Protein AF-A0A1G9NXH1-F1 (afdb_monomer_lite)

Secondary structure (DSSP, 8-state):
---------TT---S--PPPPPPPTT-SSPPPP-EEEETTEEEETTS--TTS--HHHHHHHHHHHHHHHHHHTTSB-TTS-B-HHHHHHHHTSSS--------------------SS-GGGBSSSB-HHHHHHHHHHHHTSS-----TT-SHHHHHHHHT---SSHHHHHHHTB-HHHHHHHT---SHHHHHHHHHHHHHHHHHHHHHHHB--GGG-TTSPP-BSS-HHHHHHHHHHHSSHHHHHHHHHHHT-GGG-BPPTT----HHHHHHHHHHHHHHHHHHTTT-HHHHHHHHHHHH----S-HHHHTS--HHHHHHHHHHHHHSSPPEEEEEEEEEEETTEEEEEEEEEEEEE----TT---SEEEEEEEESSHHHHHHHHHHHHHHHHHHTT-S--TTTTT----TTTHHHHHHHHHHTTS-SSPPEEEEEEETTTEEEEEEEETTEEEEEEESSHHHHHHHHHHHHHHHHHHHTT---HHHHHHHHHHH--

Foldseek 3Di:
DDDDDPDDPPDDPDDDDDPFDPDDPPALAFDWDQWDDDPNDIDGVVPDDLPDQDPQLVLLVVLVVQLVVCVVVVQAPPQQAGRVVVVVVVVVVPPPDPDDDDDDDDPPPPDDDQRPGQNVQDDNGGVPVVSLVSNLVRNCSTDGPPDPSHCQVVVCVLLVDDFSRCLLLLQLLEDPQNCVRRVHHHLPVLLVQLLVLLLVLLLVVQCVVFWDPCVVPVPDPIDGNDDPVLSVLLSCVLLDLVQQLVLCVVSVVLVNRDDHVPDDRDSVSSSSSLSSNLSSVCVRVVNPSVSSSSSSCSRRVSDCPDSVVSVPPQLLRLLQVLQCVPPVGGWDKDKDWDWDQDPVGIAIKIKIKTWGAFDDAPLPDDRIDIDIDIDRDRVVNSSVNSVVVVVVCVVLLRSQPPVVVVDDQDLLCLQVSQVSCVVVVSFPDRKDWDWDQDPPQKIKIWIDGNNFIFIAIDNDPVSRVSLRSSRRVLVSCVSNRNHDPVSVVVNCVHGVD

pLDDT: mean 76.09, std 16.95, range [25.2, 98.12]

Sequence (497 aa):
MFKTDFTADEGRLAKGRKRRKAWPADCLWPEPVWDGRDGGMRWSADDADIMTLDEDAQDLLEIREYMDSLVEEGRLNEDYSLNEDFISDYNDISDNDEDDEEGDSDEEEEGQFEPEIGIDYWEEGFDLESWEYDFEDHMNLIKIPTSSHDPVPVIRDVIGYEFINENLMRQAFTRRAFGLEYGVGDSEELEFLGDSILNMVVTREMVRQFSDVITIKPQAPFRSRYTEGEMTKIRSRFVSKEHLAARAAGLGLDKYILYGTGETKNDSAAEDMMEALLGAVAMDCGWDWQVLESVADRLVCIQITAPDEFLKTSFYDLFNAWHQRHFGRMPEYEVYGSQRTGKHGKRHLFHCTIRFSVPDNDKGVWTSQRIDVEEETRGKAREYAARRAYYFVMDQGLWINLADAGIVPSLENSINQLQELYQKKYLEDKAEYDFEELPQDRWRCECTCGGVNGYGDAGSKTDAKKKASYMVLVRMLSAAGICKKEWKDEMYRTVLS

Radius of gyration: 36.82 Å; chains: 1; bounding box: 103×86×106 Å

Structure (mmCIF, N/CA/C/O backbone):
data_AF-A0A1G9NXH1-F1
#
_entry.id   AF-A0A1G9NXH1-F1
#
loop_
_atom_site.group_PDB
_atom_site.id
_atom_site.type_symbol
_atom_site.label_atom_id
_atom_site.label_alt_id
_atom_site.label_comp_id
_atom_site.label_asym_id
_atom_site.label_entity_id
_atom_site.label_seq_id
_atom_site.pdbx_PDB_ins_code
_atom_site.Cartn_x
_atom_site.Cartn_y
_atom_site.Cartn_z
_atom_site.occupancy
_atom_site.B_iso_or_equiv
_atom_site.auth_seq_id
_atom_site.auth_comp_id
_atom_site.auth_asym_id
_atom_site.auth_atom_id
_atom_site.pdbx_PDB_model_num
ATOM 1 N N . MET A 1 1 ? 32.884 36.330 -2.830 1.00 37.16 1 MET A N 1
ATOM 2 C CA . MET A 1 1 ? 34.300 35.998 -3.098 1.00 37.16 1 MET A CA 1
ATOM 3 C C . MET A 1 1 ? 34.738 34.943 -2.086 1.00 37.16 1 MET A C 1
ATOM 5 O O . MET A 1 1 ? 35.339 35.268 -1.076 1.00 37.16 1 MET A O 1
ATOM 9 N N . PHE A 1 2 ? 34.357 33.690 -2.322 1.00 25.20 2 PHE A N 1
ATOM 10 C CA . PHE A 1 2 ? 34.873 32.531 -1.597 1.00 25.20 2 PHE A CA 1
ATOM 11 C C . PHE A 1 2 ? 35.215 31.498 -2.665 1.00 25.20 2 PHE A C 1
ATOM 13 O O . PHE A 1 2 ? 34.331 30.907 -3.271 1.00 25.20 2 PHE A O 1
ATOM 20 N N . LYS A 1 3 ? 36.512 31.411 -2.971 1.00 28.06 3 LYS A N 1
ATOM 21 C CA . LYS A 1 3 ? 37.110 30.301 -3.704 1.00 28.06 3 LYS A CA 1
ATOM 22 C C . LYS A 1 3 ? 37.283 29.166 -2.704 1.00 28.06 3 LYS A C 1
ATOM 24 O O . LYS A 1 3 ? 37.918 29.375 -1.672 1.00 28.06 3 LYS A O 1
ATOM 29 N N . THR A 1 4 ? 36.753 27.999 -3.023 1.00 28.72 4 THR A N 1
ATOM 30 C CA . THR A 1 4 ? 37.184 26.736 -2.427 1.00 28.72 4 THR A CA 1
ATOM 31 C C . THR A 1 4 ? 37.467 25.784 -3.573 1.00 28.72 4 THR A C 1
ATOM 33 O O . THR A 1 4 ? 36.585 25.479 -4.372 1.00 28.72 4 THR A O 1
ATOM 36 N N . ASP A 1 5 ? 38.742 25.434 -3.672 1.00 26.39 5 ASP A N 1
ATOM 37 C CA . ASP A 1 5 ? 39.368 24.646 -4.720 1.00 26.39 5 ASP A CA 1
ATOM 38 C C . ASP A 1 5 ? 38.818 23.211 -4.750 1.00 26.39 5 ASP A C 1
ATOM 40 O O . ASP A 1 5 ? 39.026 22.438 -3.816 1.00 26.39 5 ASP A O 1
ATOM 44 N N . PHE A 1 6 ? 38.157 22.838 -5.848 1.00 26.03 6 PHE A N 1
ATOM 45 C CA . PHE A 1 6 ? 37.996 21.442 -6.251 1.00 26.03 6 PHE A CA 1
ATOM 46 C C . PHE A 1 6 ? 39.206 21.065 -7.111 1.00 26.03 6 PHE A C 1
ATOM 48 O O . PHE A 1 6 ? 39.199 21.202 -8.331 1.00 26.03 6 PHE A O 1
ATOM 55 N N . THR A 1 7 ? 40.291 20.637 -6.470 1.00 29.72 7 THR A N 1
ATOM 56 C CA . THR A 1 7 ? 41.359 19.916 -7.168 1.00 29.72 7 THR A CA 1
ATOM 57 C C . THR A 1 7 ? 40.904 18.481 -7.387 1.00 29.72 7 THR A C 1
ATOM 59 O O . THR A 1 7 ? 40.673 17.753 -6.422 1.00 29.72 7 THR A O 1
ATOM 62 N N . ALA A 1 8 ? 40.771 18.116 -8.660 1.00 31.19 8 ALA A N 1
ATOM 63 C CA . ALA A 1 8 ? 40.458 16.786 -9.149 1.00 31.19 8 ALA A CA 1
ATOM 64 C C . ALA A 1 8 ? 41.389 15.719 -8.546 1.00 31.19 8 ALA A C 1
ATOM 66 O O . ALA A 1 8 ? 42.613 15.801 -8.653 1.00 31.19 8 ALA A O 1
ATOM 67 N N . ASP A 1 9 ? 40.791 14.706 -7.920 1.00 28.27 9 ASP A N 1
ATOM 68 C CA . ASP A 1 9 ? 41.462 13.477 -7.500 1.00 28.27 9 ASP A CA 1
ATOM 69 C C . ASP A 1 9 ? 41.440 12.485 -8.682 1.00 28.27 9 ASP A C 1
ATOM 71 O O . ASP A 1 9 ? 40.728 11.485 -8.674 1.00 28.27 9 ASP A O 1
ATOM 75 N N . GLU A 1 10 ? 42.216 12.770 -9.737 1.00 31.86 10 GLU A N 1
ATOM 76 C CA . GLU A 1 10 ? 42.434 11.885 -10.907 1.00 31.86 10 GLU A CA 1
ATOM 77 C C . GLU A 1 10 ? 43.314 10.650 -10.577 1.00 31.86 10 GLU A C 1
ATOM 79 O O . GLU A 1 10 ? 44.034 10.110 -11.415 1.00 31.86 10 GLU A O 1
ATOM 84 N N . GLY A 1 11 ? 43.301 10.178 -9.328 1.00 29.52 11 GLY A N 1
ATOM 85 C CA . GLY A 1 11 ? 44.298 9.238 -8.809 1.00 29.52 11 GLY A CA 1
ATOM 86 C C . GLY A 1 11 ? 43.804 7.846 -8.418 1.00 29.52 11 GLY A C 1
ATOM 87 O O . GLY A 1 11 ? 44.579 7.098 -7.814 1.00 29.52 11 GLY A O 1
ATOM 88 N N . ARG A 1 12 ? 42.540 7.467 -8.677 1.00 30.03 12 ARG A N 1
ATOM 89 C CA . ARG A 1 12 ? 41.959 6.224 -8.114 1.00 30.03 12 ARG A CA 1
ATOM 90 C C . ARG A 1 12 ? 40.977 5.440 -9.001 1.00 30.03 12 ARG A C 1
ATOM 92 O O . ARG A 1 12 ? 40.079 4.795 -8.474 1.00 30.03 12 ARG A O 1
ATOM 99 N N . LEU A 1 13 ? 41.192 5.348 -10.312 1.00 31.30 13 LEU A N 1
ATOM 100 C CA . LEU A 1 13 ? 40.432 4.421 -11.178 1.00 31.30 13 LEU A CA 1
ATOM 101 C C . LEU A 1 13 ? 41.349 3.435 -11.913 1.00 31.30 13 LEU A C 1
ATOM 103 O O . LEU A 1 13 ? 41.450 3.405 -13.129 1.00 31.30 13 LEU A O 1
ATOM 107 N N . ALA A 1 14 ? 42.038 2.592 -11.146 1.00 34.16 14 ALA A N 1
ATOM 108 C CA . ALA A 1 14 ? 42.669 1.381 -11.672 1.00 34.16 14 ALA A CA 1
ATOM 109 C C . ALA A 1 14 ? 42.671 0.284 -10.596 1.00 34.16 14 ALA A C 1
ATOM 111 O O . ALA A 1 14 ? 43.716 -0.164 -10.124 1.00 34.16 14 ALA A O 1
ATOM 112 N N . LYS A 1 15 ? 41.481 -0.137 -10.152 1.00 34.97 15 LYS A N 1
ATOM 113 C CA . LYS A 1 15 ? 41.310 -1.393 -9.406 1.00 34.97 15 LYS A CA 1
ATOM 114 C C . LYS A 1 15 ? 40.659 -2.412 -10.333 1.00 34.97 15 LYS A C 1
ATOM 116 O O . LYS A 1 15 ? 39.680 -2.107 -10.997 1.00 34.97 15 LYS A O 1
ATOM 121 N N . GLY A 1 16 ? 41.274 -3.593 -10.409 1.00 32.69 16 GLY A N 1
ATOM 122 C CA . GLY A 1 16 ? 41.029 -4.613 -11.427 1.00 32.69 16 GLY A CA 1
ATOM 123 C C . GLY A 1 16 ? 39.554 -4.879 -11.725 1.00 32.69 16 GLY A C 1
ATOM 124 O O . GLY A 1 16 ? 38.779 -5.210 -10.829 1.00 32.69 16 GLY A O 1
ATOM 125 N N . ARG A 1 17 ? 39.214 -4.774 -13.015 1.00 40.53 17 ARG A N 1
ATOM 126 C CA . ARG A 1 17 ? 37.925 -5.152 -13.601 1.00 40.53 17 ARG A CA 1
ATOM 127 C C . ARG A 1 17 ? 37.598 -6.601 -13.218 1.00 40.53 17 ARG A C 1
ATOM 129 O O . ARG A 1 17 ? 38.250 -7.534 -13.692 1.00 40.53 17 ARG A O 1
ATOM 136 N N . LYS A 1 18 ? 36.609 -6.805 -12.341 1.00 44.38 18 LYS A N 1
ATOM 137 C CA . LYS A 1 18 ? 35.997 -8.128 -12.154 1.00 44.38 18 LYS A CA 1
ATOM 138 C C . LYS A 1 18 ? 35.333 -8.500 -13.482 1.00 44.38 18 LYS A C 1
ATOM 140 O O . LYS A 1 18 ? 34.551 -7.718 -14.006 1.00 44.38 18 LYS A O 1
ATOM 145 N N . ARG A 1 19 ? 35.659 -9.669 -14.044 1.00 51.28 19 ARG A N 1
ATOM 146 C CA . ARG A 1 19 ? 34.923 -10.204 -15.203 1.00 51.28 19 ARG A CA 1
ATOM 147 C C . ARG A 1 19 ? 33.460 -10.375 -14.787 1.00 51.28 19 ARG A C 1
ATOM 149 O O . ARG A 1 19 ? 33.220 -11.010 -13.758 1.00 51.28 19 ARG A O 1
ATOM 156 N N . ARG A 1 20 ? 32.533 -9.804 -15.567 1.00 60.00 20 ARG A N 1
ATOM 157 C CA . ARG A 1 20 ? 31.084 -9.994 -15.402 1.00 60.00 20 ARG A CA 1
ATOM 158 C C . ARG A 1 20 ? 30.780 -11.497 -15.408 1.00 60.00 20 ARG A C 1
ATOM 160 O O . ARG A 1 20 ? 31.449 -12.270 -16.107 1.00 60.00 20 ARG A O 1
ATOM 167 N N . LYS A 1 21 ? 29.846 -11.926 -14.563 1.00 73.50 21 LYS A N 1
ATOM 168 C CA . LYS A 1 21 ? 29.407 -13.324 -14.518 1.00 73.50 21 LYS A CA 1
ATOM 169 C C . LYS A 1 21 ? 28.623 -13.629 -15.801 1.00 73.50 21 LYS A C 1
ATOM 171 O O . LYS A 1 21 ? 27.919 -12.760 -16.295 1.00 73.50 21 LYS A O 1
ATOM 176 N N . ALA A 1 22 ? 28.766 -14.837 -16.348 1.00 80.69 22 ALA A N 1
ATOM 177 C CA . ALA A 1 22 ? 27.995 -15.247 -17.525 1.00 80.69 22 ALA A CA 1
ATOM 178 C C . ALA A 1 22 ? 26.497 -15.281 -17.190 1.00 80.69 22 ALA A C 1
ATOM 180 O O . ALA A 1 22 ? 26.152 -15.763 -16.107 1.00 80.69 22 ALA A O 1
ATOM 181 N N . TRP A 1 23 ? 25.645 -14.797 -18.100 1.00 82.25 23 TRP A N 1
ATOM 182 C CA . TRP A 1 23 ? 24.196 -14.760 -17.902 1.00 82.25 23 TRP A CA 1
ATOM 183 C C . TRP A 1 23 ? 23.635 -16.161 -17.592 1.00 82.25 23 TRP A C 1
ATOM 185 O O . TRP A 1 23 ? 24.121 -17.151 -18.155 1.00 82.25 23 TRP A O 1
ATOM 195 N N . PRO A 1 24 ? 22.653 -16.301 -16.680 1.00 85.06 24 PRO A N 1
ATOM 196 C CA . PRO A 1 24 ? 22.107 -17.611 -16.340 1.00 85.06 24 PRO A CA 1
ATOM 197 C C . PRO A 1 24 ? 21.401 -18.246 -17.543 1.00 85.06 24 PRO A C 1
ATOM 199 O O . PRO A 1 24 ? 20.528 -17.636 -18.154 1.00 85.06 24 PRO A O 1
ATOM 202 N N . ALA A 1 25 ? 21.742 -19.497 -17.860 1.00 82.44 25 ALA A N 1
ATOM 203 C CA . ALA A 1 25 ? 21.162 -20.215 -19.000 1.00 82.44 25 ALA A CA 1
ATOM 204 C C . ALA A 1 25 ? 19.662 -20.534 -18.831 1.00 82.44 25 ALA A C 1
ATOM 206 O O . ALA A 1 25 ? 18.975 -20.803 -19.811 1.00 82.44 25 ALA A O 1
ATOM 207 N N . ASP A 1 26 ? 19.172 -20.539 -17.592 1.00 82.50 26 ASP A N 1
ATOM 208 C CA . ASP A 1 26 ? 17.782 -20.766 -17.193 1.00 82.50 26 ASP A CA 1
ATOM 209 C C . ASP A 1 26 ? 17.051 -19.468 -16.803 1.00 82.50 26 ASP A C 1
ATOM 211 O O . ASP A 1 26 ? 15.959 -19.520 -16.233 1.00 82.50 26 ASP A O 1
ATOM 215 N N . CYS A 1 27 ? 17.639 -18.305 -17.105 1.00 84.75 27 CYS A N 1
ATOM 216 C CA . CYS A 1 27 ? 16.994 -17.017 -16.891 1.00 84.75 27 CYS A CA 1
ATOM 217 C C . CYS A 1 27 ? 15.741 -16.891 -17.771 1.00 84.75 27 CYS A C 1
ATOM 219 O O . CYS A 1 27 ? 15.778 -17.196 -18.961 1.00 84.75 27 CYS A O 1
ATOM 221 N N . LEU A 1 28 ? 14.637 -16.413 -17.188 1.00 84.81 28 LEU A N 1
ATOM 222 C CA . LEU A 1 28 ? 13.418 -16.104 -17.945 1.00 84.81 28 LEU A CA 1
ATOM 223 C C . LEU A 1 28 ? 13.617 -14.907 -18.880 1.00 84.81 28 LEU A C 1
ATOM 225 O O . LEU A 1 28 ? 12.964 -14.824 -19.912 1.00 84.81 28 LEU A O 1
ATOM 229 N N . TRP A 1 29 ? 14.510 -13.991 -18.508 1.00 86.81 29 TRP A N 1
ATOM 230 C CA . TRP A 1 29 ? 14.822 -12.802 -19.286 1.00 86.81 29 TRP A CA 1
ATOM 231 C C . TRP A 1 29 ? 15.971 -13.088 -20.262 1.00 86.81 29 TRP A C 1
ATOM 233 O O . TRP A 1 29 ? 16.929 -13.780 -19.880 1.00 86.81 29 TRP A O 1
ATOM 243 N N . PRO A 1 30 ? 15.914 -12.561 -21.500 1.00 83.62 30 PRO A N 1
ATOM 244 C CA . PRO A 1 30 ? 16.999 -12.732 -22.456 1.00 83.62 30 PRO A CA 1
ATOM 245 C C . PRO A 1 30 ? 18.292 -12.085 -21.942 1.00 83.62 30 PRO A C 1
ATOM 247 O O . PRO A 1 30 ? 18.258 -11.154 -21.138 1.00 83.62 30 PRO A O 1
ATOM 250 N N . GLU A 1 31 ? 19.439 -12.592 -22.400 1.00 80.62 31 GLU A N 1
ATOM 251 C CA . GLU A 1 31 ? 20.727 -11.955 -22.112 1.00 80.62 31 GLU A CA 1
ATOM 252 C C . GLU A 1 31 ? 20.777 -10.574 -22.792 1.00 80.62 31 GLU A C 1
ATOM 254 O O . GLU A 1 31 ? 20.491 -10.493 -23.992 1.00 80.62 31 GLU A O 1
ATOM 259 N N . PRO A 1 32 ? 21.139 -9.504 -22.063 1.00 73.31 32 PRO A N 1
ATOM 260 C CA . PRO A 1 32 ? 21.305 -8.183 -22.657 1.00 73.31 32 PRO A CA 1
ATOM 261 C C . PRO A 1 32 ? 22.421 -8.171 -23.709 1.00 73.31 32 PRO A C 1
ATOM 263 O O . PRO A 1 32 ? 23.451 -8.827 -23.520 1.00 73.31 32 PRO A O 1
ATOM 266 N N . VAL A 1 33 ? 22.261 -7.413 -24.800 1.00 66.88 33 VAL A N 1
ATOM 267 C CA . VAL A 1 33 ? 23.378 -7.162 -25.723 1.00 66.88 33 VAL A CA 1
ATOM 268 C C . VAL A 1 33 ? 24.251 -6.074 -25.122 1.00 66.88 33 VAL A C 1
ATOM 270 O O . VAL A 1 33 ? 23.805 -4.963 -24.865 1.00 66.88 33 VAL A O 1
ATOM 273 N N . TRP A 1 34 ? 25.511 -6.417 -24.876 1.00 58.53 34 TRP A N 1
ATOM 274 C CA . TRP A 1 34 ? 26.468 -5.529 -24.220 1.00 58.53 34 TRP A CA 1
ATOM 275 C C . TRP A 1 34 ? 27.365 -4.768 -25.202 1.00 58.53 34 TRP A C 1
ATOM 277 O O . TRP A 1 34 ? 28.107 -3.874 -24.799 1.00 58.53 34 TRP A O 1
ATOM 287 N N . ASP A 1 35 ? 27.366 -5.163 -26.472 1.00 57.91 35 ASP A N 1
ATOM 288 C CA . ASP A 1 35 ? 28.102 -4.511 -27.543 1.00 57.91 35 ASP A CA 1
ATOM 289 C C . ASP A 1 35 ? 27.347 -4.628 -28.872 1.00 57.91 35 ASP A C 1
ATOM 291 O O . ASP A 1 35 ? 26.932 -5.710 -29.289 1.00 57.91 35 ASP A O 1
ATOM 295 N N . GLY A 1 36 ? 27.183 -3.495 -29.553 1.00 53.19 36 GLY A N 1
ATOM 296 C CA . GLY A 1 36 ? 26.409 -3.395 -30.786 1.00 53.19 36 GLY A CA 1
ATOM 297 C C . GLY A 1 36 ? 27.074 -2.506 -31.832 1.00 53.19 36 GLY A C 1
ATOM 298 O O . GLY A 1 36 ? 28.089 -1.847 -31.583 1.00 53.19 36 GLY A O 1
ATOM 299 N N . ARG A 1 37 ? 26.522 -2.534 -33.048 1.00 45.88 37 ARG A N 1
ATOM 300 C CA . ARG A 1 37 ? 26.765 -1.494 -34.050 1.00 45.88 37 ARG A CA 1
ATOM 301 C C . ARG A 1 37 ? 25.492 -0.697 -34.207 1.00 45.88 37 ARG A C 1
ATOM 303 O O . ARG A 1 37 ? 24.477 -1.316 -34.514 1.00 45.88 37 ARG A O 1
ATOM 310 N N . ASP A 1 38 ? 25.620 0.616 -34.094 1.00 45.94 38 ASP A N 1
ATOM 311 C CA . ASP A 1 38 ? 24.578 1.548 -34.492 1.00 45.94 38 ASP A CA 1
ATOM 312 C C . ASP A 1 38 ? 25.084 2.535 -35.527 1.00 45.94 38 ASP A C 1
ATOM 314 O O . ASP A 1 38 ? 26.193 3.040 -35.368 1.00 45.94 38 ASP A O 1
ATOM 318 N N . GLY A 1 39 ? 24.373 2.723 -36.641 1.00 44.97 39 GLY A N 1
ATOM 319 C CA . GLY A 1 39 ? 24.808 3.638 -37.714 1.00 44.97 39 GLY A CA 1
ATOM 320 C C . GLY A 1 39 ? 26.238 3.417 -38.266 1.00 44.97 39 GLY A C 1
ATOM 321 O O . GLY A 1 39 ? 26.790 4.265 -38.959 1.00 44.97 39 GLY A O 1
ATOM 322 N N . GLY A 1 40 ? 26.891 2.285 -37.960 1.00 47.34 40 GLY A N 1
ATOM 323 C CA . GLY A 1 40 ? 28.311 2.029 -38.255 1.00 47.34 40 GLY A CA 1
ATOM 324 C C . GLY A 1 40 ? 29.299 2.361 -37.122 1.00 47.34 40 GLY A C 1
ATOM 325 O O . GLY A 1 40 ? 30.460 1.940 -37.201 1.00 47.34 40 GLY A O 1
ATOM 326 N N . MET A 1 41 ? 28.847 3.015 -36.052 1.00 40.00 41 MET A N 1
ATOM 327 C CA . MET A 1 41 ? 29.579 3.260 -34.810 1.00 40.00 41 MET A CA 1
ATOM 328 C C . MET A 1 41 ? 29.486 2.035 -33.887 1.00 40.00 41 MET A C 1
ATOM 330 O O . MET A 1 41 ? 28.482 1.328 -33.845 1.00 40.00 41 MET A O 1
ATOM 334 N N . ARG A 1 42 ? 30.573 1.718 -33.178 1.00 53.38 42 ARG A N 1
ATOM 335 C CA . ARG A 1 42 ? 30.615 0.597 -32.229 1.00 53.38 42 ARG A CA 1
ATOM 336 C C . ARG A 1 42 ? 30.438 1.149 -30.823 1.00 53.38 42 ARG A C 1
ATOM 338 O O . ARG A 1 42 ? 31.327 1.868 -30.375 1.00 53.38 42 ARG A O 1
ATOM 345 N N . TRP A 1 43 ? 29.372 0.756 -30.138 1.00 57.34 43 TRP A N 1
ATOM 346 C CA . TRP A 1 43 ? 29.132 1.139 -28.747 1.00 57.34 43 TRP A CA 1
ATOM 347 C C . TRP A 1 43 ? 29.472 -0.006 -27.781 1.00 57.34 43 TRP A C 1
ATOM 349 O O . TRP A 1 43 ? 29.565 -1.178 -28.172 1.00 57.34 43 TRP A O 1
ATOM 359 N N . SER A 1 44 ? 29.737 0.349 -26.523 1.00 49.84 44 SER A N 1
ATOM 360 C CA . SER A 1 44 ? 30.092 -0.563 -25.434 1.00 49.84 44 SER A CA 1
ATOM 361 C C . SER A 1 44 ? 29.147 -0.339 -24.257 1.00 49.84 44 SER A C 1
ATOM 363 O O . SER A 1 44 ? 28.870 0.793 -23.900 1.00 49.84 44 SER A O 1
ATOM 365 N N . ALA A 1 45 ? 28.729 -1.396 -23.563 1.00 45.94 45 ALA A N 1
ATOM 366 C CA . ALA A 1 45 ? 27.918 -1.306 -22.341 1.00 45.94 45 ALA A CA 1
ATOM 367 C C . ALA A 1 45 ? 28.591 -0.619 -21.136 1.00 45.94 45 ALA A C 1
ATOM 369 O O . ALA A 1 45 ? 28.051 -0.655 -20.035 1.00 45.94 45 ALA A O 1
ATOM 370 N N . ASP A 1 46 ? 29.807 -0.099 -21.297 1.00 48.38 46 ASP A N 1
ATOM 371 C CA . ASP A 1 46 ? 30.411 0.816 -20.322 1.00 48.38 46 ASP A CA 1
ATOM 372 C C . ASP A 1 46 ? 29.950 2.279 -20.580 1.00 48.38 46 ASP A C 1
ATOM 374 O O . ASP A 1 46 ? 30.171 3.121 -19.716 1.00 48.38 46 ASP A O 1
ATOM 378 N N . ASP A 1 47 ? 29.300 2.550 -21.724 1.00 49.09 47 ASP A N 1
ATOM 379 C CA . ASP A 1 47 ? 28.760 3.853 -22.153 1.00 49.09 47 ASP A CA 1
ATOM 380 C C . ASP A 1 47 ? 27.231 3.961 -21.937 1.00 49.09 47 ASP A C 1
ATOM 382 O O . ASP A 1 47 ? 26.683 5.055 -21.951 1.00 49.09 47 ASP A O 1
ATOM 386 N N . ALA A 1 48 ? 26.545 2.833 -21.706 1.00 47.25 48 ALA A N 1
ATOM 387 C CA . ALA A 1 48 ? 25.108 2.771 -21.445 1.00 47.25 48 ALA A CA 1
ATOM 388 C C . ALA A 1 48 ? 24.835 2.880 -19.936 1.00 47.25 48 ALA A C 1
ATOM 390 O O . ALA A 1 48 ? 24.917 1.889 -19.203 1.00 47.25 48 ALA A O 1
ATOM 391 N N . ASP A 1 49 ? 24.529 4.082 -19.462 1.00 48.41 49 ASP A N 1
ATOM 392 C CA . ASP A 1 49 ? 23.929 4.284 -18.145 1.00 48.41 49 ASP A CA 1
ATOM 393 C C . ASP A 1 49 ? 22.404 4.301 -18.321 1.00 48.41 49 ASP A C 1
ATOM 395 O O . ASP A 1 49 ? 21.851 5.117 -19.044 1.00 48.41 49 ASP A O 1
ATOM 399 N N . ILE A 1 50 ? 21.721 3.346 -17.683 1.00 47.47 50 ILE A N 1
ATOM 400 C CA . ILE A 1 50 ? 20.268 3.131 -17.809 1.00 47.47 50 ILE A CA 1
ATOM 401 C C . ILE A 1 50 ? 19.443 4.347 -17.349 1.00 47.47 50 ILE A C 1
ATOM 403 O O . ILE A 1 50 ? 18.251 4.419 -17.636 1.00 47.47 50 ILE A O 1
ATOM 407 N N . MET A 1 51 ? 20.076 5.273 -16.619 1.00 41.09 51 MET A N 1
ATOM 408 C CA . MET A 1 51 ? 19.472 6.496 -16.093 1.00 41.09 51 MET A CA 1
ATOM 409 C C . MET A 1 51 ? 19.888 7.760 -16.851 1.00 41.09 51 MET A C 1
ATOM 411 O O . MET A 1 51 ? 19.287 8.810 -16.620 1.00 41.09 51 MET A O 1
ATOM 415 N N . THR A 1 52 ? 20.904 7.699 -17.717 1.00 45.69 52 THR A N 1
ATOM 416 C CA . THR A 1 52 ? 21.273 8.835 -18.565 1.00 45.69 52 THR A CA 1
ATOM 417 C C . THR A 1 52 ? 21.022 8.473 -20.012 1.00 45.69 52 THR A C 1
ATOM 419 O O . THR A 1 52 ? 21.698 7.615 -20.576 1.00 45.69 52 THR A O 1
ATOM 422 N N . LEU A 1 53 ? 20.055 9.172 -20.594 1.00 53.97 53 LEU A N 1
ATOM 423 C CA . LEU A 1 53 ? 19.920 9.287 -22.036 1.00 53.97 53 LEU A CA 1
ATOM 424 C C . LEU A 1 53 ? 21.282 9.680 -22.618 1.00 53.97 53 LEU A C 1
ATOM 426 O O . LEU A 1 53 ? 22.009 10.471 -22.003 1.00 53.97 53 LEU A O 1
ATOM 430 N N . ASP A 1 54 ? 21.651 9.096 -23.755 1.00 61.09 54 ASP A N 1
ATOM 431 C CA . ASP A 1 54 ? 22.724 9.689 -24.539 1.00 61.09 54 ASP A CA 1
ATOM 432 C C . ASP A 1 54 ? 22.271 11.077 -25.026 1.00 61.09 54 ASP A C 1
ATOM 434 O O . ASP A 1 54 ? 21.092 11.432 -24.954 1.00 61.09 54 ASP A O 1
ATOM 438 N N . GLU A 1 55 ? 23.236 11.900 -25.438 1.00 65.31 55 GLU A N 1
ATOM 439 C CA . GLU A 1 55 ? 22.972 13.261 -25.928 1.00 65.31 55 GLU A CA 1
ATOM 440 C C . GLU A 1 55 ? 21.918 13.227 -27.051 1.00 65.31 55 GLU A C 1
ATOM 442 O O . GLU A 1 55 ? 20.971 14.003 -27.028 1.00 65.31 55 GLU A O 1
ATOM 447 N N . ASP A 1 56 ? 21.994 12.209 -27.913 1.00 68.25 56 ASP A N 1
ATOM 448 C CA . ASP A 1 56 ? 21.069 11.980 -29.022 1.00 68.25 56 ASP A CA 1
ATOM 449 C C . ASP A 1 56 ? 19.623 11.669 -28.554 1.00 68.25 56 ASP A C 1
ATOM 451 O O . ASP A 1 56 ? 18.671 12.270 -29.049 1.00 68.25 56 ASP A O 1
ATOM 455 N N . ALA A 1 57 ? 19.406 10.788 -27.566 1.00 66.31 57 ALA A N 1
ATOM 456 C CA . ALA A 1 57 ? 18.067 10.516 -27.024 1.00 66.31 57 ALA A CA 1
ATOM 457 C C . ALA A 1 57 ? 17.484 11.717 -26.267 1.00 66.31 57 ALA A C 1
ATOM 459 O O . ALA A 1 57 ? 16.264 11.899 -26.237 1.00 66.31 57 ALA A O 1
ATOM 460 N N . GLN A 1 58 ? 18.341 12.524 -25.637 1.00 68.75 58 GLN A N 1
ATOM 461 C CA . GLN A 1 58 ? 17.913 13.739 -24.958 1.00 68.75 58 GLN A CA 1
ATOM 462 C C . GLN A 1 58 ? 17.446 14.795 -25.971 1.00 68.75 58 GLN A C 1
ATOM 464 O O . GLN A 1 58 ? 16.361 15.349 -25.800 1.00 68.75 58 GLN A O 1
ATOM 469 N N . ASP A 1 59 ? 18.186 14.973 -27.064 1.00 77.81 59 ASP A N 1
ATOM 470 C CA . ASP A 1 59 ? 17.804 15.847 -28.176 1.00 77.81 59 ASP A CA 1
ATOM 471 C C . ASP A 1 59 ? 16.484 15.388 -28.831 1.00 77.81 59 ASP A C 1
ATOM 473 O O . ASP A 1 59 ? 15.605 16.202 -29.122 1.00 77.81 59 ASP A O 1
ATOM 477 N N . LEU A 1 60 ? 16.280 14.074 -28.997 1.00 80.94 60 LEU A N 1
ATOM 478 C CA . LEU A 1 60 ? 15.039 13.522 -29.557 1.00 80.94 60 LEU A CA 1
ATOM 479 C C . LEU A 1 60 ? 13.816 13.734 -28.648 1.00 80.94 60 LEU A C 1
ATOM 481 O O . LEU A 1 60 ? 12.721 13.978 -29.160 1.00 80.94 60 LEU A O 1
ATOM 485 N N . LEU A 1 61 ? 13.980 13.693 -27.318 1.00 76.75 61 LEU A N 1
ATOM 486 C CA . LEU A 1 61 ? 12.913 14.072 -26.379 1.00 76.75 61 LEU A CA 1
ATOM 487 C C . LEU A 1 61 ? 12.577 15.562 -26.461 1.00 76.75 61 LEU A C 1
ATOM 489 O O . LEU A 1 61 ? 11.398 15.912 -26.451 1.00 76.75 61 LEU A O 1
ATOM 493 N N . GLU A 1 62 ? 13.586 16.428 -26.562 1.00 82.81 62 GLU A N 1
ATOM 494 C CA . GLU A 1 62 ? 13.377 17.874 -26.708 1.00 82.81 62 GLU A CA 1
ATOM 495 C C . GLU A 1 62 ? 12.611 18.200 -28.001 1.00 82.81 62 GLU A C 1
ATOM 497 O O . GLU A 1 62 ? 11.722 19.056 -27.994 1.00 82.81 62 GLU A O 1
ATOM 502 N N . ILE A 1 63 ? 12.879 17.464 -29.089 1.00 86.56 63 ILE A N 1
ATOM 503 C CA . ILE A 1 63 ? 12.099 17.550 -30.334 1.00 86.56 63 ILE A CA 1
ATOM 504 C C . ILE A 1 63 ? 10.629 17.195 -30.084 1.00 86.56 63 ILE A C 1
ATOM 506 O O . ILE A 1 63 ? 9.742 17.937 -30.511 1.00 86.56 63 ILE A O 1
ATOM 510 N N . ARG A 1 64 ? 10.353 16.100 -29.367 1.00 83.62 64 ARG A N 1
ATOM 511 C CA . ARG A 1 64 ? 8.978 15.676 -29.063 1.00 83.62 64 ARG A CA 1
ATOM 512 C C . ARG A 1 64 ? 8.222 16.705 -28.229 1.00 83.62 64 ARG A C 1
ATOM 514 O O . ARG A 1 64 ? 7.112 17.081 -28.591 1.00 83.62 64 ARG A O 1
ATOM 521 N N . GLU A 1 65 ? 8.827 17.176 -27.139 1.00 83.00 65 GLU A N 1
ATOM 522 C CA . GLU A 1 65 ? 8.214 18.175 -26.253 1.00 83.00 65 GLU A CA 1
ATOM 523 C C . GLU A 1 65 ? 7.886 19.469 -27.012 1.00 83.00 65 GLU A C 1
ATOM 525 O O . GLU A 1 65 ? 6.827 20.073 -26.810 1.00 83.00 65 GLU A O 1
ATOM 530 N N . TYR A 1 66 ? 8.772 19.880 -27.924 1.00 87.88 66 TYR A N 1
ATOM 531 C CA . TYR A 1 66 ? 8.535 21.024 -28.794 1.00 87.88 66 TYR A CA 1
ATOM 532 C C . TYR A 1 66 ? 7.351 20.790 -29.744 1.00 87.88 66 TYR A C 1
ATOM 534 O O . TYR A 1 66 ? 6.470 21.648 -29.834 1.00 87.88 66 TYR A O 1
ATOM 542 N N . MET A 1 67 ? 7.274 19.629 -30.401 1.00 86.50 67 MET A N 1
ATOM 543 C CA . MET A 1 67 ? 6.169 19.303 -31.313 1.00 86.50 67 MET A CA 1
ATOM 544 C C . MET A 1 67 ? 4.821 19.217 -30.588 1.00 86.50 67 MET A C 1
ATOM 546 O O . MET A 1 67 ? 3.842 19.799 -31.057 1.00 86.50 67 MET A O 1
ATOM 550 N N . ASP A 1 68 ? 4.775 18.603 -29.403 1.00 85.12 68 ASP A N 1
ATOM 551 C CA . ASP A 1 68 ? 3.576 18.566 -28.553 1.00 85.12 68 ASP A CA 1
ATOM 552 C C . ASP A 1 68 ? 3.087 19.976 -28.189 1.00 85.12 68 ASP A C 1
ATOM 554 O O . ASP A 1 68 ? 1.888 20.261 -28.247 1.00 85.12 68 ASP A O 1
ATOM 558 N N . SER A 1 69 ? 4.008 20.899 -27.889 1.00 88.19 69 SER A N 1
ATOM 559 C CA . SER A 1 69 ? 3.644 22.292 -27.603 1.00 88.19 69 SER A CA 1
ATOM 560 C C . SER A 1 69 ? 2.986 22.988 -28.802 1.00 88.19 69 SER A C 1
ATOM 562 O O . SER A 1 69 ? 2.036 23.754 -28.632 1.00 88.19 69 SER A O 1
ATOM 564 N N . LEU A 1 70 ? 3.416 22.674 -30.027 1.00 86.31 70 LEU A N 1
ATOM 565 C CA . LEU A 1 70 ? 2.826 23.220 -31.251 1.00 86.31 70 LEU A CA 1
ATOM 566 C C . LEU A 1 70 ? 1.423 22.655 -31.523 1.00 86.31 70 LEU A C 1
ATOM 568 O O . LEU A 1 70 ? 0.571 23.367 -32.067 1.00 86.31 70 LEU A O 1
ATOM 572 N N . VAL A 1 71 ? 1.159 21.409 -31.117 1.00 86.06 71 VAL A N 1
ATOM 573 C CA . VAL A 1 71 ? -0.191 20.820 -31.131 1.00 86.06 71 VAL A CA 1
ATOM 574 C C . VAL A 1 71 ? -1.095 21.527 -30.123 1.00 86.06 71 VAL A C 1
ATOM 576 O O . VAL A 1 71 ? -2.218 21.904 -30.460 1.00 86.06 71 VAL A O 1
ATOM 579 N N . GLU A 1 72 ? -0.609 21.781 -28.904 1.00 87.38 72 GLU A N 1
ATOM 580 C CA . GLU A 1 72 ? -1.370 22.516 -27.882 1.00 87.38 72 GLU A CA 1
ATOM 581 C C . GLU A 1 72 ? -1.689 23.960 -28.303 1.00 87.38 72 GLU A C 1
ATOM 583 O O . GLU A 1 72 ? -2.776 24.471 -28.014 1.00 87.38 72 GLU A O 1
ATOM 588 N N . GLU A 1 73 ? -0.769 24.612 -29.019 1.00 85.25 73 GLU A N 1
ATOM 589 C CA . GLU A 1 73 ? -0.964 25.939 -29.615 1.00 85.25 73 GLU A CA 1
ATOM 590 C C . GLU A 1 73 ? -1.927 25.928 -30.818 1.00 85.25 73 GLU A C 1
ATOM 592 O O . GLU A 1 73 ? -2.312 26.993 -31.307 1.00 85.25 73 GLU A O 1
ATOM 597 N N . GLY A 1 74 ? -2.339 24.746 -31.289 1.00 83.81 74 GLY A N 1
ATOM 598 C CA . GLY A 1 74 ? -3.219 24.568 -32.443 1.00 83.81 74 GLY A CA 1
ATOM 599 C C . GLY A 1 74 ? -2.537 24.823 -33.787 1.00 83.81 74 GLY A C 1
ATOM 600 O O . GLY A 1 74 ? -3.228 24.977 -34.794 1.00 83.81 74 GLY A O 1
ATOM 601 N N . ARG A 1 75 ? -1.200 24.881 -33.814 1.00 83.12 75 ARG A N 1
ATOM 602 C CA . ARG A 1 75 ? -0.393 25.069 -35.032 1.00 83.12 75 ARG A CA 1
ATOM 603 C C . ARG A 1 75 ? -0.248 23.760 -35.806 1.00 83.12 75 ARG A C 1
ATOM 605 O O . ARG A 1 75 ? -0.208 23.778 -37.035 1.00 83.12 75 ARG A O 1
ATOM 612 N N . LEU A 1 76 ? -0.219 22.643 -35.082 1.00 85.69 76 LEU A N 1
ATOM 613 C CA . LEU A 1 76 ? -0.194 21.284 -35.617 1.00 85.69 76 LEU A CA 1
ATOM 614 C C . LEU A 1 76 ? -1.432 20.491 -35.182 1.00 85.69 76 LEU A C 1
ATOM 616 O O . LEU A 1 76 ? -2.065 20.796 -34.171 1.00 85.69 76 LEU A O 1
ATOM 620 N N . ASN A 1 77 ? -1.766 19.463 -35.955 1.00 85.06 77 ASN A N 1
ATOM 621 C CA . ASN A 1 77 ? -2.726 18.424 -35.590 1.00 85.06 77 ASN A CA 1
ATOM 622 C C . ASN A 1 77 ? -2.074 17.387 -34.652 1.00 85.06 77 ASN A C 1
ATOM 624 O O . ASN A 1 77 ? -0.855 17.343 -34.519 1.00 85.06 77 ASN A O 1
ATOM 628 N N . GLU A 1 78 ? -2.870 16.504 -34.037 1.00 83.62 78 GLU A N 1
ATOM 629 C CA . GLU A 1 78 ? -2.370 15.437 -33.139 1.00 83.62 78 GLU A CA 1
ATOM 630 C C . GLU A 1 78 ? -1.391 14.454 -33.811 1.00 83.62 78 GLU A C 1
ATOM 632 O O . GLU A 1 78 ? -0.661 13.752 -33.121 1.00 83.62 78 GLU A O 1
ATOM 637 N N . ASP A 1 79 ? -1.374 14.390 -35.143 1.00 82.00 79 ASP A N 1
ATOM 638 C CA . ASP A 1 79 ? -0.426 13.600 -35.936 1.00 82.00 79 ASP A CA 1
ATOM 639 C C . ASP A 1 79 ? 0.811 14.408 -36.377 1.00 82.00 79 ASP A C 1
ATOM 641 O O . ASP A 1 79 ? 1.527 13.991 -37.283 1.00 82.00 79 ASP A O 1
ATOM 645 N N . TYR A 1 80 ? 1.036 15.578 -35.766 1.00 84.31 80 TYR A N 1
ATOM 646 C CA . TYR A 1 80 ? 2.087 16.551 -36.086 1.00 84.31 80 TYR A CA 1
ATOM 647 C C . TYR A 1 80 ? 2.084 17.061 -37.538 1.00 84.31 80 TYR A C 1
ATOM 649 O O . TYR A 1 80 ? 3.039 17.703 -37.986 1.00 84.31 80 TYR A O 1
ATOM 657 N N . SER A 1 81 ? 0.991 16.841 -38.274 1.00 84.12 81 SER A N 1
ATOM 658 C CA . SER A 1 81 ? 0.761 17.507 -39.553 1.00 84.12 81 SER A CA 1
ATOM 659 C C . SER A 1 81 ? 0.345 18.964 -39.341 1.00 84.12 81 SER A C 1
ATOM 661 O O . SER A 1 81 ? -0.207 19.338 -38.304 1.00 84.12 81 SER A O 1
ATOM 663 N N . LEU A 1 82 ? 0.609 19.804 -40.339 1.00 83.62 82 LEU A N 1
ATOM 664 C CA . LEU A 1 82 ? 0.194 21.204 -40.345 1.00 83.62 82 LEU A CA 1
ATOM 665 C C . LEU A 1 82 ? -1.323 21.345 -40.172 1.00 83.62 82 LEU A C 1
ATOM 667 O O . LEU A 1 82 ? -2.105 20.736 -40.905 1.00 83.62 82 LEU A O 1
ATOM 671 N N . ASN A 1 83 ? -1.747 22.195 -39.236 1.00 82.38 83 ASN A N 1
ATOM 672 C CA . ASN A 1 83 ? -3.157 22.527 -39.101 1.00 82.38 83 ASN A CA 1
ATOM 673 C C . ASN A 1 83 ? -3.565 23.548 -40.179 1.00 82.38 83 ASN A C 1
ATOM 675 O O . ASN A 1 83 ? -3.175 24.715 -40.129 1.00 82.38 83 ASN A O 1
ATOM 679 N N . GLU A 1 84 ? -4.380 23.129 -41.150 1.00 75.50 84 GLU A N 1
ATOM 680 C CA . GLU A 1 84 ? -4.861 23.998 -42.235 1.00 75.50 84 GLU A CA 1
ATOM 681 C C . GLU A 1 84 ? -5.692 25.194 -41.727 1.00 75.50 84 GLU A C 1
ATOM 683 O O . GLU A 1 84 ? -5.666 26.265 -42.339 1.00 75.50 84 GLU A O 1
ATOM 688 N N . ASP A 1 85 ? -6.379 25.058 -40.585 1.00 71.81 85 ASP A N 1
ATOM 689 C CA . ASP A 1 85 ? -7.167 26.149 -39.998 1.00 71.81 85 ASP A CA 1
ATOM 690 C C . ASP A 1 85 ? -6.259 27.293 -39.505 1.00 71.81 85 ASP A C 1
ATOM 692 O O . ASP A 1 85 ? -6.622 28.465 -39.625 1.00 71.81 85 ASP A O 1
ATOM 696 N N . PHE A 1 86 ? -5.043 26.975 -39.044 1.00 67.06 86 PHE A N 1
ATOM 697 C CA . PHE A 1 86 ? -4.033 27.964 -38.648 1.00 67.06 86 PHE A CA 1
ATOM 698 C C . PHE A 1 86 ? -3.518 28.783 -39.846 1.00 67.06 86 PHE A C 1
ATOM 700 O O . PHE A 1 86 ? -3.292 29.988 -39.731 1.00 67.06 86 PHE A O 1
ATOM 707 N N . ILE A 1 87 ? -3.390 28.159 -41.022 1.00 60.00 87 ILE A N 1
ATOM 708 C CA . ILE A 1 87 ? -2.958 28.824 -42.267 1.00 60.00 87 ILE A CA 1
ATOM 709 C C . ILE A 1 87 ? -3.998 29.860 -42.725 1.00 60.00 87 ILE A C 1
ATOM 711 O O . ILE A 1 87 ? -3.647 30.908 -43.274 1.00 60.00 87 ILE A O 1
ATOM 715 N N . SER A 1 88 ? -5.285 29.591 -42.484 1.00 55.47 88 SER A N 1
ATOM 716 C CA . SER A 1 88 ? -6.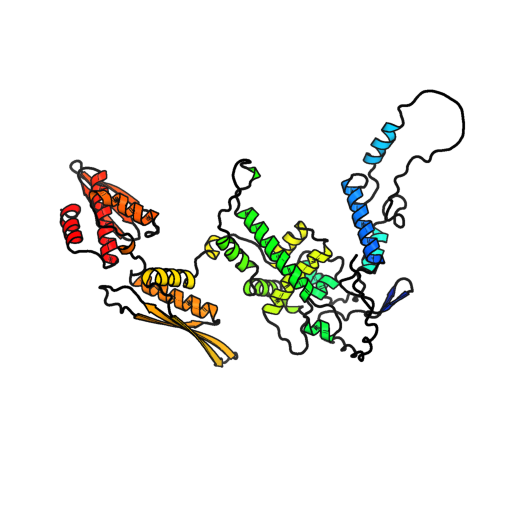370 30.488 -42.898 1.00 55.47 88 SER A CA 1
ATOM 717 C C . SER A 1 88 ? -6.360 31.835 -42.160 1.00 55.47 88 SER A C 1
ATOM 719 O O . SER A 1 88 ? -6.613 32.862 -42.787 1.00 55.47 88 SER A O 1
ATOM 721 N N . ASP A 1 89 ? -5.966 31.852 -40.882 1.00 52.03 89 ASP A N 1
ATOM 722 C CA . ASP A 1 89 ? -5.855 33.074 -40.071 1.00 52.03 89 ASP A CA 1
ATOM 723 C C . ASP A 1 89 ? -4.618 33.921 -40.436 1.00 52.03 89 ASP A C 1
ATOM 725 O O . ASP A 1 89 ? -4.616 35.136 -40.228 1.00 52.03 89 ASP A O 1
ATOM 729 N N . TYR A 1 90 ? -3.571 33.312 -41.007 1.00 51.09 90 TYR A N 1
ATOM 730 C CA . TYR A 1 90 ? -2.362 34.018 -41.454 1.00 51.09 90 TYR A CA 1
ATOM 731 C C . TYR A 1 90 ? -2.563 34.730 -42.803 1.00 51.09 90 TYR A C 1
ATOM 733 O O . TYR A 1 90 ? -2.081 35.848 -42.989 1.00 51.09 90 TYR A O 1
ATOM 741 N N . ASN A 1 91 ? -3.328 34.122 -43.715 1.00 47.00 91 ASN A N 1
ATOM 742 C CA . ASN A 1 91 ? -3.639 34.698 -45.028 1.00 47.00 91 ASN A CA 1
ATOM 743 C C . ASN A 1 91 ? -4.707 35.812 -44.983 1.00 47.00 91 ASN A C 1
ATOM 745 O O . ASN A 1 91 ? -4.782 36.614 -45.908 1.00 47.00 91 ASN A O 1
ATOM 749 N N . ASP A 1 92 ? -5.511 35.914 -43.917 1.00 45.25 92 ASP A N 1
ATOM 750 C CA . ASP A 1 92 ? -6.537 36.970 -43.771 1.00 45.25 92 ASP A CA 1
ATOM 751 C C . ASP A 1 92 ? -5.954 38.305 -43.240 1.00 45.25 92 ASP A C 1
ATOM 753 O O . ASP A 1 92 ? -6.636 39.331 -43.180 1.00 45.25 92 ASP A O 1
ATOM 757 N N . ILE A 1 93 ? -4.668 38.323 -42.858 1.00 47.53 93 ILE A N 1
ATOM 758 C CA . ILE A 1 93 ? -3.964 39.526 -42.376 1.00 47.53 93 ILE A CA 1
ATOM 759 C C . ILE A 1 93 ? -3.279 40.290 -43.528 1.00 47.53 93 ILE A C 1
ATOM 761 O O . ILE A 1 93 ? -3.047 41.493 -43.392 1.00 47.53 93 ILE A O 1
ATOM 765 N N . SER A 1 94 ? -3.007 39.654 -44.676 1.00 47.06 94 SER A N 1
ATOM 766 C CA . SER A 1 94 ? -2.293 40.278 -45.807 1.00 47.06 94 SER A CA 1
ATOM 767 C C . SER A 1 94 ? -3.176 41.035 -46.811 1.00 47.06 94 SER A C 1
ATOM 769 O O . SER A 1 94 ? -2.643 41.707 -47.686 1.00 47.06 94 SER A O 1
ATOM 771 N N . ASP A 1 95 ? -4.506 40.991 -46.684 1.00 45.44 95 ASP A N 1
ATOM 772 C CA . ASP A 1 95 ? -5.448 41.559 -47.672 1.00 45.44 95 ASP A CA 1
ATOM 773 C C . ASP A 1 95 ? -5.958 42.982 -47.330 1.00 45.44 95 ASP A C 1
ATOM 775 O O . ASP A 1 95 ? -7.039 43.392 -47.759 1.00 45.44 95 ASP A O 1
ATOM 779 N N . ASN A 1 96 ? -5.204 43.772 -46.552 1.00 43.75 96 ASN A N 1
ATOM 780 C CA . ASN A 1 96 ? -5.644 45.102 -46.093 1.00 43.75 96 ASN A CA 1
ATOM 781 C C . ASN A 1 96 ? -4.688 46.277 -46.358 1.00 43.75 96 ASN A C 1
ATOM 783 O O . ASN A 1 96 ? -4.761 47.263 -45.632 1.00 43.75 96 ASN A O 1
ATOM 787 N N . ASP A 1 97 ? -3.880 46.245 -47.418 1.00 41.50 97 ASP A N 1
ATOM 788 C CA . ASP A 1 97 ? -3.195 47.453 -47.908 1.00 41.50 97 ASP A CA 1
ATOM 789 C C . ASP A 1 97 ? -3.237 47.537 -49.451 1.00 41.50 97 ASP A C 1
ATOM 791 O O . ASP A 1 97 ? -2.271 47.257 -50.157 1.00 41.50 97 ASP A O 1
ATOM 795 N N . GLU A 1 98 ? -4.385 47.961 -49.994 1.00 48.53 98 GLU A N 1
ATOM 796 C CA . GLU A 1 98 ? -4.411 48.683 -51.274 1.00 48.53 98 GLU A CA 1
ATOM 797 C C . GLU A 1 98 ? -4.001 50.139 -50.994 1.00 48.53 98 GLU A C 1
ATOM 799 O O . GLU A 1 98 ? -4.817 50.896 -50.475 1.00 48.53 98 GLU A O 1
ATOM 804 N N . ASP A 1 99 ? -2.753 50.519 -51.296 1.00 42.84 99 ASP A N 1
ATOM 805 C CA . ASP A 1 99 ? -2.409 51.798 -51.947 1.00 42.84 99 ASP A CA 1
ATOM 806 C C . ASP A 1 99 ? -0.881 51.936 -52.195 1.00 42.84 99 ASP A C 1
ATOM 808 O O . ASP A 1 99 ? -0.076 52.030 -51.274 1.00 42.84 99 ASP A O 1
ATOM 812 N N . ASP A 1 100 ? -0.551 52.052 -53.486 1.00 41.25 100 ASP A N 1
ATOM 813 C CA . ASP A 1 100 ? 0.537 52.831 -54.103 1.00 41.25 100 ASP A CA 1
ATOM 814 C C . ASP A 1 100 ? 2.039 52.418 -54.053 1.00 41.25 100 ASP A C 1
ATOM 816 O O . ASP A 1 100 ? 2.705 52.360 -53.027 1.00 41.25 100 ASP A O 1
ATOM 820 N N . GLU A 1 101 ? 2.577 52.385 -55.286 1.00 41.78 101 GLU A N 1
ATOM 821 C CA . GLU A 1 101 ? 3.936 52.719 -55.764 1.00 41.78 101 GLU A CA 1
ATOM 822 C C . GLU A 1 101 ? 5.007 51.624 -56.018 1.00 41.78 101 GLU A C 1
ATOM 824 O O . GLU A 1 101 ? 5.584 50.999 -55.140 1.00 41.78 101 GLU A O 1
ATOM 829 N N . GLU A 1 102 ? 5.294 51.496 -57.324 1.00 44.34 102 GLU A N 1
ATOM 830 C CA . GLU A 1 102 ? 6.480 51.018 -58.051 1.00 44.34 102 GLU A CA 1
ATOM 831 C C . GLU A 1 102 ? 7.689 50.433 -57.279 1.00 44.34 102 GLU A C 1
ATOM 833 O O . GLU A 1 102 ? 8.540 51.160 -56.779 1.00 44.34 102 GLU A O 1
ATOM 838 N N . GLY A 1 103 ? 7.884 49.119 -57.452 1.00 40.53 103 GLY A N 1
ATOM 839 C CA . GLY A 1 103 ? 9.130 48.526 -57.959 1.00 40.53 103 GLY A CA 1
ATOM 840 C C . GLY A 1 103 ? 10.310 48.336 -57.000 1.00 40.53 103 GLY A C 1
ATOM 841 O O . GLY A 1 103 ? 11.153 49.214 -56.886 1.00 40.53 103 GLY A O 1
ATOM 842 N N . ASP A 1 104 ? 10.495 47.109 -56.515 1.00 35.94 104 ASP A N 1
ATOM 843 C CA . ASP A 1 104 ? 11.667 46.279 -56.833 1.00 35.94 104 ASP A CA 1
ATOM 844 C C . ASP A 1 104 ? 11.300 44.816 -56.546 1.00 35.94 104 ASP A C 1
ATOM 846 O O . ASP A 1 104 ? 10.493 44.527 -55.665 1.00 35.94 104 ASP A O 1
ATOM 850 N N . SER A 1 105 ? 11.808 43.901 -57.361 1.00 47.62 105 SER A N 1
ATOM 851 C CA . SER A 1 105 ? 11.533 42.473 -57.240 1.00 47.62 105 SER A CA 1
ATOM 852 C C . SER A 1 105 ? 12.356 41.873 -56.105 1.00 47.62 105 SER A C 1
ATOM 854 O O . SER A 1 105 ? 13.488 41.465 -56.348 1.00 47.62 105 SER A O 1
ATOM 856 N N . ASP A 1 106 ? 11.770 41.780 -54.921 1.00 37.12 106 ASP A N 1
ATOM 857 C CA . ASP A 1 106 ? 12.115 40.757 -53.942 1.00 37.12 106 ASP A CA 1
ATOM 858 C C . ASP A 1 106 ? 10.803 40.020 -53.640 1.00 37.12 106 ASP A C 1
ATOM 860 O O . ASP A 1 106 ? 9.891 40.563 -53.021 1.00 37.12 106 ASP A O 1
ATOM 864 N N . GLU A 1 107 ? 10.660 38.816 -54.202 1.00 42.16 107 GLU A N 1
ATOM 865 C CA . GLU A 1 107 ? 9.655 37.845 -53.768 1.00 42.16 107 GLU A CA 1
ATOM 866 C C . GLU A 1 107 ? 9.963 37.545 -52.291 1.00 42.16 107 GLU A C 1
ATOM 868 O O . GLU A 1 107 ? 10.849 36.748 -51.992 1.00 42.16 107 GLU A O 1
ATOM 873 N N . GLU A 1 108 ? 9.315 38.255 -51.363 1.00 42.09 108 GLU A N 1
ATOM 874 C CA . GLU A 1 108 ? 9.270 37.844 -49.961 1.00 42.09 108 GLU A CA 1
ATOM 875 C C . GLU A 1 108 ? 8.559 36.486 -49.932 1.00 42.09 108 GLU A C 1
ATOM 877 O O . GLU A 1 108 ? 7.380 36.391 -50.273 1.00 42.09 108 GLU A O 1
ATOM 882 N N . GLU A 1 109 ? 9.315 35.428 -49.623 1.00 42.88 109 GLU A N 1
ATOM 883 C CA . GLU A 1 109 ? 8.811 34.068 -49.431 1.00 42.88 109 GLU A CA 1
ATOM 884 C C . GLU A 1 109 ? 7.580 34.109 -48.514 1.00 42.88 109 GLU A C 1
ATOM 886 O O . GLU A 1 109 ? 7.678 34.468 -47.339 1.00 42.88 109 GLU A O 1
ATOM 891 N N . GLU A 1 110 ? 6.412 33.765 -49.070 1.00 44.16 110 GLU A N 1
ATOM 892 C CA . GLU A 1 110 ? 5.192 33.494 -48.310 1.00 44.16 110 GLU A CA 1
ATOM 893 C C . GLU A 1 110 ? 5.552 32.533 -47.173 1.00 44.16 110 GLU A C 1
ATOM 895 O O . GLU A 1 110 ? 6.033 31.428 -47.425 1.00 44.16 110 GLU A O 1
ATOM 900 N N . GLY A 1 111 ? 5.380 32.985 -45.927 1.00 51.00 111 GLY A N 1
ATOM 901 C CA . GLY A 1 111 ? 5.848 32.297 -44.727 1.00 51.00 111 GLY A CA 1
ATOM 902 C C . GLY A 1 111 ? 5.274 30.890 -44.591 1.00 51.00 111 GLY A C 1
ATOM 903 O O . GLY A 1 111 ? 4.212 30.697 -44.002 1.00 51.00 111 GLY A O 1
ATOM 904 N N . GLN A 1 112 ? 5.999 29.903 -45.112 1.00 62.12 112 GLN A N 1
ATOM 905 C CA . GLN A 1 112 ? 5.785 28.497 -44.813 1.00 62.12 112 GLN A CA 1
ATOM 906 C C . GLN A 1 112 ? 6.232 28.269 -43.371 1.00 62.12 112 GLN A C 1
ATOM 908 O O . GLN A 1 112 ? 7.311 28.689 -42.955 1.00 62.12 112 GLN A O 1
ATOM 913 N N . PHE A 1 113 ? 5.353 27.675 -42.571 1.00 71.12 113 PHE A N 1
ATOM 914 C CA . PHE A 1 113 ? 5.694 27.305 -41.209 1.00 71.12 113 PHE A CA 1
ATOM 915 C C . PHE A 1 113 ? 6.772 26.214 -41.247 1.00 71.12 113 PHE A C 1
ATOM 917 O O . PHE A 1 113 ? 6.527 25.107 -41.727 1.00 71.12 113 PHE A O 1
ATOM 924 N N . GLU A 1 114 ? 7.945 26.544 -40.713 1.00 73.88 114 GLU A N 1
ATOM 925 C CA . GLU A 1 114 ? 9.018 25.602 -40.413 1.00 73.88 114 GLU A CA 1
ATOM 926 C C . GLU A 1 114 ? 9.260 25.602 -38.891 1.00 73.88 114 GLU A C 1
ATOM 928 O O . GLU A 1 114 ? 9.343 26.676 -38.281 1.00 73.88 114 GLU A O 1
ATOM 933 N N . PRO A 1 115 ? 9.329 24.427 -38.245 1.00 81.44 115 PRO A N 1
ATOM 934 C CA . PRO A 1 115 ? 9.628 24.311 -36.824 1.00 81.44 115 PRO A CA 1
ATOM 935 C C . PRO A 1 115 ? 11.070 24.746 -36.542 1.00 81.44 115 PRO A C 1
ATOM 937 O O . PRO A 1 115 ? 11.960 24.536 -37.353 1.00 81.44 115 PRO A O 1
ATOM 940 N N . GLU A 1 116 ? 11.335 25.325 -35.370 1.00 83.00 116 GLU A N 1
ATOM 941 C CA . GLU A 1 116 ? 12.700 25.734 -34.993 1.00 83.00 116 GLU A CA 1
ATOM 942 C C . GLU A 1 116 ? 13.559 24.551 -34.503 1.00 83.00 116 GLU A C 1
ATOM 944 O O . GLU A 1 116 ? 14.787 24.601 -34.571 1.00 83.00 116 GLU A O 1
ATOM 949 N N . ILE A 1 117 ? 12.915 23.493 -34.003 1.00 84.38 117 ILE A N 1
ATOM 950 C CA . ILE A 1 117 ? 13.526 22.273 -33.461 1.00 84.38 117 ILE A CA 1
ATOM 951 C C . ILE A 1 117 ? 12.915 21.074 -34.197 1.00 84.38 117 ILE A C 1
ATOM 953 O O . ILE A 1 117 ? 11.720 21.071 -34.469 1.00 84.38 117 ILE A O 1
ATOM 957 N N . GLY A 1 118 ? 13.721 20.062 -34.533 1.00 80.38 118 GLY A N 1
ATOM 958 C CA . GLY A 1 118 ? 13.249 18.887 -35.280 1.00 80.38 118 GLY A CA 1
ATOM 959 C C . GLY A 1 118 ? 13.130 19.095 -36.794 1.00 80.38 118 GLY A C 1
ATOM 960 O O . GLY A 1 118 ? 12.450 18.317 -37.452 1.00 80.38 118 GLY A O 1
ATOM 961 N N . ILE A 1 119 ? 13.799 20.117 -37.348 1.00 83.50 119 ILE A N 1
ATOM 962 C CA . ILE A 1 119 ? 13.840 20.422 -38.796 1.00 83.50 119 ILE A CA 1
ATOM 963 C C . ILE A 1 119 ? 14.295 19.220 -39.624 1.00 83.50 119 ILE A C 1
ATOM 965 O O . ILE A 1 119 ? 13.793 19.006 -40.720 1.00 83.50 119 ILE A O 1
ATOM 969 N N . ASP A 1 120 ? 15.214 18.413 -39.095 1.00 82.19 120 ASP A N 1
ATOM 970 C CA . ASP A 1 120 ? 15.720 17.227 -39.792 1.00 82.19 120 ASP A CA 1
ATOM 971 C C . ASP A 1 120 ? 14.624 16.170 -40.041 1.00 82.19 120 ASP A C 1
ATOM 973 O O . ASP A 1 120 ? 14.785 15.317 -40.911 1.00 82.19 120 ASP A O 1
ATOM 977 N N . TYR A 1 121 ? 13.497 16.270 -39.326 1.00 83.44 121 TYR A N 1
ATOM 978 C CA . TYR A 1 121 ? 12.296 15.450 -39.492 1.00 83.44 121 TYR A CA 1
ATOM 979 C C . TYR A 1 121 ? 11.157 16.206 -40.198 1.00 83.44 121 TYR A C 1
ATOM 981 O O . TYR A 1 121 ? 10.037 15.709 -40.237 1.00 83.44 121 TYR A O 1
ATOM 989 N N . TRP A 1 122 ? 11.389 17.411 -40.730 1.00 80.50 122 TRP A N 1
ATOM 990 C CA . TRP A 1 122 ? 10.345 18.272 -41.293 1.00 80.50 122 TRP A CA 1
ATOM 991 C C . TRP A 1 122 ? 10.497 18.437 -42.812 1.00 80.50 122 TRP A C 1
ATOM 993 O O . TRP A 1 122 ? 11.329 19.214 -43.277 1.00 80.50 122 TRP A O 1
ATOM 1003 N N . GLU A 1 123 ? 9.674 17.726 -43.594 1.00 70.62 123 GLU A N 1
ATOM 1004 C CA . GLU A 1 123 ? 9.618 17.894 -45.061 1.00 70.62 123 GLU A CA 1
ATOM 1005 C C . GLU A 1 123 ? 8.369 18.686 -45.507 1.00 70.62 123 GLU A C 1
ATOM 1007 O O . GLU A 1 123 ? 8.488 19.808 -45.987 1.00 70.62 123 GLU A O 1
ATOM 1012 N N . GLU A 1 124 ? 7.162 18.138 -45.318 1.00 70.06 124 GLU A N 1
ATOM 1013 C CA . GLU A 1 124 ? 5.856 18.811 -45.548 1.00 70.06 124 GLU A CA 1
ATOM 1014 C C . GLU A 1 124 ? 4.930 18.664 -44.313 1.00 70.06 124 GLU A C 1
ATOM 1016 O O . GLU A 1 124 ? 3.704 18.765 -44.381 1.00 70.06 124 GLU A O 1
ATOM 1021 N N . GLY A 1 125 ? 5.551 18.365 -43.173 1.00 73.75 125 GLY A N 1
ATOM 1022 C CA . GLY A 1 125 ? 4.971 17.860 -41.934 1.00 73.75 125 GLY A CA 1
ATOM 1023 C C . GLY A 1 125 ? 6.031 17.034 -41.203 1.00 73.75 125 GLY A C 1
ATOM 1024 O O . GLY A 1 125 ? 7.054 16.684 -41.798 1.00 73.75 125 GLY A O 1
ATOM 1025 N N . PHE A 1 126 ? 5.812 16.739 -39.924 1.00 80.81 126 PHE A N 1
ATOM 1026 C CA . PHE A 1 126 ? 6.765 15.950 -39.148 1.00 80.81 126 PHE A CA 1
ATOM 1027 C C . PHE A 1 126 ? 6.756 14.487 -39.614 1.00 80.81 126 PHE A C 1
ATOM 1029 O O . PHE A 1 126 ? 5.715 13.826 -39.571 1.00 80.81 126 PHE A O 1
ATOM 1036 N N . ASP A 1 127 ? 7.905 13.966 -40.046 1.00 83.31 127 ASP A N 1
ATOM 1037 C CA . ASP A 1 127 ? 8.117 12.546 -40.321 1.00 83.31 127 ASP A CA 1
ATOM 1038 C C . ASP A 1 127 ? 8.183 11.776 -38.997 1.00 83.31 127 ASP A C 1
ATOM 1040 O O . ASP A 1 127 ? 9.248 11.443 -38.468 1.00 83.31 127 ASP A O 1
ATOM 1044 N N . LEU A 1 128 ? 6.993 11.526 -38.450 1.00 78.62 128 LEU A N 1
ATOM 1045 C CA . LEU A 1 128 ? 6.810 10.817 -37.193 1.00 78.62 128 LEU A CA 1
ATOM 1046 C C . LEU A 1 128 ? 7.402 9.406 -37.250 1.00 78.62 128 LEU A C 1
ATOM 1048 O O . LEU A 1 128 ? 7.965 8.960 -36.262 1.00 78.62 128 LEU A O 1
ATOM 1052 N N . GLU A 1 129 ? 7.319 8.718 -38.393 1.00 78.50 129 GLU A N 1
ATOM 1053 C CA . GLU A 1 129 ? 7.815 7.342 -38.522 1.00 78.50 129 GLU A CA 1
ATOM 1054 C C . GLU A 1 129 ? 9.350 7.300 -38.468 1.00 78.50 129 GLU A C 1
ATOM 1056 O O . GLU A 1 129 ? 9.921 6.440 -37.792 1.00 78.50 129 GLU A O 1
ATOM 1061 N N . SER A 1 130 ? 10.030 8.245 -39.127 1.00 77.75 130 SER A N 1
ATOM 1062 C CA . SER A 1 130 ? 11.492 8.350 -39.049 1.00 77.75 130 SER A CA 1
ATOM 1063 C C . SER A 1 130 ? 11.965 8.808 -37.670 1.00 77.75 130 SER A C 1
ATOM 1065 O O . SER A 1 130 ? 12.943 8.262 -37.158 1.00 77.75 130 SER A O 1
ATOM 1067 N N . TRP A 1 131 ? 11.283 9.775 -37.050 1.00 85.44 131 TRP A N 1
ATOM 1068 C CA . TRP A 1 131 ? 11.622 10.217 -35.697 1.00 85.44 131 TRP A CA 1
ATOM 1069 C C . TRP A 1 131 ? 11.387 9.111 -34.662 1.00 85.44 131 TRP A C 1
ATOM 1071 O O . TRP A 1 131 ? 12.256 8.875 -33.830 1.00 85.44 131 TRP A O 1
ATOM 1081 N N . GLU A 1 132 ? 10.261 8.391 -34.728 1.00 69.94 132 GLU A N 1
ATOM 1082 C CA . GLU A 1 132 ? 9.974 7.261 -33.835 1.00 69.94 132 GLU A CA 1
ATOM 1083 C C . GLU A 1 132 ? 11.032 6.168 -33.976 1.00 69.94 132 GLU A C 1
ATOM 1085 O O . GLU A 1 132 ? 11.483 5.623 -32.970 1.00 69.94 132 GLU A O 1
ATOM 1090 N N . TYR A 1 133 ? 11.475 5.881 -35.205 1.00 71.19 133 TYR A N 1
ATOM 1091 C CA . TYR A 1 133 ? 12.543 4.918 -35.449 1.00 71.19 133 TYR A CA 1
ATOM 1092 C C . TYR A 1 133 ? 13.853 5.332 -34.765 1.00 71.19 133 TYR A C 1
ATOM 1094 O O . TYR A 1 133 ? 14.430 4.528 -34.032 1.00 71.19 133 TYR A O 1
ATOM 1102 N N . ASP A 1 134 ? 14.309 6.570 -34.968 1.00 67.69 134 ASP A N 1
ATOM 1103 C CA . ASP A 1 134 ? 15.547 7.070 -34.357 1.00 67.69 134 ASP A CA 1
ATOM 1104 C C . ASP A 1 134 ? 15.412 7.156 -32.827 1.00 67.69 134 ASP A C 1
ATOM 1106 O O . ASP A 1 134 ? 16.308 6.759 -32.079 1.00 67.69 134 ASP A O 1
ATOM 1110 N N . PHE A 1 135 ? 14.254 7.595 -32.340 1.00 68.00 135 PHE A N 1
ATOM 1111 C CA . PHE A 1 135 ? 13.953 7.687 -30.918 1.00 68.00 135 PHE A CA 1
ATOM 1112 C C . PHE A 1 135 ? 13.956 6.318 -30.233 1.00 68.00 135 PHE A C 1
ATOM 1114 O O . PHE A 1 135 ? 14.596 6.159 -29.192 1.00 68.00 135 PHE A O 1
ATOM 1121 N N . GLU A 1 136 ? 13.316 5.303 -30.816 1.00 61.88 136 GLU A N 1
ATOM 1122 C CA . GLU A 1 136 ? 13.352 3.926 -30.310 1.00 61.88 136 GLU A CA 1
ATOM 1123 C C . GLU A 1 136 ? 14.765 3.323 -30.341 1.00 61.88 136 GLU A C 1
ATOM 1125 O O . GLU A 1 136 ? 15.135 2.541 -29.451 1.00 61.88 136 GLU A O 1
ATOM 1130 N N . ASP A 1 137 ? 15.548 3.673 -31.361 1.00 64.81 137 ASP A N 1
ATOM 1131 C CA . ASP A 1 137 ? 16.908 3.189 -31.570 1.00 64.81 137 ASP A CA 1
ATOM 1132 C C . ASP A 1 137 ? 17.866 3.708 -30.487 1.00 64.81 137 ASP A C 1
ATOM 1134 O O . ASP A 1 137 ? 18.582 2.912 -29.861 1.00 64.81 137 ASP A O 1
ATOM 1138 N N . HIS A 1 138 ? 17.778 5.007 -30.189 1.00 64.69 138 HIS A N 1
ATOM 1139 C CA . HIS A 1 138 ? 18.573 5.693 -29.171 1.00 64.69 138 HIS A CA 1
ATOM 1140 C C . HIS A 1 138 ? 18.063 5.459 -27.741 1.00 64.69 138 HIS A C 1
ATOM 1142 O O . HIS A 1 138 ? 18.855 5.336 -26.805 1.00 64.69 138 HIS A O 1
ATOM 1148 N N . MET A 1 139 ? 16.755 5.273 -27.533 1.00 60.47 139 MET A N 1
ATOM 1149 C CA . MET A 1 139 ? 16.210 5.024 -26.192 1.00 60.47 139 MET A CA 1
ATOM 1150 C C . MET A 1 139 ? 16.601 3.659 -25.601 1.00 60.47 139 MET A C 1
ATOM 1152 O O . MET A 1 139 ? 16.583 3.458 -24.381 1.00 60.47 139 MET A O 1
ATOM 1156 N N . ASN A 1 140 ? 17.009 2.711 -26.446 1.00 57.62 140 ASN A N 1
ATOM 1157 C CA . ASN A 1 140 ? 17.358 1.349 -26.054 1.00 57.62 140 ASN A CA 1
ATOM 1158 C C . ASN A 1 140 ? 18.874 1.089 -26.102 1.00 57.62 140 ASN A C 1
ATOM 1160 O O . ASN A 1 140 ? 19.327 0.102 -26.688 1.00 57.62 140 ASN A O 1
ATOM 1164 N N . LEU A 1 141 ? 19.662 1.917 -25.402 1.00 55.00 141 LEU A N 1
ATOM 1165 C CA . LEU A 1 141 ? 21.129 1.796 -25.256 1.00 55.00 141 LEU A CA 1
ATOM 1166 C C . LEU A 1 141 ? 21.626 0.419 -24.764 1.00 55.00 141 LEU A C 1
ATOM 1168 O O . LEU A 1 141 ? 22.803 0.086 -24.893 1.00 55.00 141 LEU A O 1
ATOM 1172 N N . ILE A 1 142 ? 20.734 -0.425 -24.242 1.00 53.69 142 ILE A N 1
ATOM 1173 C CA . ILE A 1 142 ? 20.939 -1.870 -24.134 1.00 53.69 142 ILE A CA 1
ATOM 1174 C C . ILE A 1 142 ? 19.861 -2.556 -24.974 1.00 53.69 142 ILE A C 1
ATOM 1176 O O . ILE A 1 142 ? 18.750 -2.812 -24.507 1.00 53.69 142 ILE A O 1
ATOM 1180 N N . LYS A 1 143 ? 20.192 -2.887 -26.225 1.00 52.72 143 LYS A N 1
ATOM 1181 C CA . LYS A 1 143 ? 19.300 -3.686 -27.073 1.00 52.72 143 LYS A CA 1
ATOM 1182 C C . LYS A 1 143 ? 19.220 -5.095 -26.484 1.00 52.72 143 LYS A C 1
ATOM 1184 O O . LYS A 1 143 ? 20.235 -5.763 -26.297 1.00 52.72 143 LYS A O 1
ATOM 1189 N N . ILE A 1 144 ? 18.025 -5.577 -26.167 1.00 54.94 144 ILE A N 1
ATOM 1190 C CA . ILE A 1 144 ? 17.812 -6.985 -25.814 1.00 54.94 144 ILE A CA 1
ATOM 1191 C C . ILE A 1 144 ? 17.124 -7.650 -27.004 1.00 54.94 144 ILE A C 1
ATOM 1193 O O . ILE A 1 144 ? 16.152 -7.097 -27.515 1.00 54.94 144 ILE A O 1
ATOM 1197 N N . PRO A 1 145 ? 17.588 -8.815 -27.495 1.00 53.62 145 PRO A N 1
ATOM 1198 C CA . PRO A 1 145 ? 16.927 -9.463 -28.615 1.00 53.62 145 PRO A CA 1
ATOM 1199 C C . PRO A 1 145 ? 15.517 -9.866 -28.181 1.00 53.62 145 PRO A C 1
ATOM 1201 O O . PRO A 1 145 ? 15.368 -10.584 -27.187 1.00 53.62 145 PRO A O 1
ATOM 1204 N N . THR A 1 146 ? 14.503 -9.463 -28.947 1.00 52.72 146 THR A N 1
ATOM 1205 C CA . THR A 1 146 ? 13.120 -9.921 -28.781 1.00 52.72 146 THR A CA 1
ATOM 1206 C C . THR A 1 146 ? 13.062 -11.428 -29.039 1.00 52.72 146 THR A C 1
ATOM 1208 O O . THR A 1 146 ? 12.924 -11.930 -30.156 1.00 52.72 146 THR A O 1
ATOM 1211 N N . SER A 1 147 ? 13.264 -12.200 -27.976 1.00 59.56 147 SER A N 1
ATOM 1212 C CA . SER A 1 147 ? 13.139 -13.650 -28.009 1.00 59.56 147 SER A CA 1
ATOM 1213 C C . SER A 1 147 ? 11.665 -14.025 -27.926 1.00 59.56 147 SER A C 1
ATOM 1215 O O . SER A 1 147 ? 10.888 -13.402 -27.213 1.00 59.56 147 SER A O 1
ATOM 1217 N N . SER A 1 148 ? 11.287 -15.137 -28.554 1.00 60.12 148 SER A N 1
ATOM 1218 C CA . SER A 1 148 ? 9.949 -15.739 -28.396 1.00 60.12 148 SER A CA 1
ATOM 1219 C C . SER A 1 148 ? 9.564 -16.070 -26.943 1.00 60.12 148 SER A C 1
ATOM 1221 O O . SER A 1 148 ? 8.413 -16.409 -26.684 1.00 60.12 148 SER A O 1
ATOM 1223 N N . HIS A 1 149 ? 10.520 -16.014 -26.011 1.00 69.50 149 HIS A N 1
ATOM 1224 C CA . HIS A 1 149 ? 10.338 -16.320 -24.591 1.00 69.50 149 HIS A CA 1
ATOM 1225 C C . HIS A 1 149 ? 10.454 -15.084 -23.686 1.00 69.50 149 HIS A C 1
ATOM 1227 O O . HIS A 1 149 ? 10.470 -15.241 -22.467 1.00 69.50 149 HIS A O 1
ATOM 1233 N N . ASP A 1 150 ? 10.564 -13.882 -24.256 1.00 81.50 150 ASP A N 1
ATOM 1234 C CA . ASP A 1 150 ? 10.665 -12.651 -23.479 1.00 81.50 150 ASP A CA 1
ATOM 1235 C C . ASP A 1 150 ? 9.376 -12.411 -22.669 1.00 81.50 150 ASP A C 1
ATOM 1237 O O . ASP A 1 150 ? 8.285 -12.452 -23.245 1.00 81.50 150 ASP A O 1
ATOM 1241 N N . PRO A 1 151 ? 9.447 -12.196 -21.343 1.00 86.62 151 PRO A N 1
ATOM 1242 C CA . PRO A 1 151 ? 8.255 -11.942 -20.541 1.00 86.62 151 PRO A CA 1
ATOM 1243 C C . PRO A 1 151 ? 7.645 -10.551 -20.752 1.00 86.62 151 PRO A C 1
ATOM 1245 O O . PRO A 1 151 ? 6.523 -10.339 -20.287 1.00 86.62 151 PRO A O 1
ATOM 1248 N N . VAL A 1 152 ? 8.329 -9.632 -21.449 1.00 86.25 152 VAL A N 1
ATOM 1249 C CA . VAL A 1 152 ? 7.868 -8.250 -21.671 1.00 86.25 152 VAL A CA 1
ATOM 1250 C C . VAL A 1 152 ? 6.415 -8.163 -22.163 1.00 86.25 152 VAL A C 1
ATOM 1252 O O . VAL A 1 152 ? 5.628 -7.507 -21.477 1.00 86.25 152 VAL A O 1
ATOM 1255 N N . PRO A 1 153 ? 5.988 -8.846 -23.247 1.00 86.00 153 PRO A N 1
ATOM 1256 C CA . PRO A 1 153 ? 4.618 -8.705 -23.746 1.00 86.00 153 PRO A CA 1
ATOM 1257 C C . PRO A 1 153 ? 3.571 -9.150 -22.719 1.00 86.00 153 PRO A C 1
ATOM 1259 O O . PRO A 1 153 ? 2.522 -8.536 -22.571 1.00 86.00 153 PRO A O 1
ATOM 1262 N N . VAL A 1 154 ? 3.882 -10.197 -21.945 1.00 87.88 154 VAL A N 1
ATOM 1263 C CA . VAL A 1 154 ? 2.984 -10.698 -20.895 1.00 87.88 154 VAL A CA 1
ATOM 1264 C C . VAL A 1 154 ? 2.856 -9.688 -19.758 1.00 87.88 154 VAL A C 1
ATOM 1266 O O . VAL A 1 154 ? 1.779 -9.547 -19.185 1.00 87.88 154 VAL A O 1
ATOM 1269 N N . ILE A 1 155 ? 3.948 -9.016 -19.394 1.00 90.69 155 ILE A N 1
ATOM 1270 C CA . ILE A 1 155 ? 3.931 -8.013 -18.328 1.00 90.69 155 ILE A CA 1
ATOM 1271 C C . ILE A 1 155 ? 3.168 -6.769 -18.796 1.00 90.69 155 ILE A C 1
ATOM 1273 O O . ILE A 1 155 ? 2.302 -6.315 -18.051 1.00 90.69 155 ILE A O 1
ATOM 1277 N N . ARG A 1 156 ? 3.401 -6.296 -20.030 1.00 90.00 156 ARG A N 1
ATOM 1278 C CA . ARG A 1 156 ? 2.664 -5.183 -20.663 1.00 90.00 156 ARG A CA 1
ATOM 1279 C C . ARG A 1 156 ? 1.154 -5.409 -20.650 1.00 90.00 156 ARG A C 1
ATOM 1281 O O . ARG A 1 156 ? 0.417 -4.561 -20.153 1.00 90.00 156 ARG A O 1
ATOM 1288 N N . ASP A 1 157 ? 0.704 -6.599 -21.045 1.00 86.38 157 ASP A N 1
ATOM 1289 C CA . ASP A 1 157 ? -0.716 -6.976 -20.991 1.00 86.38 157 ASP A CA 1
ATOM 1290 C C . ASP A 1 157 ? -1.295 -6.913 -19.566 1.00 86.38 157 ASP A C 1
ATOM 1292 O O . ASP A 1 157 ? -2.434 -6.485 -19.357 1.00 86.38 157 ASP A O 1
ATOM 1296 N N . VAL A 1 158 ? -0.523 -7.356 -18.567 1.00 87.56 158 VAL A N 1
ATOM 1297 C CA . VAL A 1 158 ? -0.955 -7.378 -17.161 1.00 87.56 158 VAL A CA 1
ATOM 1298 C C . VAL A 1 158 ? -1.074 -5.966 -16.590 1.00 87.56 158 VAL A C 1
ATOM 1300 O O . VAL A 1 158 ? -2.046 -5.677 -15.887 1.00 87.56 158 VAL A O 1
ATOM 1303 N N . ILE A 1 159 ? -0.105 -5.095 -16.875 1.00 91.44 159 ILE A N 1
ATOM 1304 C CA . ILE A 1 159 ? -0.093 -3.720 -16.358 1.00 91.44 159 ILE A CA 1
ATOM 1305 C C . ILE A 1 159 ? -0.951 -2.765 -17.191 1.00 91.44 159 ILE A C 1
ATOM 1307 O O . ILE A 1 159 ? -1.404 -1.753 -16.667 1.00 91.44 159 ILE A O 1
ATOM 1311 N N . GLY A 1 160 ? -1.223 -3.102 -18.455 1.00 90.06 160 GLY A N 1
ATOM 1312 C CA . GLY A 1 160 ? -1.962 -2.263 -19.396 1.00 90.06 160 GLY A CA 1
ATOM 1313 C C . GLY A 1 160 ? -1.216 -0.986 -19.791 1.00 90.06 160 GLY A C 1
ATOM 1314 O O . GLY A 1 160 ? -1.864 0.050 -19.920 1.00 90.06 160 GLY A O 1
ATOM 1315 N N . TYR A 1 161 ? 0.110 -1.063 -19.925 1.00 91.75 161 TYR A N 1
ATOM 1316 C CA . TYR A 1 161 ? 0.997 0.037 -20.304 1.00 91.75 161 TYR A CA 1
ATOM 1317 C C . TYR A 1 161 ? 2.070 -0.466 -21.268 1.00 91.75 161 TYR A C 1
ATOM 1319 O O . TYR A 1 161 ? 2.612 -1.558 -21.083 1.00 91.75 161 TYR A O 1
ATOM 1327 N N . GLU A 1 162 ? 2.356 0.343 -22.278 1.00 86.75 162 GLU A N 1
ATOM 1328 C CA . GLU A 1 162 ? 3.256 0.039 -23.382 1.00 86.75 162 GLU A CA 1
ATOM 1329 C C . GLU A 1 162 ? 4.516 0.878 -23.173 1.00 86.75 162 GLU A C 1
ATOM 1331 O O . GLU A 1 162 ? 4.469 2.094 -23.316 1.00 86.75 162 GLU A O 1
ATOM 1336 N N . PHE A 1 163 ? 5.607 0.234 -22.756 1.00 84.25 163 PHE A N 1
ATOM 1337 C CA . PHE A 1 163 ? 6.860 0.933 -22.479 1.00 84.25 163 PHE A CA 1
ATOM 1338 C C . PHE A 1 163 ? 7.523 1.408 -23.770 1.00 84.25 163 PHE A C 1
ATOM 1340 O O . PHE A 1 163 ? 7.694 0.603 -24.687 1.00 84.25 163 PHE A O 1
ATOM 1347 N N . ILE A 1 164 ? 7.966 2.664 -23.775 1.00 80.38 164 ILE A N 1
ATOM 1348 C CA . ILE A 1 164 ? 8.894 3.206 -24.774 1.00 80.38 164 ILE A CA 1
ATOM 1349 C C . ILE A 1 164 ? 10.271 2.573 -24.543 1.00 80.38 164 ILE A C 1
ATOM 1351 O O . ILE A 1 164 ? 10.866 1.965 -25.433 1.00 80.38 164 ILE A O 1
ATOM 1355 N N . ASN A 1 165 ? 10.748 2.637 -23.300 1.00 78.00 165 ASN A N 1
ATOM 1356 C CA . ASN A 1 165 ? 11.993 2.036 -22.860 1.00 78.00 165 ASN A CA 1
ATOM 1357 C C . ASN A 1 165 ? 11.713 0.781 -22.022 1.00 78.00 165 ASN A C 1
ATOM 1359 O O . ASN A 1 165 ? 11.571 0.810 -20.793 1.00 78.00 165 ASN A O 1
ATOM 1363 N N . GLU A 1 166 ? 11.697 -0.378 -22.684 1.00 84.31 166 GLU A N 1
ATOM 1364 C CA . GLU A 1 166 ? 11.478 -1.669 -22.019 1.00 84.31 166 GLU A CA 1
ATOM 1365 C C . GLU A 1 166 ? 12.556 -2.001 -20.969 1.00 84.31 166 GLU A C 1
ATOM 1367 O O . GLU A 1 166 ? 12.331 -2.854 -20.101 1.00 84.31 166 GLU A O 1
ATOM 1372 N N . ASN A 1 167 ? 13.722 -1.341 -21.000 1.00 80.25 167 ASN A N 1
ATOM 1373 C CA . ASN A 1 167 ? 14.765 -1.557 -20.000 1.00 80.25 167 ASN A CA 1
ATOM 1374 C C . ASN A 1 167 ? 14.354 -1.052 -18.615 1.00 80.25 167 ASN A C 1
ATOM 1376 O O . ASN A 1 167 ? 14.708 -1.705 -17.633 1.00 80.25 167 ASN A O 1
ATOM 1380 N N . LEU A 1 168 ? 13.540 0.007 -18.520 1.00 87.50 168 LEU A N 1
ATOM 1381 C CA . LEU A 1 168 ? 12.969 0.461 -17.244 1.00 87.50 168 LEU A CA 1
ATOM 1382 C C . LEU A 1 168 ? 12.102 -0.634 -16.617 1.00 87.50 168 LEU A C 1
ATOM 1384 O O . LEU A 1 168 ? 12.213 -0.937 -15.425 1.00 87.50 168 LEU A O 1
ATOM 1388 N N . MET A 1 169 ? 11.294 -1.310 -17.437 1.00 90.44 169 MET A N 1
ATOM 1389 C CA . MET A 1 169 ? 10.500 -2.440 -16.972 1.00 90.44 169 MET A CA 1
ATOM 1390 C C . MET A 1 169 ? 11.394 -3.582 -16.485 1.00 90.44 169 MET A C 1
ATOM 1392 O O . MET A 1 169 ? 11.171 -4.114 -15.403 1.00 90.44 169 MET A O 1
ATOM 1396 N N . ARG A 1 170 ? 12.435 -3.956 -17.237 1.00 89.94 170 ARG A N 1
ATOM 1397 C CA . ARG A 1 170 ? 13.377 -5.020 -16.834 1.00 89.94 170 ARG A CA 1
ATOM 1398 C C . ARG A 1 170 ? 14.125 -4.668 -15.547 1.00 89.94 170 ARG A C 1
ATOM 1400 O O . ARG A 1 170 ? 14.310 -5.533 -14.683 1.00 89.94 170 ARG A O 1
ATOM 1407 N N . GLN A 1 171 ? 14.521 -3.406 -15.401 1.00 89.56 171 GLN A N 1
ATOM 1408 C CA . GLN A 1 171 ? 15.173 -2.880 -14.207 1.00 89.56 171 GLN A CA 1
ATOM 1409 C C . GLN A 1 171 ? 14.271 -3.023 -12.977 1.00 89.56 171 GLN A C 1
ATOM 1411 O O . GLN A 1 171 ? 14.744 -3.490 -11.942 1.00 89.56 171 GLN A O 1
ATOM 1416 N N . ALA A 1 172 ? 12.965 -2.760 -13.101 1.00 95.62 172 ALA A N 1
ATOM 1417 C CA . ALA A 1 172 ? 12.008 -2.944 -12.007 1.00 95.62 172 ALA A CA 1
ATOM 1418 C C . ALA A 1 172 ? 11.933 -4.390 -11.471 1.00 95.62 172 ALA A C 1
ATOM 1420 O O . ALA A 1 172 ? 11.651 -4.605 -10.293 1.00 95.62 172 ALA A O 1
ATOM 1421 N N . PHE A 1 173 ? 12.233 -5.400 -12.298 1.00 95.88 173 PHE A N 1
ATOM 1422 C CA . PHE A 1 173 ? 12.304 -6.806 -11.866 1.00 95.88 173 PHE A CA 1
ATOM 1423 C C . PHE A 1 173 ? 13.689 -7.229 -11.361 1.00 95.88 173 PHE A C 1
ATOM 1425 O O . PHE A 1 173 ? 13.863 -8.381 -10.945 1.00 95.88 173 PHE A O 1
ATOM 1432 N N . THR A 1 174 ? 14.679 -6.338 -11.392 1.00 92.81 174 THR A N 1
ATOM 1433 C CA . THR A 1 174 ? 16.075 -6.671 -11.116 1.00 92.81 174 THR A CA 1
ATOM 1434 C C . THR A 1 174 ? 16.489 -6.261 -9.716 1.00 92.81 174 THR A C 1
ATOM 1436 O O . THR A 1 174 ? 16.717 -5.092 -9.429 1.00 92.81 174 THR A O 1
ATOM 1439 N N . ARG A 1 175 ? 16.675 -7.241 -8.825 1.00 94.25 175 ARG A N 1
ATOM 1440 C CA . ARG A 1 175 ? 17.177 -6.947 -7.479 1.00 94.25 175 ARG A CA 1
ATOM 1441 C C . ARG A 1 175 ? 18.638 -6.525 -7.516 1.00 94.25 175 ARG A C 1
ATOM 1443 O O . ARG A 1 175 ? 19.439 -7.102 -8.252 1.00 94.25 175 ARG A O 1
ATOM 1450 N N . ARG A 1 176 ? 19.029 -5.654 -6.587 1.00 87.31 176 ARG A N 1
ATOM 1451 C CA . ARG A 1 176 ? 20.412 -5.180 -6.421 1.00 87.31 176 ARG A CA 1
ATOM 1452 C C . ARG A 1 176 ? 21.480 -6.262 -6.443 1.00 87.31 176 ARG A C 1
ATOM 1454 O O . ARG A 1 176 ? 22.523 -6.101 -7.069 1.00 87.31 176 ARG A O 1
ATOM 1461 N N . ALA A 1 177 ? 21.260 -7.378 -5.749 1.00 87.62 177 ALA A N 1
ATOM 1462 C CA . ALA A 1 177 ? 22.247 -8.454 -5.730 1.00 87.62 177 ALA A CA 1
ATOM 1463 C C . ALA A 1 177 ? 22.444 -9.073 -7.125 1.00 87.62 177 ALA A C 1
ATOM 1465 O O . ALA A 1 177 ? 23.572 -9.400 -7.489 1.00 87.62 177 ALA A O 1
ATOM 1466 N N . PHE A 1 178 ? 21.372 -9.199 -7.914 1.00 87.75 178 PHE A N 1
ATOM 1467 C CA . PHE A 1 178 ? 21.459 -9.617 -9.310 1.00 87.75 178 PHE A CA 1
ATOM 1468 C C . PHE A 1 178 ? 22.153 -8.542 -10.158 1.00 87.75 178 PHE A C 1
ATOM 1470 O O . PHE A 1 178 ? 23.114 -8.861 -10.859 1.00 87.75 178 PHE A O 1
ATOM 1477 N N . GLY A 1 179 ? 21.748 -7.274 -10.021 1.00 81.88 179 GLY A N 1
ATOM 1478 C CA . GLY A 1 179 ? 22.361 -6.141 -10.724 1.00 81.88 179 GLY A CA 1
ATOM 1479 C C . GLY A 1 179 ? 23.880 -6.086 -10.557 1.00 81.88 179 GLY A C 1
ATOM 1480 O O . GLY A 1 179 ? 24.628 -6.099 -11.534 1.00 81.88 179 GLY A O 1
ATOM 1481 N N . LEU A 1 180 ? 24.362 -6.199 -9.317 1.00 76.88 180 LEU A N 1
ATOM 1482 C CA . LEU A 1 180 ? 25.794 -6.231 -8.998 1.00 76.88 180 LEU A CA 1
ATOM 1483 C C . LEU A 1 180 ? 26.540 -7.457 -9.555 1.00 76.88 180 LEU A C 1
ATOM 1485 O O . LEU A 1 180 ? 27.743 -7.375 -9.822 1.00 76.88 180 LEU A O 1
ATOM 1489 N N . GLU A 1 181 ? 25.879 -8.611 -9.677 1.00 81.12 181 GLU A N 1
ATOM 1490 C CA . GLU A 1 181 ? 26.503 -9.843 -10.177 1.00 81.12 181 GLU A CA 1
ATOM 1491 C C . GLU A 1 181 ? 26.698 -9.845 -11.694 1.00 81.12 181 GLU A C 1
ATOM 1493 O O . GLU A 1 181 ? 27.730 -10.332 -12.179 1.00 81.12 181 GLU A O 1
ATOM 1498 N N . TYR A 1 182 ? 25.713 -9.324 -12.424 1.00 76.75 182 TYR A N 1
ATOM 1499 C CA . TYR A 1 182 ? 25.669 -9.372 -13.887 1.00 76.75 182 TYR A CA 1
ATOM 1500 C C . TYR A 1 182 ? 25.986 -8.022 -14.543 1.00 76.75 182 TYR A C 1
ATOM 1502 O O . TYR A 1 182 ? 26.238 -7.986 -15.743 1.00 76.75 182 TYR A O 1
ATOM 1510 N N . GLY A 1 183 ? 26.095 -6.946 -13.759 1.00 68.94 183 GLY A N 1
ATOM 1511 C CA . GLY A 1 183 ? 26.444 -5.609 -14.239 1.00 68.94 183 GLY A CA 1
ATOM 1512 C C . GLY A 1 183 ? 25.295 -4.913 -14.965 1.00 68.94 183 GLY A C 1
ATOM 1513 O O . GLY A 1 183 ? 25.554 -4.228 -15.947 1.00 68.94 183 GLY A O 1
ATOM 1514 N N . VAL A 1 184 ? 24.059 -5.142 -14.517 1.00 75.62 184 VAL A N 1
ATOM 1515 C CA . VAL A 1 184 ? 22.838 -4.469 -15.000 1.00 75.62 184 VAL A CA 1
ATOM 1516 C C . VAL A 1 184 ? 22.304 -3.527 -13.916 1.00 75.62 184 VAL A C 1
ATOM 1518 O O . VAL A 1 184 ? 22.630 -3.712 -12.740 1.00 75.62 184 VAL A O 1
ATOM 1521 N N . GLY A 1 185 ? 21.483 -2.549 -14.306 1.00 76.12 185 GLY A N 1
ATOM 1522 C CA . GLY A 1 185 ? 20.769 -1.680 -13.367 1.00 76.12 185 GLY A CA 1
ATOM 1523 C C . GLY A 1 185 ? 19.839 -2.471 -12.445 1.00 76.12 185 GLY A C 1
ATOM 1524 O O . GLY A 1 185 ? 19.330 -3.530 -12.822 1.00 76.12 185 GLY A O 1
ATOM 1525 N N . ASP A 1 186 ? 19.638 -1.967 -11.231 1.00 85.44 186 ASP A N 1
ATOM 1526 C CA . ASP A 1 186 ? 18.744 -2.568 -10.247 1.00 85.44 186 ASP A CA 1
ATOM 1527 C C . ASP A 1 186 ? 17.570 -1.660 -9.881 1.00 85.44 186 ASP A C 1
ATOM 1529 O O . ASP A 1 186 ? 17.480 -0.520 -10.333 1.00 85.44 186 ASP A O 1
ATOM 1533 N N . SER A 1 187 ? 16.622 -2.218 -9.137 1.00 93.50 187 SER A N 1
ATOM 1534 C CA . SER A 1 187 ? 15.332 -1.601 -8.870 1.00 93.50 187 SER A CA 1
ATOM 1535 C C . SER A 1 187 ? 15.334 -0.567 -7.740 1.00 93.50 187 SER A C 1
ATOM 1537 O O . SER A 1 187 ? 14.286 0.035 -7.546 1.00 93.50 187 SER A O 1
ATOM 1539 N N . GLU A 1 188 ? 16.421 -0.360 -6.977 1.00 91.62 188 GLU A N 1
ATOM 1540 C CA . GLU A 1 188 ? 16.379 0.455 -5.742 1.00 91.62 188 GLU A CA 1
ATOM 1541 C C . GLU A 1 188 ? 15.933 1.911 -5.992 1.00 91.62 188 GLU A C 1
ATOM 1543 O O . GLU A 1 188 ? 15.112 2.446 -5.243 1.00 91.62 188 GLU A O 1
ATOM 1548 N N . GLU A 1 189 ? 16.427 2.564 -7.048 1.00 91.69 189 GLU A N 1
ATOM 1549 C CA . GLU A 1 189 ? 16.019 3.934 -7.384 1.00 91.69 189 GLU A CA 1
ATOM 1550 C C . GLU A 1 189 ? 14.564 4.009 -7.873 1.00 91.69 189 GLU A C 1
ATOM 1552 O O . GLU A 1 189 ? 13.829 4.930 -7.504 1.00 91.69 189 GLU A O 1
ATOM 1557 N N . LEU A 1 190 ? 14.133 3.027 -8.671 1.00 94.75 190 LEU A N 1
ATOM 1558 C CA . LEU A 1 190 ? 12.759 2.947 -9.170 1.00 94.75 190 LEU A CA 1
ATOM 1559 C C . LEU A 1 190 ? 11.771 2.618 -8.043 1.00 94.75 190 LEU A C 1
ATOM 1561 O O . LEU A 1 190 ? 10.673 3.164 -8.025 1.00 94.75 190 LEU A O 1
ATOM 1565 N N . GLU A 1 191 ? 12.156 1.760 -7.096 1.00 97.56 191 GLU A N 1
ATOM 1566 C CA . GLU A 1 191 ? 11.396 1.426 -5.883 1.00 97.56 191 GLU A CA 1
ATOM 1567 C C . GLU A 1 191 ? 11.146 2.689 -5.058 1.00 97.56 191 GLU A C 1
ATOM 1569 O O . GLU A 1 191 ? 10.001 3.018 -4.747 1.00 97.56 191 GLU A O 1
ATOM 1574 N N . PHE A 1 192 ? 12.208 3.453 -4.783 1.00 96.31 192 PHE A N 1
ATOM 1575 C CA . PHE A 1 192 ? 12.120 4.706 -4.038 1.00 96.31 192 PHE A CA 1
ATOM 1576 C C . PHE A 1 192 ? 11.138 5.703 -4.677 1.00 96.31 192 PHE A C 1
ATOM 1578 O O . PHE A 1 192 ? 10.332 6.341 -3.988 1.00 96.31 192 PHE A O 1
ATOM 1585 N N . LEU A 1 193 ? 11.200 5.831 -6.003 1.00 94.88 193 LEU A N 1
ATOM 1586 C CA . LEU A 1 193 ? 10.286 6.666 -6.772 1.00 94.88 193 LEU A CA 1
ATOM 1587 C C . LEU A 1 193 ? 8.843 6.132 -6.708 1.00 94.88 193 LEU A C 1
ATOM 1589 O O . LEU A 1 193 ? 7.897 6.871 -6.412 1.00 94.88 193 LEU A O 1
ATOM 1593 N N . GLY A 1 194 ? 8.691 4.837 -6.955 1.00 97.69 194 GLY A N 1
ATOM 1594 C CA . GLY A 1 194 ? 7.426 4.126 -6.999 1.00 97.69 194 GLY A CA 1
ATOM 1595 C C . GLY A 1 194 ? 6.625 4.186 -5.706 1.00 97.69 194 GLY A C 1
ATOM 1596 O O . GLY A 1 194 ? 5.424 4.456 -5.761 1.00 97.69 194 GLY A O 1
ATOM 1597 N N . ASP A 1 195 ? 7.271 4.018 -4.547 1.00 97.25 195 ASP A N 1
ATOM 1598 C CA . ASP A 1 195 ? 6.627 4.146 -3.228 1.00 97.25 195 ASP A CA 1
ATOM 1599 C C . ASP A 1 195 ? 5.973 5.529 -3.069 1.00 97.25 195 ASP A C 1
ATOM 1601 O O . ASP A 1 195 ? 4.807 5.659 -2.671 1.00 97.25 195 ASP A O 1
ATOM 1605 N N . SER A 1 196 ? 6.685 6.587 -3.467 1.00 96.94 196 SER A N 1
ATOM 1606 C CA . SER A 1 196 ? 6.176 7.960 -3.387 1.00 96.94 196 SER A CA 1
ATOM 1607 C C . SER A 1 196 ? 4.952 8.171 -4.286 1.00 96.94 196 SER A C 1
ATOM 1609 O O . SER A 1 196 ? 3.954 8.762 -3.851 1.00 96.94 196 SER A O 1
ATOM 1611 N N . ILE A 1 197 ? 4.995 7.659 -5.520 1.00 96.75 197 ILE A N 1
ATOM 1612 C CA . ILE A 1 197 ? 3.882 7.751 -6.476 1.00 96.75 197 ILE A CA 1
ATOM 1613 C C . ILE A 1 197 ? 2.685 6.951 -5.975 1.00 96.75 197 ILE A C 1
ATOM 1615 O O . ILE A 1 197 ? 1.567 7.468 -5.953 1.00 96.75 197 ILE A O 1
ATOM 1619 N N . LEU A 1 198 ? 2.903 5.718 -5.522 1.00 97.00 198 LEU A N 1
ATOM 1620 C CA . LEU A 1 198 ? 1.838 4.853 -5.037 1.00 97.00 198 LEU A CA 1
ATOM 1621 C C . LEU A 1 198 ? 1.111 5.495 -3.848 1.00 97.00 198 LEU A C 1
ATOM 1623 O O . LEU A 1 198 ? -0.123 5.562 -3.826 1.00 97.00 198 LEU A O 1
ATOM 1627 N N . ASN A 1 199 ? 1.862 6.034 -2.882 1.00 95.62 199 ASN A N 1
ATOM 1628 C CA . ASN A 1 199 ? 1.283 6.772 -1.760 1.00 95.62 199 ASN A CA 1
ATOM 1629 C C . ASN A 1 199 ? 0.451 7.972 -2.231 1.00 95.62 199 ASN A C 1
ATOM 1631 O O . ASN A 1 199 ? -0.621 8.229 -1.665 1.00 95.62 199 ASN A O 1
ATOM 1635 N N . MET A 1 200 ? 0.917 8.699 -3.251 1.00 95.44 200 MET A N 1
ATOM 1636 C CA . MET A 1 200 ? 0.198 9.839 -3.818 1.00 95.44 200 MET A CA 1
ATOM 1637 C C . MET A 1 200 ? -1.095 9.408 -4.512 1.00 95.44 200 MET A C 1
ATOM 1639 O O . MET A 1 200 ? -2.150 9.955 -4.192 1.00 95.44 200 MET A O 1
ATOM 1643 N N . VAL A 1 201 ? -1.046 8.403 -5.391 1.00 94.56 201 VAL A N 1
ATOM 1644 C CA . VAL A 1 201 ? -2.213 7.896 -6.130 1.00 94.56 201 VAL A CA 1
ATOM 1645 C C . VAL A 1 201 ? -3.293 7.405 -5.168 1.00 94.56 201 VAL A C 1
ATOM 1647 O O . VAL A 1 201 ? -4.443 7.842 -5.254 1.00 94.56 201 VAL A O 1
ATOM 1650 N N . VAL A 1 202 ? -2.927 6.579 -4.180 1.00 92.00 202 VAL A N 1
ATOM 1651 C CA . VAL A 1 202 ? -3.884 6.106 -3.165 1.00 92.00 202 VAL A CA 1
ATOM 1652 C C . VAL A 1 202 ? -4.466 7.288 -2.384 1.00 92.00 202 VAL A C 1
ATOM 1654 O O . VAL A 1 202 ? -5.674 7.349 -2.159 1.00 92.00 202 VAL A O 1
ATOM 1657 N N . THR A 1 203 ? -3.640 8.267 -2.002 1.00 92.06 203 THR A N 1
ATOM 1658 C CA . THR A 1 203 ? -4.117 9.466 -1.291 1.00 92.06 203 THR A CA 1
ATOM 1659 C C . THR A 1 203 ? -5.080 10.292 -2.153 1.00 92.06 203 THR A C 1
ATOM 1661 O O . THR A 1 203 ? -6.107 10.748 -1.647 1.00 92.06 203 THR A O 1
ATOM 1664 N N . ARG A 1 204 ? -4.788 10.472 -3.446 1.00 90.56 204 ARG A N 1
ATOM 1665 C CA . ARG A 1 204 ? -5.632 11.214 -4.393 1.00 90.56 204 ARG A CA 1
ATOM 1666 C C . ARG A 1 204 ? -6.987 10.535 -4.560 1.00 90.56 204 ARG A C 1
ATOM 1668 O O . ARG A 1 204 ? -8.012 11.214 -4.475 1.00 90.56 204 ARG A O 1
ATOM 1675 N N . GLU A 1 205 ? -7.004 9.212 -4.676 1.00 87.62 205 GLU A N 1
ATOM 1676 C CA . GLU A 1 205 ? -8.243 8.441 -4.774 1.00 87.62 205 GLU A CA 1
ATOM 1677 C C . GLU A 1 205 ? -9.083 8.531 -3.491 1.00 87.62 205 GLU A C 1
ATOM 1679 O O . GLU A 1 205 ? -10.289 8.783 -3.530 1.00 87.62 205 GLU A O 1
ATOM 1684 N N . MET A 1 206 ? -8.442 8.468 -2.324 1.00 85.25 206 MET A N 1
ATOM 1685 C CA . MET A 1 206 ? -9.117 8.700 -1.045 1.00 85.25 206 MET A CA 1
ATOM 1686 C C . MET A 1 206 ? -9.721 10.102 -0.937 1.00 85.25 206 MET A C 1
ATOM 1688 O O . MET A 1 206 ? -10.845 10.260 -0.459 1.00 85.25 206 MET A O 1
ATOM 1692 N N . VAL A 1 207 ? -8.991 11.132 -1.371 1.00 85.06 207 VAL A N 1
ATOM 1693 C CA . VAL A 1 207 ? -9.485 12.515 -1.370 1.00 85.06 207 VAL A CA 1
ATOM 1694 C C . VAL A 1 207 ? -10.690 12.654 -2.300 1.00 85.06 207 VAL A C 1
ATOM 1696 O O . VAL A 1 207 ? -11.675 13.268 -1.884 1.00 85.06 207 VAL A O 1
ATOM 1699 N N . ARG A 1 208 ? -10.652 12.050 -3.498 1.00 83.69 208 ARG A N 1
ATOM 1700 C CA . ARG A 1 208 ? -11.775 12.031 -4.454 1.00 83.69 208 ARG A CA 1
ATOM 1701 C C . ARG A 1 208 ? -13.026 11.380 -3.866 1.00 83.69 208 ARG A C 1
ATOM 1703 O O . ARG A 1 208 ? -14.121 11.908 -4.041 1.00 83.69 208 ARG A O 1
ATOM 1710 N N . GLN A 1 209 ? -12.873 10.267 -3.151 1.00 80.38 209 GLN A N 1
ATOM 1711 C CA . GLN A 1 209 ? -14.010 9.520 -2.606 1.00 80.38 209 GLN A CA 1
ATOM 1712 C C . GLN A 1 209 ? -14.574 10.112 -1.306 1.00 80.38 209 GLN A C 1
ATOM 1714 O O . GLN A 1 209 ? -15.776 10.004 -1.049 1.00 80.38 209 GLN A O 1
ATOM 1719 N N . PHE A 1 210 ? -13.728 10.709 -0.459 1.00 80.50 210 PHE A N 1
ATOM 1720 C CA . PHE A 1 210 ? -14.102 11.052 0.919 1.00 80.50 210 PHE A CA 1
ATOM 1721 C C . PHE A 1 210 ? -14.218 12.542 1.214 1.00 80.50 210 PHE A C 1
ATOM 1723 O O . PHE A 1 210 ? -14.698 12.891 2.297 1.00 80.50 210 PHE A O 1
ATOM 1730 N N . SER A 1 211 ? -13.811 13.416 0.295 1.00 75.19 211 SER A N 1
ATOM 1731 C CA . SER A 1 211 ? -13.877 14.862 0.514 1.00 75.19 211 SER A CA 1
ATOM 1732 C C . SER A 1 211 ? -15.149 15.472 -0.053 1.00 75.19 211 SER A C 1
ATOM 1734 O O . SER A 1 211 ? -15.629 15.084 -1.117 1.00 75.19 211 SER A O 1
ATOM 1736 N N . ASP A 1 212 ? -15.675 16.479 0.643 1.00 63.22 212 ASP A N 1
ATOM 1737 C CA . ASP A 1 212 ? -16.717 17.333 0.086 1.00 63.22 212 ASP A CA 1
ATOM 1738 C C . ASP A 1 212 ? -16.124 18.090 -1.111 1.00 63.22 212 ASP A C 1
ATOM 1740 O O . ASP A 1 212 ? -15.147 18.833 -0.979 1.00 63.22 212 ASP A O 1
ATOM 1744 N N . VAL A 1 213 ? -16.701 17.889 -2.296 1.00 56.41 213 VAL A N 1
ATOM 1745 C CA . VAL A 1 213 ? -16.223 18.521 -3.528 1.00 56.41 213 VAL A CA 1
ATOM 1746 C C . VAL A 1 213 ? -16.357 20.043 -3.393 1.00 56.41 213 VAL A C 1
ATOM 1748 O O . VAL A 1 213 ? -17.469 20.578 -3.330 1.00 56.41 213 VAL A O 1
ATOM 1751 N N . ILE A 1 214 ? -15.215 20.743 -3.369 1.00 53.31 214 ILE A N 1
ATOM 1752 C CA . ILE A 1 214 ? -15.095 22.212 -3.253 1.00 53.31 214 ILE A CA 1
ATOM 1753 C C . ILE A 1 214 ? -15.995 22.928 -4.279 1.00 53.31 214 ILE A C 1
ATOM 1755 O O . ILE A 1 214 ? -16.569 23.981 -3.997 1.00 53.31 214 ILE A O 1
ATOM 1759 N N . THR A 1 215 ? -16.205 22.310 -5.442 1.00 52.00 215 THR A N 1
ATOM 1760 C CA . THR A 1 215 ? -17.009 22.823 -6.557 1.00 52.00 215 THR A CA 1
ATOM 1761 C C . THR A 1 215 ? -18.497 23.011 -6.226 1.00 52.00 215 THR A C 1
ATOM 1763 O O . THR A 1 215 ? -19.161 23.820 -6.866 1.00 52.00 215 THR A O 1
ATOM 1766 N N . ILE A 1 216 ? -19.043 22.318 -5.215 1.00 54.94 216 ILE A N 1
ATOM 1767 C CA . ILE A 1 216 ? -20.482 22.387 -4.884 1.00 54.94 216 ILE A CA 1
ATOM 1768 C C . ILE A 1 216 ? -20.793 23.581 -3.960 1.00 54.94 216 ILE A C 1
ATOM 1770 O O . ILE A 1 216 ? -21.917 24.090 -3.952 1.00 54.94 216 ILE A O 1
ATOM 1774 N N . LYS A 1 217 ? -19.810 24.069 -3.186 1.00 56.00 217 LYS A N 1
ATOM 1775 C CA . LYS A 1 217 ? -19.952 25.233 -2.293 1.00 56.00 217 LYS A CA 1
ATOM 1776 C C . LYS A 1 217 ? -18.638 26.029 -2.234 1.00 56.00 217 LYS A C 1
ATOM 1778 O O . LYS A 1 217 ? -17.838 25.777 -1.337 1.00 56.00 217 LYS A O 1
ATOM 1783 N N . PRO A 1 218 ? -18.467 27.068 -3.073 1.00 60.28 218 PRO A N 1
ATOM 1784 C CA . PRO A 1 218 ? -17.242 27.884 -3.149 1.00 60.28 218 PRO A CA 1
ATOM 1785 C C . PRO A 1 218 ? -16.819 28.560 -1.833 1.00 60.28 218 PRO A C 1
ATOM 1787 O O . PRO A 1 218 ? -15.715 29.074 -1.717 1.00 60.28 218 PRO A O 1
ATOM 1790 N N . GLN A 1 219 ? -17.722 28.607 -0.850 1.00 67.50 219 GLN A N 1
ATOM 1791 C CA . GLN A 1 219 ? -17.537 29.262 0.448 1.00 67.50 219 GLN A CA 1
ATOM 1792 C C . GLN A 1 219 ? -17.394 28.258 1.609 1.00 67.50 219 GLN A C 1
ATOM 1794 O O . GLN A 1 219 ? -17.281 28.664 2.765 1.00 67.50 219 GLN A O 1
ATOM 1799 N N . ALA A 1 220 ? -17.452 26.948 1.339 1.00 61.06 220 ALA A N 1
ATOM 1800 C CA . ALA A 1 220 ? -17.263 25.924 2.360 1.00 61.06 220 ALA A CA 1
ATOM 1801 C C . ALA A 1 220 ? -15.768 25.579 2.497 1.00 61.06 220 ALA A C 1
ATOM 1803 O O . ALA A 1 220 ? -15.084 25.433 1.486 1.00 61.06 220 ALA A O 1
ATOM 1804 N N . PRO A 1 221 ? -15.239 25.428 3.726 1.00 70.62 221 PRO A N 1
ATOM 1805 C CA . PRO A 1 221 ? -13.877 24.942 3.915 1.00 70.62 221 PRO A CA 1
ATOM 1806 C C . PRO A 1 221 ? -13.759 23.493 3.424 1.00 70.62 221 PRO A C 1
ATOM 1808 O O . PRO A 1 221 ? -14.695 22.713 3.610 1.00 70.62 221 PRO A O 1
ATOM 1811 N N . PHE A 1 222 ? -12.602 23.125 2.866 1.00 73.88 222 PHE A N 1
ATOM 1812 C CA . PHE A 1 222 ? -12.293 21.736 2.519 1.00 73.88 222 PHE A CA 1
ATOM 1813 C C . PHE A 1 222 ? -12.445 20.839 3.754 1.00 73.88 222 PHE A C 1
ATOM 1815 O O . PHE A 1 222 ? -11.860 21.106 4.810 1.00 73.88 222 PHE A O 1
ATOM 1822 N N . ARG A 1 223 ? -13.264 19.792 3.632 1.00 71.69 223 ARG A N 1
ATOM 1823 C CA . ARG A 1 223 ? -13.507 18.805 4.685 1.00 71.69 223 ARG A CA 1
ATOM 1824 C C . ARG A 1 223 ? -13.532 17.410 4.080 1.00 71.69 223 ARG A C 1
ATOM 1826 O O . ARG A 1 223 ? -14.149 17.191 3.042 1.00 71.69 223 ARG A O 1
ATOM 1833 N N . SER A 1 224 ? -12.882 16.483 4.770 1.00 77.31 224 SER A N 1
ATOM 1834 C CA . SER A 1 224 ? -12.966 15.050 4.507 1.00 77.31 224 SER A CA 1
ATOM 1835 C C . SER A 1 224 ? -13.893 14.397 5.526 1.00 77.31 224 SER A C 1
ATOM 1837 O O . SER A 1 224 ? -13.976 14.836 6.678 1.00 77.31 224 SER A O 1
ATOM 1839 N N . ARG A 1 225 ? -14.585 13.338 5.101 1.00 75.50 225 ARG A N 1
ATOM 1840 C CA . ARG A 1 225 ? -15.355 12.447 5.975 1.00 75.50 225 ARG A CA 1
ATOM 1841 C C . ARG A 1 225 ? -14.468 11.768 7.025 1.00 75.50 225 ARG A C 1
ATOM 1843 O O . ARG A 1 225 ? -14.963 11.462 8.106 1.00 75.50 225 ARG A O 1
ATOM 1850 N N . TYR A 1 226 ? -13.186 11.571 6.714 1.00 79.00 226 TYR A N 1
ATOM 1851 C CA . TYR A 1 226 ? -12.204 10.910 7.573 1.00 79.00 226 TYR A CA 1
ATOM 1852 C C . TYR A 1 226 ? -11.131 11.884 8.063 1.00 79.00 226 TYR A C 1
ATOM 1854 O O . TYR A 1 226 ? -10.743 12.824 7.366 1.00 79.00 226 TYR A O 1
ATOM 1862 N N . THR A 1 227 ? -10.642 11.655 9.279 1.00 78.75 227 THR A N 1
ATOM 1863 C CA . THR A 1 227 ? -9.503 12.381 9.858 1.00 78.75 227 THR A CA 1
ATOM 1864 C C . THR A 1 227 ? -8.182 11.967 9.202 1.00 78.75 227 THR A C 1
ATOM 1866 O O . THR A 1 227 ? -8.091 10.900 8.603 1.00 78.75 227 THR A O 1
ATOM 1869 N N . GLU A 1 228 ? -7.129 12.779 9.352 1.00 82.69 228 GLU A N 1
ATOM 1870 C CA . GLU A 1 228 ? -5.787 12.459 8.829 1.00 82.69 228 GLU A CA 1
ATOM 1871 C C . GLU A 1 228 ? -5.306 11.075 9.293 1.00 82.69 228 GLU A C 1
ATOM 1873 O O . GLU A 1 228 ? -4.915 10.259 8.465 1.00 82.69 228 GLU A O 1
ATOM 1878 N N . GLY A 1 229 ? -5.435 10.755 10.584 1.00 78.25 229 GLY A N 1
ATOM 1879 C CA . GLY A 1 229 ? -5.014 9.455 11.109 1.00 78.25 229 GLY A CA 1
ATOM 1880 C C . GLY A 1 229 ? -5.830 8.277 10.565 1.00 78.25 229 GLY A C 1
ATOM 1881 O O . GLY A 1 229 ? -5.283 7.198 10.343 1.00 78.25 229 GLY A O 1
ATOM 1882 N N . GLU A 1 230 ? -7.130 8.464 10.323 1.00 79.44 230 GLU A N 1
ATOM 1883 C CA . GLU A 1 230 ? -7.981 7.456 9.676 1.00 79.44 230 GLU A CA 1
ATOM 1884 C C . GLU A 1 230 ? -7.589 7.267 8.208 1.00 79.44 230 GLU A C 1
ATOM 1886 O O . GLU A 1 230 ? -7.449 6.135 7.746 1.00 79.44 230 GLU A O 1
ATOM 1891 N N . MET A 1 231 ? -7.325 8.362 7.492 1.00 83.31 231 MET A N 1
ATOM 1892 C CA . MET A 1 231 ? -6.853 8.299 6.113 1.00 83.31 231 MET A CA 1
ATOM 1893 C C . MET A 1 231 ? -5.488 7.601 6.021 1.00 83.31 231 MET A C 1
ATOM 1895 O O . MET A 1 231 ? -5.297 6.710 5.198 1.00 83.31 231 MET A O 1
ATOM 1899 N N . THR A 1 232 ? -4.560 7.906 6.925 1.00 85.56 232 THR A N 1
ATOM 1900 C CA . THR A 1 232 ? -3.261 7.225 6.993 1.00 85.56 232 THR A CA 1
ATOM 1901 C C . THR A 1 232 ? -3.418 5.716 7.238 1.00 85.56 232 THR A C 1
ATOM 1903 O O . THR A 1 232 ? -2.716 4.925 6.609 1.00 85.56 232 THR A O 1
ATOM 1906 N N . LYS A 1 233 ? -4.373 5.290 8.082 1.00 82.56 233 LYS A N 1
ATOM 1907 C CA . LYS A 1 233 ? -4.675 3.862 8.317 1.00 82.56 233 LYS A CA 1
ATOM 1908 C C . LYS A 1 233 ? -5.295 3.160 7.110 1.00 82.56 233 LYS A C 1
ATOM 1910 O O . LYS A 1 233 ? -4.988 1.999 6.861 1.00 82.56 233 LYS A O 1
ATOM 1915 N N . ILE A 1 234 ? -6.184 3.833 6.383 1.00 84.88 234 ILE A N 1
ATOM 1916 C CA . ILE A 1 234 ? -6.769 3.270 5.160 1.00 84.88 234 ILE A CA 1
ATOM 1917 C C . ILE A 1 234 ? -5.681 3.150 4.088 1.00 84.88 234 ILE A C 1
ATOM 1919 O O . ILE A 1 234 ? -5.528 2.076 3.512 1.00 84.88 234 ILE A O 1
ATOM 1923 N N . ARG A 1 235 ? -4.875 4.200 3.872 1.00 91.62 235 ARG A N 1
ATOM 1924 C CA . ARG A 1 235 ? -3.774 4.190 2.896 1.00 91.62 235 ARG A CA 1
ATOM 1925 C C . ARG A 1 235 ? -2.793 3.057 3.164 1.00 91.62 235 ARG A C 1
ATOM 1927 O O . ARG A 1 235 ? -2.487 2.301 2.246 1.00 91.62 235 ARG A O 1
ATOM 1934 N N . SER A 1 236 ? -2.360 2.893 4.418 1.00 89.56 236 SER A N 1
ATOM 1935 C CA . SER A 1 236 ? -1.381 1.865 4.795 1.00 89.56 236 SER A CA 1
ATOM 1936 C C . SER A 1 236 ? -1.840 0.437 4.507 1.00 89.56 236 SER A C 1
ATOM 1938 O O . SER A 1 236 ? -1.010 -0.464 4.503 1.00 89.56 236 SER A O 1
ATOM 1940 N N . ARG A 1 237 ? -3.137 0.206 4.258 1.00 85.75 237 ARG A N 1
ATOM 1941 C CA . ARG A 1 237 ? -3.649 -1.102 3.846 1.00 85.75 237 ARG A CA 1
ATOM 1942 C C . ARG A 1 237 ? -3.330 -1.432 2.390 1.00 85.75 237 ARG A C 1
ATOM 1944 O O . ARG A 1 237 ? -3.110 -2.602 2.097 1.00 85.75 237 ARG A O 1
ATOM 1951 N N . PHE A 1 238 ? -3.339 -0.433 1.512 1.00 88.62 238 PHE A N 1
ATOM 1952 C CA . PHE A 1 238 ? -3.105 -0.597 0.074 1.00 88.62 238 PHE A CA 1
ATOM 1953 C C . PHE A 1 238 ? -1.618 -0.564 -0.277 1.00 88.62 238 PHE A C 1
ATOM 1955 O O . PHE A 1 238 ? -1.202 -1.259 -1.195 1.00 88.62 238 PHE A O 1
ATOM 1962 N N . VAL A 1 239 ? -0.826 0.186 0.492 1.00 93.44 239 VAL A N 1
ATOM 1963 C CA . VAL A 1 239 ? 0.634 0.303 0.316 1.00 93.44 239 VAL A CA 1
ATOM 1964 C C . VAL A 1 239 ? 1.414 -0.631 1.249 1.00 93.44 239 VAL A C 1
ATOM 1966 O O . VAL A 1 239 ? 2.562 -0.387 1.579 1.00 93.44 239 VAL A O 1
ATOM 1969 N N . SER A 1 240 ? 0.763 -1.673 1.775 1.00 90.06 240 SER A N 1
ATOM 1970 C CA . SER A 1 240 ? 1.404 -2.626 2.686 1.00 90.06 240 SER A CA 1
ATOM 1971 C C . SER A 1 240 ? 2.059 -3.757 1.904 1.00 90.06 240 SER A C 1
ATOM 1973 O O . SER A 1 240 ? 1.428 -4.321 1.007 1.00 90.06 240 SER A O 1
ATOM 1975 N N . LYS A 1 241 ? 3.246 -4.184 2.344 1.00 91.81 241 LYS A N 1
ATOM 1976 C CA . LYS A 1 241 ? 3.909 -5.433 1.940 1.00 91.81 241 LYS A CA 1
ATOM 1977 C C . LYS A 1 241 ? 2.965 -6.592 1.703 1.00 91.81 241 LYS A C 1
ATOM 1979 O O . LYS A 1 241 ? 3.010 -7.237 0.663 1.00 91.81 241 LYS A O 1
ATOM 1984 N N . GLU A 1 242 ? 2.097 -6.883 2.670 1.00 86.56 242 GLU A N 1
ATOM 1985 C CA . GLU A 1 242 ? 1.187 -8.021 2.572 1.00 86.56 242 GLU A CA 1
ATOM 1986 C C . GLU A 1 242 ? 0.173 -7.857 1.439 1.00 86.56 242 GLU A C 1
ATOM 1988 O O . GLU A 1 242 ? -0.202 -8.847 0.812 1.00 86.56 242 GLU A O 1
ATOM 1993 N N . HIS A 1 243 ? -0.299 -6.632 1.191 1.00 85.38 243 HIS A N 1
ATOM 1994 C CA . HIS A 1 243 ? -1.212 -6.349 0.088 1.00 85.38 243 HIS A CA 1
ATOM 1995 C C . HIS A 1 243 ? -0.478 -6.400 -1.251 1.00 85.38 243 HIS A C 1
ATOM 1997 O O . HIS A 1 243 ? -0.897 -7.147 -2.133 1.00 85.38 243 HIS A O 1
ATOM 2003 N N . LEU A 1 244 ? 0.643 -5.691 -1.381 1.00 94.69 244 LEU A N 1
ATOM 2004 C CA . LEU A 1 244 ? 1.419 -5.610 -2.619 1.00 94.69 244 LEU A CA 1
ATOM 2005 C C . LEU A 1 244 ? 1.991 -6.969 -3.033 1.00 94.69 244 LEU A C 1
ATOM 2007 O O . LEU A 1 244 ? 1.805 -7.379 -4.177 1.00 94.69 244 LEU A O 1
ATOM 2011 N N . ALA A 1 245 ? 2.554 -7.743 -2.103 1.00 91.81 245 ALA A N 1
ATOM 2012 C CA . ALA A 1 245 ? 3.024 -9.097 -2.391 1.00 91.81 245 ALA A CA 1
ATOM 2013 C C . ALA A 1 245 ? 1.879 -10.040 -2.803 1.00 91.81 245 ALA A C 1
ATOM 2015 O O . ALA A 1 245 ? 2.028 -10.843 -3.728 1.00 91.81 245 ALA A O 1
ATOM 2016 N N . ALA A 1 246 ? 0.706 -9.932 -2.163 1.00 84.00 246 ALA A N 1
ATOM 2017 C CA . ALA A 1 246 ? -0.464 -10.721 -2.549 1.00 84.00 246 ALA A CA 1
ATOM 2018 C C . ALA A 1 246 ? -0.987 -10.335 -3.942 1.00 84.00 246 ALA A C 1
ATOM 2020 O O . ALA A 1 246 ? -1.407 -11.213 -4.701 1.00 84.00 246 ALA A O 1
ATOM 2021 N N . ARG A 1 247 ? -0.942 -9.044 -4.294 1.00 92.50 247 ARG A N 1
ATOM 2022 C CA . ARG A 1 247 ? -1.271 -8.550 -5.637 1.00 92.50 247 ARG A CA 1
ATOM 2023 C C . ARG A 1 247 ? -0.270 -9.051 -6.673 1.00 92.50 247 ARG A C 1
ATOM 2025 O O . ARG A 1 247 ? -0.703 -9.650 -7.653 1.00 92.50 247 ARG A O 1
ATOM 2032 N N . ALA A 1 248 ? 1.030 -8.918 -6.419 1.00 93.50 248 ALA A N 1
ATOM 2033 C CA . ALA A 1 248 ? 2.091 -9.421 -7.290 1.00 93.50 248 ALA A CA 1
ATOM 2034 C C . ALA A 1 248 ? 1.930 -10.921 -7.588 1.00 93.50 248 ALA A C 1
ATOM 2036 O O . ALA A 1 248 ? 1.987 -11.333 -8.747 1.00 93.50 248 ALA A O 1
ATOM 2037 N N . ALA A 1 249 ? 1.654 -11.729 -6.558 1.00 87.44 249 ALA A N 1
ATOM 2038 C CA . ALA A 1 249 ? 1.400 -13.161 -6.705 1.00 87.44 249 ALA A CA 1
ATOM 2039 C C . ALA A 1 249 ? 0.087 -13.459 -7.453 1.00 87.44 249 ALA A C 1
ATOM 2041 O O . ALA A 1 249 ? 0.029 -14.378 -8.269 1.00 87.44 249 ALA A O 1
ATOM 2042 N N . GLY A 1 250 ? -0.972 -12.681 -7.203 1.00 79.62 250 GLY A N 1
ATOM 2043 C CA . GLY A 1 250 ? -2.261 -12.814 -7.890 1.00 79.62 250 GLY A CA 1
ATOM 2044 C C . GLY A 1 250 ? -2.200 -12.464 -9.380 1.00 79.62 250 GLY A C 1
ATOM 2045 O O . GLY A 1 250 ? -2.892 -13.090 -10.180 1.00 79.62 250 GLY A O 1
ATOM 2046 N N . LEU A 1 251 ? -1.345 -11.507 -9.745 1.00 87.94 251 LEU A N 1
ATOM 2047 C CA . LEU A 1 251 ? -1.040 -11.126 -11.127 1.00 87.94 251 LEU A CA 1
ATOM 2048 C C . LEU A 1 251 ? 0.025 -12.039 -11.765 1.00 87.94 251 LEU A C 1
ATOM 2050 O O . LEU A 1 251 ? 0.225 -12.017 -12.977 1.00 87.94 251 LEU A O 1
ATOM 2054 N N . GLY A 1 252 ? 0.703 -12.862 -10.960 1.00 88.38 252 GLY A N 1
ATOM 2055 C CA . GLY A 1 252 ? 1.780 -13.744 -11.400 1.00 88.38 252 GLY A CA 1
ATOM 2056 C C . GLY A 1 252 ? 3.038 -13.001 -11.851 1.00 88.38 252 GLY A C 1
ATOM 2057 O O . GLY A 1 252 ? 3.781 -13.540 -12.671 1.00 88.38 252 GLY A O 1
ATOM 2058 N N . LEU A 1 253 ? 3.266 -11.783 -11.352 1.00 92.69 253 LEU A N 1
ATOM 2059 C CA . LEU A 1 253 ? 4.445 -10.963 -11.653 1.00 92.69 253 LEU A CA 1
ATOM 2060 C C . LEU A 1 253 ? 5.662 -11.373 -10.808 1.00 92.69 253 LEU A C 1
ATOM 2062 O O . LEU A 1 253 ? 6.800 -11.298 -11.267 1.00 92.69 253 LEU A O 1
ATOM 2066 N N . ASP A 1 254 ? 5.430 -11.914 -9.609 1.00 91.81 254 ASP A N 1
ATOM 2067 C CA . ASP A 1 254 ? 6.458 -12.392 -8.670 1.00 91.81 254 ASP A CA 1
ATOM 2068 C C . ASP A 1 254 ? 7.404 -13.455 -9.268 1.00 91.81 254 ASP A C 1
ATOM 2070 O O . ASP A 1 254 ? 8.526 -13.671 -8.800 1.00 91.81 254 ASP A O 1
ATOM 2074 N N . LYS A 1 255 ? 6.962 -14.151 -10.321 1.00 91.94 255 LYS A N 1
ATOM 2075 C CA . LYS A 1 255 ? 7.759 -15.173 -11.004 1.00 91.94 255 LYS A CA 1
ATOM 2076 C C . LYS A 1 255 ? 8.868 -14.605 -11.888 1.00 91.94 255 LYS A C 1
ATOM 2078 O O . LYS A 1 255 ? 9.792 -15.361 -12.179 1.00 91.94 255 LYS A O 1
ATOM 2083 N N . TYR A 1 256 ? 8.784 -13.334 -12.280 1.00 93.94 256 TYR A N 1
ATOM 2084 C CA . TYR A 1 256 ? 9.751 -12.685 -13.166 1.00 93.94 256 TYR A CA 1
ATOM 2085 C C . TYR A 1 256 ? 10.866 -11.948 -12.413 1.00 93.94 256 TYR A C 1
ATOM 2087 O O . TYR A 1 256 ? 11.793 -11.461 -13.042 1.00 93.94 256 TYR A O 1
ATOM 2095 N N . ILE A 1 257 ? 10.837 -11.898 -11.079 1.00 94.81 257 ILE A N 1
ATOM 2096 C CA . ILE A 1 257 ? 11.883 -11.224 -10.296 1.00 94.81 257 ILE A CA 1
ATOM 2097 C C . ILE A 1 257 ? 13.231 -11.947 -10.453 1.00 94.81 257 ILE A C 1
ATOM 2099 O O . ILE A 1 257 ? 13.332 -13.165 -10.256 1.00 94.81 257 ILE A O 1
ATOM 2103 N N . LEU A 1 258 ? 14.276 -11.179 -10.756 1.00 93.62 258 LEU A N 1
ATOM 2104 C CA . LEU A 1 258 ? 15.661 -11.626 -10.864 1.00 93.62 258 LEU A CA 1
ATOM 2105 C C . LEU A 1 258 ? 16.365 -11.514 -9.508 1.00 93.62 258 LEU A C 1
ATOM 2107 O O . LEU A 1 258 ? 16.584 -10.425 -8.981 1.00 93.62 258 LEU A O 1
ATOM 2111 N N . TYR A 1 259 ? 16.730 -12.665 -8.942 1.00 93.12 259 TYR A N 1
ATOM 2112 C CA . TYR A 1 259 ? 17.369 -12.784 -7.628 1.00 93.12 259 TYR A CA 1
ATOM 2113 C C . TYR A 1 259 ? 18.871 -13.040 -7.748 1.00 93.12 259 TYR A C 1
ATOM 2115 O O . TYR A 1 259 ? 19.300 -13.880 -8.544 1.00 93.12 259 TYR A O 1
ATOM 2123 N N . GLY A 1 260 ? 19.669 -12.382 -6.904 1.00 88.81 260 GLY A N 1
ATOM 2124 C CA . GLY A 1 260 ? 21.104 -12.651 -6.810 1.00 88.81 260 GLY A CA 1
ATOM 2125 C C . GLY A 1 260 ? 21.413 -14.052 -6.268 1.00 88.81 260 GLY A C 1
ATOM 2126 O O . GLY A 1 260 ? 20.556 -14.759 -5.725 1.00 88.81 260 GLY A O 1
ATOM 2127 N N . THR A 1 261 ? 22.673 -14.475 -6.373 1.00 87.19 261 THR A N 1
ATOM 2128 C CA . THR A 1 261 ? 23.114 -15.781 -5.874 1.00 87.19 261 THR A CA 1
ATOM 2129 C C . THR A 1 261 ? 22.894 -15.878 -4.365 1.00 87.19 261 THR A 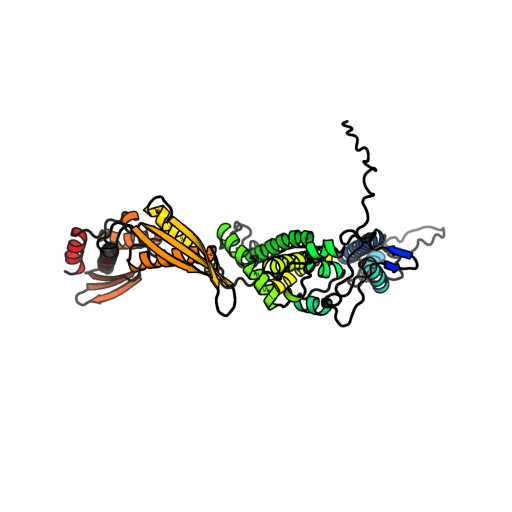C 1
ATOM 2131 O O . THR A 1 261 ? 23.510 -15.166 -3.577 1.00 87.19 261 THR A O 1
ATOM 2134 N N . GLY A 1 262 ? 22.056 -16.830 -3.950 1.00 85.31 262 GLY A N 1
ATOM 2135 C CA . GLY A 1 262 ? 21.756 -17.079 -2.538 1.00 85.31 262 GLY A CA 1
ATOM 2136 C C . GLY A 1 262 ? 20.574 -16.281 -1.985 1.00 85.31 262 GLY A C 1
ATOM 2137 O O . GLY A 1 262 ? 20.205 -16.501 -0.831 1.00 85.31 262 GLY A O 1
ATOM 2138 N N . GLU A 1 263 ? 19.946 -15.416 -2.786 1.00 89.81 263 GLU A N 1
ATOM 2139 C CA . GLU A 1 263 ? 18.639 -14.859 -2.450 1.00 89.81 263 GLU A CA 1
ATOM 2140 C C . GLU A 1 263 ? 17.522 -15.884 -2.697 1.00 89.81 263 GLU A C 1
ATOM 2142 O O . GLU A 1 263 ? 17.650 -16.834 -3.472 1.00 89.81 263 GLU A O 1
ATOM 2147 N N . THR A 1 264 ? 16.405 -15.703 -1.995 1.00 88.69 264 THR A N 1
ATOM 2148 C CA . THR A 1 264 ? 15.216 -16.550 -2.142 1.00 88.69 264 THR A CA 1
ATOM 2149 C C . THR A 1 264 ? 13.979 -15.683 -2.276 1.00 88.69 264 THR A C 1
ATOM 2151 O O . THR A 1 264 ? 13.930 -14.579 -1.724 1.00 88.69 264 THR A O 1
ATOM 2154 N N . LYS A 1 265 ? 12.973 -16.213 -2.978 1.00 89.38 265 LYS A N 1
ATOM 2155 C CA . LYS A 1 265 ? 11.666 -15.571 -3.126 1.00 89.38 265 LYS A CA 1
ATOM 2156 C C . LYS A 1 265 ? 11.079 -15.219 -1.765 1.00 89.38 265 LYS A C 1
ATOM 2158 O O . LYS A 1 265 ? 11.039 -16.063 -0.868 1.00 89.38 265 LYS A O 1
ATOM 2163 N N . ASN A 1 266 ? 10.652 -13.972 -1.621 1.00 89.50 266 ASN A N 1
ATOM 2164 C CA . ASN A 1 266 ? 10.061 -13.451 -0.400 1.00 89.50 266 ASN A CA 1
ATOM 2165 C C . ASN A 1 266 ? 9.131 -12.277 -0.716 1.00 89.50 266 ASN A C 1
ATOM 2167 O O . ASN A 1 266 ? 9.284 -11.633 -1.750 1.00 89.50 266 ASN A O 1
ATOM 2171 N N . ASP A 1 267 ? 8.209 -12.004 0.204 1.00 89.31 267 ASP A N 1
ATOM 2172 C CA . ASP A 1 267 ? 7.167 -10.990 0.027 1.00 89.31 267 ASP A CA 1
ATOM 2173 C C . ASP A 1 267 ? 7.734 -9.570 -0.096 1.00 89.31 267 ASP A C 1
ATOM 2175 O O . ASP A 1 267 ? 7.168 -8.773 -0.829 1.00 89.31 267 ASP A O 1
ATOM 2179 N N . SER A 1 268 ? 8.866 -9.260 0.554 1.00 91.44 268 SER A N 1
ATOM 2180 C CA . SER A 1 268 ? 9.499 -7.936 0.407 1.00 91.44 268 SER A CA 1
ATOM 2181 C C . SER A 1 268 ? 9.937 -7.713 -1.036 1.00 91.44 268 SER A C 1
ATOM 2183 O O . SER A 1 268 ? 9.560 -6.731 -1.633 1.00 91.44 268 SER A O 1
ATOM 2185 N N . ALA A 1 269 ? 10.599 -8.691 -1.658 1.00 93.81 269 ALA A N 1
ATOM 2186 C CA . ALA A 1 269 ? 11.007 -8.559 -3.056 1.00 93.81 269 ALA A CA 1
ATOM 2187 C C . ALA A 1 269 ? 9.828 -8.360 -4.026 1.00 93.81 269 ALA A C 1
ATOM 2189 O O . AL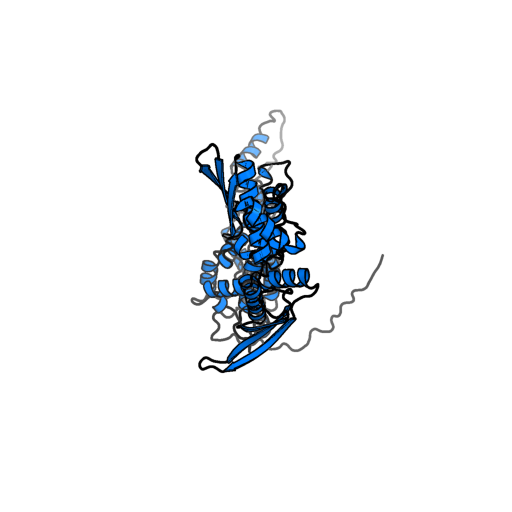A A 1 269 ? 10.012 -7.788 -5.094 1.00 93.81 269 ALA A O 1
ATOM 2190 N N . ALA A 1 270 ? 8.644 -8.877 -3.687 1.00 94.56 270 ALA A N 1
ATOM 2191 C CA . ALA A 1 270 ? 7.443 -8.682 -4.487 1.00 94.56 270 ALA A CA 1
ATOM 2192 C C . ALA A 1 270 ? 6.810 -7.299 -4.264 1.00 94.56 270 ALA A C 1
ATOM 2194 O O . ALA A 1 270 ? 6.284 -6.737 -5.216 1.00 94.56 270 ALA A O 1
ATOM 2195 N N . GLU A 1 271 ? 6.866 -6.765 -3.042 1.00 96.56 271 GLU A N 1
ATOM 2196 C CA . GLU A 1 271 ? 6.530 -5.367 -2.738 1.00 96.56 271 GLU A CA 1
ATOM 2197 C C . GLU A 1 271 ? 7.465 -4.412 -3.490 1.00 96.56 271 GLU A C 1
ATOM 2199 O O . GLU A 1 271 ? 6.973 -3.663 -4.331 1.00 96.56 271 GLU A O 1
ATOM 2204 N N . ASP A 1 272 ? 8.783 -4.550 -3.285 1.00 97.38 272 ASP A N 1
ATOM 2205 C CA . ASP A 1 272 ? 9.826 -3.721 -3.907 1.00 97.38 272 ASP A CA 1
ATOM 2206 C C . ASP A 1 272 ? 9.632 -3.655 -5.439 1.00 97.38 272 ASP A C 1
ATOM 2208 O O . ASP A 1 272 ? 9.677 -2.592 -6.050 1.00 97.38 272 ASP A O 1
ATOM 2212 N N . MET A 1 273 ? 9.357 -4.802 -6.080 1.00 97.69 273 MET A N 1
ATOM 2213 C CA . MET A 1 273 ? 9.131 -4.882 -7.530 1.00 97.69 273 MET A CA 1
ATOM 2214 C C . MET A 1 273 ? 7.850 -4.167 -7.973 1.00 97.69 273 MET A C 1
ATOM 2216 O O . MET A 1 273 ? 7.849 -3.530 -9.021 1.00 97.69 273 MET A O 1
ATOM 2220 N N . MET A 1 274 ? 6.756 -4.262 -7.209 1.00 98.00 274 MET A N 1
ATOM 2221 C CA . MET A 1 274 ? 5.502 -3.580 -7.559 1.00 98.00 274 MET A CA 1
ATOM 2222 C C . MET A 1 274 ? 5.663 -2.060 -7.494 1.00 98.00 274 MET A C 1
ATOM 2224 O O . MET A 1 274 ? 5.129 -1.356 -8.351 1.00 98.00 274 MET A O 1
ATOM 2228 N N . GLU A 1 275 ? 6.405 -1.567 -6.502 1.00 98.12 275 GLU A N 1
ATOM 2229 C CA . GLU A 1 275 ? 6.763 -0.152 -6.383 1.00 98.12 275 GLU A CA 1
ATOM 2230 C C . GLU A 1 275 ? 7.691 0.251 -7.529 1.00 98.12 275 GLU A C 1
ATOM 2232 O O . GLU A 1 275 ? 7.364 1.161 -8.289 1.00 98.12 275 GLU A O 1
ATOM 2237 N N . ALA A 1 276 ? 8.774 -0.495 -7.753 1.00 98.12 276 ALA A N 1
ATOM 2238 C CA . ALA A 1 276 ? 9.712 -0.223 -8.835 1.00 98.12 276 ALA A CA 1
ATOM 2239 C C . ALA A 1 276 ? 9.059 -0.229 -10.222 1.00 98.12 276 ALA A C 1
ATOM 2241 O O . ALA A 1 276 ? 9.432 0.567 -11.076 1.00 98.12 276 ALA A O 1
ATOM 2242 N N . LEU A 1 277 ? 8.056 -1.079 -10.453 1.00 97.75 277 LEU A N 1
ATOM 2243 C CA . LEU A 1 277 ? 7.324 -1.117 -11.717 1.00 97.75 277 LEU A CA 1
ATOM 2244 C C . LEU A 1 277 ? 6.505 0.157 -11.933 1.00 97.75 277 LEU A C 1
ATOM 2246 O O . LEU A 1 277 ? 6.449 0.664 -13.049 1.00 97.75 277 LEU A O 1
ATOM 2250 N N . LEU A 1 278 ? 5.914 0.711 -10.872 1.00 97.88 278 LEU A N 1
ATOM 2251 C CA . LEU A 1 278 ? 5.239 2.005 -10.947 1.00 97.88 278 LEU A CA 1
ATOM 2252 C C . LEU A 1 278 ? 6.240 3.153 -11.145 1.00 97.88 278 LEU A C 1
ATOM 2254 O O . LEU A 1 278 ? 5.959 4.079 -11.903 1.00 97.88 278 LEU A O 1
ATOM 2258 N N . GLY A 1 279 ? 7.415 3.072 -10.512 1.00 97.50 279 GLY A N 1
ATOM 2259 C CA . GLY A 1 279 ? 8.518 4.005 -10.748 1.00 97.50 279 GLY A CA 1
ATOM 2260 C C . GLY A 1 279 ? 9.019 3.967 -12.194 1.00 97.50 279 GLY A C 1
ATOM 2261 O O . GLY A 1 279 ? 9.211 5.016 -12.799 1.00 97.50 279 GLY A O 1
ATOM 2262 N N . ALA A 1 280 ? 9.150 2.772 -12.776 1.00 95.81 280 ALA A N 1
ATOM 2263 C CA . ALA A 1 280 ? 9.521 2.576 -14.175 1.00 95.81 280 ALA A CA 1
ATOM 2264 C C . ALA A 1 280 ? 8.517 3.240 -15.123 1.00 95.81 280 ALA A C 1
ATOM 2266 O O . ALA A 1 280 ? 8.924 3.979 -16.012 1.00 95.81 280 ALA A O 1
ATOM 2267 N N . VAL A 1 281 ? 7.214 3.022 -14.903 1.00 96.56 281 VAL A N 1
ATOM 2268 C CA . VAL A 1 281 ? 6.163 3.662 -15.711 1.00 96.56 281 VAL A CA 1
ATOM 2269 C C . VAL A 1 281 ? 6.237 5.181 -15.605 1.00 96.56 281 VAL A C 1
ATOM 2271 O O . VAL A 1 281 ? 6.114 5.851 -16.617 1.00 96.56 281 VAL A O 1
ATOM 2274 N N . ALA A 1 282 ? 6.477 5.738 -14.415 1.00 94.62 282 ALA A N 1
ATOM 2275 C CA . ALA A 1 282 ? 6.557 7.191 -14.251 1.00 94.62 282 ALA A CA 1
ATOM 2276 C C . ALA A 1 282 ? 7.714 7.829 -15.009 1.00 94.62 282 ALA A C 1
ATOM 2278 O O . ALA A 1 282 ? 7.549 8.923 -15.547 1.00 94.62 282 ALA A O 1
ATOM 2279 N N . MET A 1 283 ? 8.860 7.151 -15.045 1.00 90.50 283 MET A N 1
ATOM 2280 C CA . MET A 1 283 ? 10.006 7.601 -15.828 1.00 90.50 283 MET A CA 1
ATOM 2281 C C . MET A 1 283 ? 9.729 7.508 -17.326 1.00 90.50 283 MET A C 1
ATOM 2283 O O . MET A 1 283 ? 10.091 8.416 -18.062 1.00 90.50 283 MET A O 1
ATOM 2287 N N . ASP A 1 284 ? 9.061 6.442 -17.757 1.00 87.56 284 ASP A N 1
ATOM 2288 C CA . ASP A 1 284 ? 8.769 6.194 -19.166 1.00 87.56 284 ASP A CA 1
ATOM 2289 C C . ASP A 1 284 ? 7.689 7.135 -19.725 1.00 87.56 284 ASP A C 1
ATOM 2291 O O . ASP A 1 284 ? 7.824 7.652 -20.828 1.00 87.56 284 ASP A O 1
ATOM 2295 N N . CYS A 1 285 ? 6.637 7.416 -18.948 1.00 85.94 285 CYS A N 1
ATOM 2296 C CA . CYS A 1 285 ? 5.505 8.242 -19.375 1.00 85.94 285 CYS A CA 1
ATOM 2297 C C . CYS A 1 285 ? 5.665 9.738 -19.053 1.00 85.94 285 CYS A C 1
ATOM 2299 O O . CYS A 1 285 ? 4.674 10.470 -19.065 1.00 85.94 285 CYS A O 1
ATOM 2301 N N . GLY A 1 286 ? 6.857 10.189 -18.647 1.00 85.81 286 GLY A N 1
ATOM 2302 C CA . GLY A 1 286 ? 7.098 11.596 -18.310 1.00 85.81 286 GLY A CA 1
ATOM 2303 C C . GLY A 1 286 ? 6.204 12.131 -17.182 1.00 85.81 286 GLY A C 1
ATOM 2304 O O . GLY A 1 286 ? 5.787 13.285 -17.212 1.00 85.81 286 GLY A O 1
ATOM 2305 N N . TRP A 1 287 ? 5.901 11.312 -16.168 1.00 88.06 287 TRP A N 1
ATOM 2306 C CA . TRP A 1 287 ? 5.046 11.673 -15.024 1.00 88.06 287 TRP A CA 1
ATOM 2307 C C . TRP A 1 287 ? 3.562 11.954 -15.337 1.00 88.06 287 TRP A C 1
ATOM 2309 O O . TRP A 1 287 ? 2.879 12.587 -14.522 1.00 88.06 287 TRP A O 1
ATOM 2319 N N . ASP A 1 288 ? 3.025 11.451 -16.454 1.00 89.19 288 ASP A N 1
ATOM 2320 C CA . ASP A 1 288 ? 1.581 11.498 -16.735 1.00 89.19 288 ASP A CA 1
ATOM 2321 C C . ASP A 1 288 ? 0.749 10.817 -15.624 1.00 89.19 288 ASP A C 1
ATOM 2323 O O . ASP A 1 288 ? 0.702 9.592 -15.464 1.00 89.19 288 ASP A O 1
ATOM 2327 N N . TRP A 1 289 ? 0.020 11.629 -14.856 1.00 91.75 289 TRP A N 1
ATOM 2328 C CA . TRP A 1 289 ? -0.792 11.159 -13.736 1.00 91.75 289 TRP A CA 1
ATOM 2329 C C . TRP A 1 289 ? -1.991 10.302 -14.143 1.00 91.75 289 TRP A C 1
ATOM 2331 O O . TRP A 1 289 ? -2.457 9.509 -13.323 1.00 91.75 289 TRP A O 1
ATOM 2341 N N . GLN A 1 290 ? -2.521 10.450 -15.354 1.00 90.00 290 GLN A N 1
ATOM 2342 C CA . GLN A 1 290 ? -3.645 9.652 -15.837 1.00 90.00 290 GLN A CA 1
ATOM 2343 C C . GLN A 1 290 ? -3.177 8.222 -16.114 1.00 90.00 290 GLN A C 1
ATOM 2345 O O . GLN A 1 290 ? -3.838 7.262 -15.700 1.00 90.00 290 GLN A O 1
ATOM 2350 N N . VAL A 1 291 ? -2.005 8.087 -16.739 1.00 92.81 291 VAL A N 1
ATOM 2351 C CA . VAL A 1 291 ? -1.336 6.798 -16.951 1.00 92.81 291 VAL A CA 1
ATOM 2352 C C . VAL A 1 291 ? -0.996 6.153 -15.608 1.00 92.81 291 VAL A C 1
ATOM 2354 O O . VAL A 1 291 ? -1.379 5.005 -15.362 1.00 92.81 291 VAL A O 1
ATOM 2357 N N . LEU A 1 292 ? -0.365 6.901 -14.698 1.00 95.25 292 LEU A N 1
ATOM 2358 C CA . LEU A 1 292 ? 0.036 6.386 -13.386 1.00 95.25 292 LEU A CA 1
ATOM 2359 C C . LEU A 1 292 ? -1.146 5.919 -12.536 1.00 95.25 292 LEU A C 1
ATOM 2361 O O . LEU A 1 292 ? -1.066 4.865 -11.905 1.00 95.25 292 LEU A O 1
ATOM 2365 N N . GLU A 1 293 ? -2.258 6.657 -12.534 1.00 93.19 293 GLU A N 1
ATOM 2366 C CA . GLU A 1 293 ? -3.477 6.234 -11.838 1.00 93.19 293 GLU A CA 1
ATOM 2367 C C . GLU A 1 293 ? -4.070 4.954 -12.436 1.00 93.19 293 GLU A C 1
ATOM 2369 O O . GLU A 1 293 ? -4.448 4.050 -11.688 1.00 93.19 293 GLU A O 1
ATOM 2374 N N . SER A 1 294 ? -4.111 4.852 -13.769 1.00 91.50 294 SER A N 1
ATOM 2375 C CA . SER A 1 294 ? -4.610 3.668 -14.483 1.00 91.50 294 SER A CA 1
ATOM 2376 C C . SER A 1 294 ? -3.779 2.420 -14.169 1.00 91.50 294 SER A C 1
ATOM 2378 O O . SER A 1 294 ? -4.326 1.363 -13.833 1.00 91.50 294 SER A O 1
ATOM 2380 N N . VAL A 1 295 ? -2.451 2.541 -14.225 1.00 94.81 295 VAL A N 1
ATOM 2381 C CA . VAL A 1 295 ? -1.532 1.432 -13.941 1.00 94.81 295 VAL A CA 1
ATOM 2382 C C . VAL A 1 295 ? -1.580 1.048 -12.464 1.00 94.81 295 VAL A C 1
ATOM 2384 O O . VAL A 1 295 ? -1.715 -0.136 -12.139 1.00 94.81 295 VAL A O 1
ATOM 2387 N N . ALA A 1 296 ? -1.532 2.023 -11.554 1.00 94.44 296 ALA A N 1
ATOM 2388 C CA . ALA A 1 296 ? -1.611 1.764 -10.119 1.00 94.44 296 ALA A CA 1
ATOM 2389 C C . ALA A 1 296 ? -2.928 1.071 -9.731 1.00 94.44 296 ALA A C 1
ATOM 2391 O O . ALA A 1 296 ? -2.908 0.150 -8.910 1.00 94.44 296 ALA A O 1
ATOM 2392 N N . ASP A 1 297 ? -4.062 1.441 -10.340 1.00 89.44 297 ASP A N 1
ATOM 2393 C CA . ASP A 1 297 ? -5.330 0.749 -10.098 1.00 89.44 297 ASP A CA 1
ATOM 2394 C C . ASP A 1 297 ? -5.296 -0.709 -10.583 1.00 89.44 297 ASP A C 1
ATOM 2396 O O . ASP A 1 297 ? -5.728 -1.607 -9.861 1.00 89.44 297 ASP A O 1
ATOM 2400 N N . ARG A 1 298 ? -4.700 -1.005 -11.743 1.00 90.31 298 ARG A N 1
ATOM 2401 C CA . ARG A 1 298 ? -4.553 -2.398 -12.219 1.00 90.31 298 ARG A CA 1
ATOM 2402 C C . ARG A 1 298 ? -3.658 -3.231 -11.301 1.00 90.31 298 ARG A C 1
ATOM 2404 O O . ARG A 1 298 ? -4.018 -4.353 -10.912 1.00 90.31 298 ARG A O 1
ATOM 2411 N N . LEU A 1 299 ? -2.515 -2.670 -10.912 1.00 91.50 299 LEU A N 1
ATOM 2412 C CA . LEU A 1 299 ? -1.540 -3.321 -10.040 1.00 91.50 299 LEU A CA 1
ATOM 2413 C C . LEU A 1 299 ? -2.123 -3.578 -8.642 1.00 91.50 299 LEU A C 1
ATOM 2415 O O . LEU A 1 299 ? -2.142 -4.714 -8.152 1.00 91.50 299 LEU A O 1
ATOM 2419 N N . VAL A 1 300 ? -2.668 -2.541 -8.010 1.00 89.94 300 VAL A N 1
ATOM 2420 C CA . VAL A 1 300 ? -3.010 -2.546 -6.580 1.00 89.94 300 VAL A CA 1
ATOM 2421 C C . VAL A 1 300 ? -4.495 -2.812 -6.322 1.00 89.94 300 VAL A C 1
ATOM 2423 O O . VAL A 1 300 ? -4.836 -3.315 -5.246 1.00 89.94 300 VAL A O 1
ATOM 2426 N N . CYS A 1 301 ? -5.361 -2.589 -7.316 1.00 85.50 301 CYS A N 1
ATOM 2427 C CA . CYS A 1 301 ? -6.823 -2.644 -7.223 1.00 85.50 301 CYS A CA 1
ATOM 2428 C C . CYS A 1 301 ? -7.334 -1.683 -6.142 1.00 85.50 301 CYS A C 1
ATOM 2430 O O . CYS A 1 301 ? -7.773 -2.107 -5.065 1.00 85.50 301 CYS A O 1
ATOM 2432 N N . ILE A 1 302 ? -7.255 -0.379 -6.419 1.00 81.44 302 ILE A N 1
ATOM 2433 C CA . ILE A 1 302 ? -7.508 0.697 -5.451 1.00 81.44 302 ILE A CA 1
ATOM 2434 C C . ILE A 1 302 ? -9.024 0.930 -5.348 1.00 81.44 302 ILE A C 1
ATOM 2436 O O . ILE A 1 302 ? -9.574 1.958 -5.728 1.00 81.44 302 ILE A O 1
ATOM 2440 N N . GLN A 1 303 ? -9.739 -0.058 -4.808 1.00 74.94 303 GLN A N 1
ATOM 2441 C CA . GLN A 1 303 ? -11.181 0.019 -4.577 1.00 74.94 303 GLN A CA 1
ATOM 2442 C C . GLN A 1 303 ? -11.485 0.172 -3.088 1.00 74.94 303 GLN A C 1
ATOM 2444 O O . GLN A 1 303 ? -11.406 -0.785 -2.314 1.00 74.94 303 GLN A O 1
ATOM 2449 N N . ILE A 1 304 ? -11.893 1.374 -2.679 1.00 74.94 304 ILE A N 1
ATOM 2450 C CA . ILE A 1 304 ? -12.183 1.696 -1.275 1.00 74.94 304 ILE A CA 1
ATOM 2451 C C . ILE A 1 304 ? -13.689 1.595 -0.996 1.00 74.94 304 ILE A C 1
ATOM 2453 O O . ILE A 1 304 ? -14.380 2.566 -0.712 1.00 74.94 304 ILE A O 1
ATOM 2457 N N . THR A 1 305 ? -14.225 0.379 -1.087 1.00 67.75 305 THR A N 1
ATOM 2458 C CA . THR A 1 305 ? -15.673 0.116 -0.969 1.00 67.75 305 THR A CA 1
ATOM 2459 C C . THR A 1 305 ? -16.192 0.069 0.470 1.00 67.75 305 THR A C 1
ATOM 2461 O O . THR A 1 305 ? -17.365 0.359 0.701 1.00 67.75 305 THR A O 1
ATOM 2464 N N . ALA A 1 306 ? -15.343 -0.271 1.446 1.00 66.44 306 ALA A N 1
ATOM 2465 C CA . ALA A 1 306 ? -15.724 -0.405 2.856 1.00 66.44 306 ALA A CA 1
ATOM 2466 C C . ALA A 1 306 ? -14.696 0.240 3.818 1.00 66.44 306 ALA A C 1
ATOM 2468 O O . ALA A 1 306 ? -14.144 -0.444 4.683 1.00 66.44 306 ALA A O 1
ATOM 2469 N N . PRO A 1 307 ? -14.424 1.555 3.691 1.00 65.69 307 PRO A N 1
ATOM 2470 C CA . PRO A 1 307 ? -13.408 2.259 4.484 1.00 65.69 307 PRO A CA 1
ATOM 2471 C C . PRO A 1 307 ? -13.580 2.091 5.999 1.00 65.69 307 PRO A C 1
ATOM 2473 O O . PRO A 1 307 ? -12.601 1.882 6.711 1.00 65.69 307 PRO A O 1
ATOM 2476 N N . ASP A 1 308 ? -14.821 2.085 6.490 1.00 64.94 308 ASP A N 1
ATOM 2477 C CA . ASP A 1 308 ? -15.125 1.936 7.918 1.00 64.94 308 ASP A CA 1
ATOM 2478 C C . ASP A 1 308 ? -14.701 0.570 8.485 1.00 64.94 308 ASP A C 1
ATOM 2480 O O . ASP A 1 308 ? -14.426 0.450 9.680 1.00 64.94 308 ASP A O 1
ATOM 2484 N N . GLU A 1 309 ? -14.597 -0.472 7.651 1.00 64.19 309 GLU A N 1
ATOM 2485 C CA . GLU A 1 309 ? -14.070 -1.765 8.091 1.00 64.19 309 GLU A CA 1
ATOM 2486 C C . GLU A 1 309 ? -12.568 -1.724 8.349 1.00 64.19 309 GLU A C 1
ATOM 2488 O O . GLU A 1 309 ? -12.099 -2.371 9.286 1.00 64.19 309 GLU A O 1
ATOM 2493 N N . PHE A 1 310 ? -11.829 -0.933 7.569 1.00 61.91 310 PHE A N 1
ATOM 2494 C CA . PHE A 1 310 ? -10.396 -0.709 7.773 1.00 61.91 310 PHE A CA 1
ATOM 2495 C C . PHE A 1 310 ? -10.123 0.167 8.999 1.00 61.91 310 PHE A C 1
ATOM 2497 O O . PHE A 1 310 ? -9.053 0.086 9.600 1.00 61.91 310 PHE A O 1
ATOM 2504 N N . LEU A 1 311 ? -11.110 0.970 9.398 1.00 58.09 311 LEU A N 1
ATOM 2505 C CA . LEU A 1 311 ? -11.057 1.815 10.586 1.00 58.09 311 LEU A CA 1
ATOM 2506 C C . LEU A 1 311 ? -11.549 1.131 11.857 1.00 58.09 311 LEU A C 1
ATOM 2508 O O . LEU A 1 311 ? -11.450 1.739 12.925 1.00 58.09 311 LEU A O 1
ATOM 2512 N N . LYS A 1 312 ? -12.047 -0.116 11.783 1.00 59.72 312 LYS A N 1
ATOM 2513 C CA . LYS A 1 312 ? -12.359 -0.907 12.981 1.00 59.72 312 LYS A CA 1
ATOM 2514 C C . LYS A 1 312 ? -11.104 -0.944 13.847 1.00 59.72 312 LYS A C 1
ATOM 2516 O O . LYS A 1 312 ? -10.115 -1.590 13.505 1.00 59.72 312 LYS A O 1
ATOM 2521 N N . THR A 1 313 ? -11.142 -0.189 14.945 1.00 56.66 313 THR A N 1
ATOM 2522 C CA . THR A 1 313 ? -10.022 -0.043 15.867 1.00 56.66 313 THR A CA 1
ATOM 2523 C C . THR A 1 313 ? -9.544 -1.432 16.250 1.00 56.66 313 THR A C 1
ATOM 2525 O O . THR A 1 313 ? -10.341 -2.255 16.707 1.00 56.66 313 THR A O 1
ATOM 2528 N N . SER A 1 314 ? -8.257 -1.694 16.029 1.00 69.25 314 SER A N 1
ATOM 2529 C CA . SER A 1 314 ? -7.656 -2.968 16.398 1.00 69.25 314 SER A CA 1
ATOM 2530 C C . SER A 1 314 ? -7.985 -3.257 17.866 1.00 69.25 314 SER A C 1
ATOM 2532 O O . SER A 1 314 ? -8.030 -2.354 18.711 1.00 69.25 314 SER A O 1
ATOM 2534 N N . PHE A 1 315 ? -8.254 -4.520 18.183 1.00 70.88 315 PHE A N 1
ATOM 2535 C CA . PHE A 1 315 ? -8.555 -4.915 19.550 1.00 70.88 315 PHE A CA 1
ATOM 2536 C C . PHE A 1 315 ? -7.398 -4.574 20.487 1.00 70.88 315 PHE A C 1
ATOM 2538 O O . PHE A 1 315 ? -7.638 -4.303 21.661 1.00 70.88 315 PHE A O 1
ATOM 2545 N N . TYR A 1 316 ? -6.165 -4.537 19.974 1.00 81.19 316 TYR A N 1
ATOM 2546 C CA . TYR A 1 316 ? -5.010 -4.024 20.700 1.00 81.19 316 TYR A CA 1
ATOM 2547 C C . TYR A 1 316 ? -5.184 -2.561 21.098 1.00 81.19 316 TYR A C 1
ATOM 2549 O O . TYR A 1 316 ? -5.094 -2.249 22.285 1.00 81.19 316 TYR A O 1
ATOM 2557 N N . ASP A 1 317 ? -5.497 -1.682 20.150 1.00 71.56 317 ASP A N 1
ATOM 2558 C CA . ASP A 1 317 ? -5.708 -0.258 20.426 1.00 71.56 317 ASP A CA 1
ATOM 2559 C C . ASP A 1 317 ? -6.912 -0.032 21.357 1.00 71.56 317 ASP A C 1
ATOM 2561 O O . ASP A 1 317 ? -6.798 0.699 22.345 1.00 71.56 317 ASP A O 1
ATOM 2565 N N . LEU A 1 318 ? -8.040 -0.714 21.104 1.00 68.81 318 LEU A N 1
ATOM 2566 C CA . LEU A 1 318 ? -9.244 -0.643 21.944 1.00 68.81 318 LEU A CA 1
ATOM 2567 C C . LEU A 1 318 ? -8.952 -1.055 23.386 1.00 68.81 318 LEU A C 1
ATOM 2569 O O . LEU A 1 318 ? -9.278 -0.332 24.330 1.00 68.81 318 LEU A O 1
ATOM 2573 N N . PHE A 1 319 ? -8.346 -2.229 23.561 1.00 78.75 319 PHE A N 1
ATOM 2574 C CA . PHE A 1 319 ? -8.101 -2.808 24.874 1.00 78.75 319 PHE A CA 1
ATOM 2575 C C . PHE A 1 319 ? -7.067 -2.007 25.666 1.00 78.75 319 PHE A C 1
ATOM 2577 O O . PHE A 1 319 ? -7.231 -1.774 26.864 1.00 78.75 319 PHE A O 1
ATOM 2584 N N . ASN A 1 320 ? -6.030 -1.522 24.988 1.00 81.44 320 ASN A N 1
ATOM 2585 C CA . ASN A 1 320 ? -5.007 -0.689 25.596 1.00 81.44 320 ASN A CA 1
ATOM 2586 C C . ASN A 1 320 ? -5.546 0.668 26.038 1.00 81.44 320 ASN A C 1
ATOM 2588 O O . ASN A 1 320 ? -5.297 1.073 27.173 1.00 81.44 320 ASN A O 1
ATOM 2592 N N . ALA A 1 321 ? -6.313 1.349 25.182 1.00 69.75 321 ALA A N 1
ATOM 2593 C CA . ALA A 1 321 ? -6.949 2.612 25.537 1.00 69.75 321 ALA A CA 1
ATOM 2594 C C . ALA A 1 321 ? -7.900 2.435 26.730 1.00 69.75 321 ALA A C 1
ATOM 2596 O O . ALA A 1 321 ? -7.875 3.235 27.669 1.00 69.75 321 ALA A O 1
ATOM 2597 N N . TRP A 1 322 ? -8.683 1.350 26.737 1.00 76.06 322 TRP A N 1
ATOM 2598 C CA . TRP A 1 322 ? -9.543 0.998 27.864 1.00 76.06 322 TRP A CA 1
ATOM 2599 C C . TRP A 1 322 ? -8.734 0.783 29.152 1.00 76.06 322 TRP A C 1
ATOM 2601 O O . TRP A 1 322 ? -9.035 1.402 30.173 1.00 76.06 322 TRP A O 1
ATOM 2611 N N . HIS A 1 323 ? -7.672 -0.022 29.120 1.00 83.62 323 HIS A N 1
ATOM 2612 C CA . HIS A 1 323 ? -6.871 -0.328 30.309 1.00 83.62 323 HIS A CA 1
ATOM 2613 C C . HIS A 1 323 ? -6.084 0.896 30.817 1.00 83.62 323 HIS A C 1
ATOM 2615 O O . HIS A 1 323 ? -6.030 1.137 32.024 1.00 83.62 323 HIS A O 1
ATOM 2621 N N . GLN A 1 324 ? -5.555 1.726 29.911 1.00 75.25 324 GLN A N 1
ATOM 2622 C CA . GLN A 1 324 ? -4.903 2.997 30.243 1.00 75.25 324 GLN A CA 1
ATOM 2623 C C . GLN A 1 324 ? -5.873 3.955 30.935 1.00 75.25 324 GLN A C 1
ATOM 2625 O O . GLN A 1 324 ? -5.510 4.586 31.926 1.00 75.25 324 GLN A O 1
ATOM 2630 N N . ARG A 1 325 ? -7.115 4.040 30.450 1.00 67.06 325 ARG A N 1
ATOM 2631 C CA . ARG A 1 325 ? -8.156 4.877 31.051 1.00 67.06 325 ARG A CA 1
ATOM 2632 C C . ARG A 1 325 ? -8.534 4.417 32.464 1.00 67.06 325 ARG A C 1
ATOM 2634 O O . ARG A 1 325 ? -8.708 5.261 33.334 1.00 67.06 325 ARG A O 1
ATOM 2641 N N . HIS A 1 326 ? -8.639 3.108 32.696 1.00 70.50 326 HIS A N 1
ATOM 2642 C CA . HIS A 1 326 ? -9.102 2.559 33.979 1.00 70.50 326 HIS A CA 1
ATOM 2643 C C . HIS A 1 326 ? -7.999 2.422 35.034 1.00 70.50 326 HIS A C 1
ATOM 2645 O O . HIS A 1 326 ? -8.268 2.565 36.224 1.00 70.50 326 HIS A O 1
ATOM 2651 N N . PHE A 1 327 ? -6.762 2.142 34.618 1.00 78.88 327 PHE A N 1
ATOM 2652 C CA . PHE A 1 327 ? -5.666 1.808 35.537 1.00 78.88 327 PHE A CA 1
ATOM 2653 C C . PHE A 1 327 ? -4.449 2.729 35.407 1.00 78.88 327 PHE A C 1
ATOM 2655 O O . PHE A 1 327 ? -3.463 2.529 36.115 1.00 78.88 327 PHE A O 1
ATOM 2662 N N . GLY A 1 328 ? -4.476 3.708 34.496 1.00 73.19 328 GLY A N 1
ATOM 2663 C CA . GLY A 1 328 ? -3.351 4.617 34.246 1.00 73.19 328 GLY A CA 1
ATOM 2664 C C . GLY A 1 328 ? -2.113 3.937 33.651 1.00 73.19 328 GLY A C 1
ATOM 2665 O O . GLY A 1 328 ? -1.043 4.543 33.613 1.00 73.19 328 GLY A O 1
ATOM 2666 N N . ARG A 1 329 ? -2.241 2.684 33.203 1.00 84.81 329 ARG A N 1
ATOM 2667 C CA . ARG A 1 329 ? -1.159 1.867 32.642 1.00 84.81 329 ARG A CA 1
ATOM 2668 C C . ARG A 1 329 ? -1.673 0.997 31.505 1.00 84.81 329 ARG A C 1
ATOM 2670 O O . ARG A 1 329 ?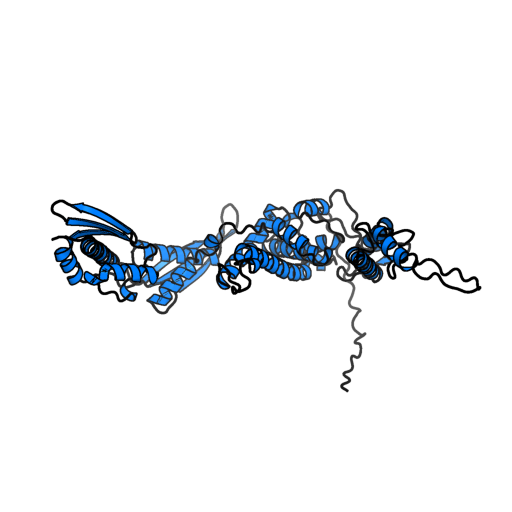 -2.860 0.692 31.452 1.00 84.81 329 ARG A O 1
ATOM 2677 N N . MET A 1 330 ? -0.773 0.512 30.662 1.00 87.06 330 MET A N 1
ATOM 2678 C CA . MET A 1 330 ? -1.088 -0.455 29.608 1.00 87.06 330 MET A CA 1
ATOM 2679 C C . MET A 1 330 ? -1.067 -1.896 30.154 1.00 87.06 330 MET A C 1
ATOM 2681 O O . MET A 1 330 ? -0.427 -2.147 31.180 1.00 87.06 330 MET A O 1
ATOM 2685 N N . PRO A 1 331 ? -1.744 -2.850 29.496 1.00 90.50 331 PRO A N 1
ATOM 2686 C CA . PRO A 1 331 ? -1.566 -4.276 29.753 1.00 90.50 331 PRO A CA 1
ATOM 2687 C C . PRO A 1 331 ? -0.126 -4.716 29.468 1.00 90.50 331 PRO A C 1
ATOM 2689 O O . PRO A 1 331 ? 0.548 -4.163 28.597 1.00 90.50 331 PRO A O 1
ATOM 2692 N N . GLU A 1 332 ? 0.343 -5.744 30.170 1.00 92.44 332 GLU A N 1
ATOM 2693 C CA . GLU A 1 332 ? 1.675 -6.311 29.953 1.00 92.44 332 GLU A CA 1
ATOM 2694 C C . GLU A 1 332 ? 1.601 -7.407 28.886 1.00 92.44 332 GLU A C 1
ATOM 2696 O O . GLU A 1 332 ? 0.920 -8.417 29.072 1.00 92.44 332 GLU A O 1
ATOM 2701 N N . TYR A 1 333 ? 2.314 -7.211 27.775 1.00 92.38 333 TYR A N 1
ATOM 2702 C CA . TYR A 1 333 ? 2.409 -8.178 26.682 1.00 92.38 333 TYR A CA 1
ATOM 2703 C C . TYR A 1 333 ? 3.800 -8.813 26.653 1.00 92.38 333 TYR A C 1
ATOM 2705 O O . TYR A 1 333 ? 4.791 -8.146 26.354 1.00 92.38 333 TYR A O 1
ATOM 2713 N N . GLU A 1 334 ? 3.877 -10.120 26.879 1.00 92.19 334 GLU A N 1
ATOM 2714 C CA . GLU A 1 334 ? 5.096 -10.911 26.704 1.00 92.19 334 GLU A CA 1
ATOM 2715 C C . GLU A 1 334 ? 4.963 -11.720 25.409 1.00 92.19 334 GLU A C 1
ATOM 2717 O O . GLU A 1 334 ? 4.105 -12.595 25.303 1.00 92.19 334 GLU A O 1
ATOM 2722 N N . VAL A 1 335 ? 5.787 -11.415 24.398 1.00 90.25 335 VAL A N 1
ATOM 2723 C CA . VAL A 1 335 ? 5.783 -12.124 23.106 1.00 90.25 335 VAL A CA 1
ATOM 2724 C C . VAL A 1 335 ? 7.099 -12.861 22.916 1.00 90.25 335 VAL A C 1
ATOM 2726 O O . VAL A 1 335 ? 8.162 -12.236 22.906 1.00 90.25 335 VAL A O 1
ATOM 2729 N N . TYR A 1 336 ? 7.032 -14.169 22.687 1.00 90.38 336 TYR A N 1
ATOM 2730 C CA . TYR A 1 336 ? 8.204 -14.995 22.405 1.00 90.38 336 TYR A CA 1
ATOM 2731 C C . TYR A 1 336 ? 7.963 -15.921 21.211 1.00 90.38 336 TYR A C 1
ATOM 2733 O O . TYR A 1 336 ? 6.856 -16.393 20.959 1.00 90.38 336 TYR A O 1
ATOM 2741 N N . GLY A 1 337 ? 9.018 -16.131 20.424 1.00 86.06 337 GLY A N 1
ATOM 2742 C CA . GLY A 1 337 ? 8.986 -16.997 19.252 1.00 86.06 337 GLY A CA 1
ATOM 2743 C C . GLY A 1 337 ? 9.317 -18.438 19.617 1.00 86.06 337 GLY A C 1
ATOM 2744 O O . GLY A 1 337 ? 10.176 -18.697 20.458 1.00 86.06 337 GLY A O 1
ATOM 2745 N N . SER A 1 338 ? 8.666 -19.374 18.942 1.00 81.56 338 SER A N 1
ATOM 2746 C CA . SER A 1 338 ? 8.968 -20.799 18.991 1.00 81.56 338 SER A CA 1
ATOM 2747 C C . SER A 1 338 ? 9.029 -21.352 17.567 1.00 81.56 338 SER A C 1
ATOM 2749 O O . SER A 1 338 ? 8.318 -20.891 16.673 1.00 81.56 338 SER A O 1
ATOM 2751 N N . GLN A 1 339 ? 9.886 -22.341 17.339 1.00 77.06 339 GLN A N 1
ATOM 2752 C CA . GLN A 1 339 ? 9.905 -23.095 16.089 1.00 77.06 339 GLN A CA 1
ATOM 2753 C C . GLN A 1 339 ? 9.308 -24.475 16.346 1.00 77.06 339 GLN A C 1
ATOM 2755 O O . GLN A 1 339 ? 9.834 -25.232 17.162 1.00 77.06 339 GLN A O 1
ATOM 2760 N N . ARG A 1 340 ? 8.241 -24.829 15.620 1.00 68.38 340 ARG A N 1
ATOM 2761 C CA . ARG A 1 340 ? 7.746 -26.212 15.570 1.00 68.38 340 ARG A CA 1
ATOM 2762 C C . ARG A 1 340 ? 8.111 -26.833 14.233 1.00 68.38 340 ARG A C 1
ATOM 2764 O O . ARG A 1 340 ? 7.886 -26.259 13.168 1.00 68.38 340 ARG A O 1
ATOM 2771 N N . THR A 1 341 ? 8.674 -28.033 14.293 1.00 55.19 341 THR A N 1
ATOM 2772 C CA . THR A 1 341 ? 8.936 -28.856 13.111 1.00 55.19 341 THR A CA 1
ATOM 2773 C C . THR A 1 341 ? 7.742 -29.783 12.901 1.00 55.19 341 THR A C 1
ATOM 2775 O O . THR A 1 341 ? 7.472 -30.647 13.733 1.00 55.19 341 THR A O 1
ATOM 2778 N N . GLY A 1 342 ? 6.989 -29.564 11.823 1.00 62.34 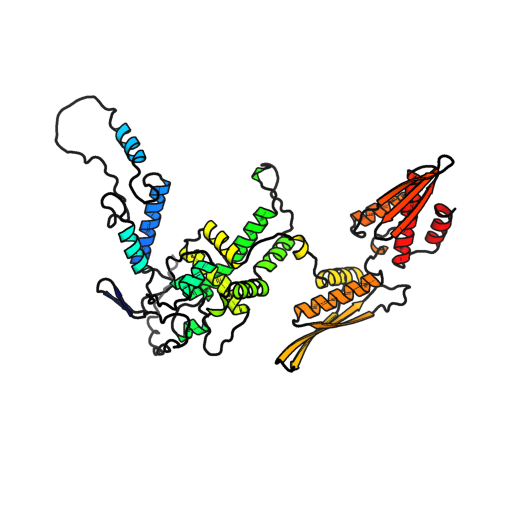342 GLY A N 1
ATOM 2779 C CA . GLY A 1 342 ? 5.860 -30.408 11.427 1.00 62.34 342 GLY A CA 1
ATOM 2780 C C . GLY A 1 342 ? 6.184 -31.274 10.207 1.00 62.34 342 GLY A C 1
ATOM 2781 O O . GLY A 1 342 ? 7.250 -31.153 9.607 1.00 62.34 342 GLY A O 1
ATOM 2782 N N . LYS A 1 343 ? 5.225 -32.116 9.789 1.00 51.06 343 LYS A N 1
ATOM 2783 C CA . LYS A 1 343 ? 5.340 -32.961 8.580 1.00 51.06 343 LYS A CA 1
ATOM 2784 C C . LYS A 1 343 ? 5.528 -32.166 7.273 1.00 51.06 343 LYS A C 1
ATOM 2786 O O . LYS A 1 343 ? 6.025 -32.730 6.309 1.00 51.06 343 LYS A O 1
ATOM 2791 N N . HIS A 1 344 ? 5.164 -30.880 7.254 1.00 49.69 344 HIS A N 1
ATOM 2792 C CA . HIS A 1 344 ? 5.255 -29.981 6.093 1.00 49.69 344 HIS A CA 1
ATOM 2793 C C . HIS A 1 344 ? 6.321 -28.877 6.249 1.00 49.69 344 HIS A C 1
ATOM 2795 O O . HIS A 1 344 ? 6.218 -27.833 5.616 1.00 49.69 344 HIS A O 1
ATOM 2801 N N . GLY A 1 345 ? 7.332 -29.079 7.103 1.00 54.94 345 GLY A N 1
ATOM 2802 C CA . GLY A 1 345 ? 8.447 -28.139 7.279 1.00 54.94 345 GLY A CA 1
ATOM 2803 C C . GLY A 1 345 ? 8.455 -27.399 8.620 1.00 54.94 345 GLY A C 1
ATOM 2804 O O . GLY A 1 345 ? 7.722 -27.736 9.556 1.00 54.94 345 GLY A O 1
ATOM 2805 N N . LYS A 1 346 ? 9.350 -26.410 8.734 1.00 63.84 346 LYS A N 1
ATOM 2806 C CA . LYS A 1 346 ? 9.509 -25.563 9.926 1.00 63.84 346 LYS A CA 1
ATOM 2807 C C . LYS A 1 346 ? 8.469 -24.443 9.885 1.00 63.84 346 LYS A C 1
ATOM 2809 O O . LYS A 1 346 ? 8.468 -23.663 8.941 1.00 63.84 346 LYS A O 1
ATOM 2814 N N . ARG A 1 347 ? 7.616 -24.342 10.907 1.00 64.25 347 ARG A N 1
ATOM 2815 C CA . ARG A 1 347 ? 6.732 -23.183 11.101 1.00 64.25 347 ARG A CA 1
ATOM 2816 C C . ARG A 1 347 ? 7.206 -22.373 12.300 1.00 64.25 347 ARG A C 1
ATOM 2818 O O . ARG A 1 347 ? 7.487 -22.930 13.365 1.00 64.25 347 ARG A O 1
ATOM 2825 N N . HIS A 1 348 ? 7.314 -21.066 12.097 1.00 75.31 348 HIS A N 1
ATOM 2826 C CA . HIS A 1 348 ? 7.534 -20.103 13.166 1.00 75.31 348 HIS A CA 1
ATOM 2827 C C . HIS A 1 348 ? 6.180 -19.763 13.786 1.00 75.31 348 HIS A C 1
ATOM 2829 O O . HIS A 1 348 ? 5.250 -19.405 13.072 1.00 75.31 348 HIS A O 1
ATOM 2835 N N . LEU A 1 349 ? 6.069 -19.923 15.101 1.00 81.38 349 LEU A N 1
ATOM 2836 C CA . LEU A 1 349 ? 4.864 -19.623 15.868 1.00 81.38 349 LEU A CA 1
ATOM 2837 C C . LEU A 1 349 ? 5.243 -18.689 17.007 1.00 81.38 349 LEU A C 1
ATOM 2839 O O . LEU A 1 349 ? 6.208 -18.941 17.736 1.00 81.38 349 LEU A O 1
ATOM 2843 N N . PHE A 1 350 ? 4.484 -17.617 17.170 1.00 86.75 350 PHE A N 1
ATOM 2844 C CA . PHE A 1 350 ? 4.673 -16.636 18.224 1.00 86.75 350 PHE A CA 1
ATOM 2845 C C . PHE A 1 350 ? 3.602 -16.816 19.285 1.00 86.75 350 PHE A C 1
ATOM 2847 O O . PHE A 1 350 ? 2.408 -16.813 18.998 1.00 86.75 350 PHE A O 1
ATOM 2854 N N . HIS A 1 351 ? 4.058 -16.948 20.522 1.00 90.06 351 HIS A N 1
ATOM 2855 C CA . HIS A 1 351 ? 3.197 -16.996 21.687 1.00 90.06 351 HIS A CA 1
ATOM 2856 C C . HIS A 1 351 ? 3.113 -15.592 22.270 1.00 90.06 351 HIS A C 1
ATOM 2858 O O . HIS A 1 351 ? 4.142 -14.925 22.423 1.00 90.06 351 HIS A O 1
ATOM 2864 N N . CYS A 1 352 ? 1.904 -15.150 22.594 1.00 93.94 352 CYS A N 1
ATOM 2865 C CA . CYS A 1 352 ? 1.681 -13.909 23.317 1.00 93.94 352 CYS A CA 1
ATOM 2866 C C . CYS A 1 352 ? 0.931 -14.197 24.613 1.00 93.94 352 CYS A C 1
ATOM 2868 O O . CYS A 1 352 ? -0.173 -14.742 24.602 1.00 93.94 352 CYS A O 1
ATOM 2870 N N . THR A 1 353 ? 1.538 -13.798 25.725 1.00 94.62 353 THR A N 1
ATOM 2871 C CA . THR A 1 353 ? 0.880 -13.706 27.021 1.00 94.62 353 THR A CA 1
ATOM 2872 C C . THR A 1 353 ? 0.475 -12.257 27.244 1.00 94.62 353 THR A C 1
ATOM 2874 O O . THR A 1 353 ? 1.338 -11.380 27.261 1.00 94.62 353 THR A O 1
ATOM 2877 N N . ILE A 1 354 ? -0.810 -12.011 27.482 1.00 95.06 354 ILE A N 1
ATOM 2878 C CA . ILE A 1 354 ? -1.301 -10.728 27.987 1.00 95.06 354 ILE A CA 1
ATOM 2879 C C . ILE A 1 354 ? -1.659 -10.860 29.467 1.00 95.06 354 ILE A C 1
ATOM 2881 O O . ILE A 1 354 ? -2.374 -11.785 29.866 1.00 95.06 354 ILE A O 1
ATOM 2885 N N . ARG A 1 355 ? -1.169 -9.928 30.287 1.00 95.25 355 ARG A N 1
ATOM 2886 C CA . ARG A 1 355 ? -1.579 -9.758 31.686 1.00 95.25 355 ARG A CA 1
ATOM 2887 C C . ARG A 1 355 ? -2.234 -8.398 31.846 1.00 95.25 355 ARG A C 1
ATOM 2889 O O . ARG A 1 355 ? -1.668 -7.380 31.452 1.00 95.25 355 ARG A O 1
ATOM 2896 N N . PHE A 1 356 ? -3.430 -8.382 32.414 1.00 92.44 356 PHE A N 1
ATOM 2897 C CA . PHE A 1 356 ? -4.220 -7.163 32.543 1.00 92.44 356 PHE A CA 1
ATOM 2898 C C . PHE A 1 356 ? -5.020 -7.149 33.838 1.00 92.44 356 PHE A C 1
ATOM 2900 O O . PHE A 1 356 ? -5.249 -8.186 34.466 1.00 92.44 356 PHE A O 1
ATOM 2907 N N . SER A 1 357 ? -5.418 -5.952 34.249 1.00 89.00 357 SER A N 1
ATOM 2908 C CA . SER A 1 357 ? -6.294 -5.731 35.387 1.00 89.00 357 SER A CA 1
ATOM 2909 C C . SER A 1 357 ? -7.737 -5.524 34.938 1.00 89.00 357 SER A C 1
ATOM 2911 O O . SER A 1 357 ? -7.992 -4.965 33.872 1.00 89.00 357 SER A O 1
ATOM 2913 N N . VAL A 1 358 ? -8.680 -5.967 35.765 1.00 84.38 358 VAL A N 1
ATOM 2914 C CA . VAL A 1 358 ? -10.109 -5.652 35.640 1.00 84.38 358 VAL A CA 1
ATOM 2915 C C . VAL A 1 358 ? -10.602 -4.978 36.924 1.00 84.38 358 VAL A C 1
ATOM 2917 O O . VAL A 1 358 ? -9.997 -5.199 37.977 1.00 84.38 358 VAL A O 1
ATOM 2920 N N . PRO A 1 359 ? -11.647 -4.129 36.860 1.00 74.75 359 PRO A N 1
ATOM 2921 C CA . PRO A 1 359 ? -12.152 -3.427 38.036 1.00 74.75 359 PRO A CA 1
ATOM 2922 C C . PRO A 1 359 ? -12.633 -4.389 39.125 1.00 74.75 359 PRO A C 1
ATOM 2924 O O . PRO A 1 359 ? -13.046 -5.519 38.835 1.00 74.75 359 PRO A O 1
ATOM 2927 N N . ASP A 1 360 ? -12.624 -3.918 40.374 1.00 74.12 360 ASP A N 1
ATOM 2928 C CA . ASP A 1 360 ? -13.296 -4.616 41.469 1.00 74.12 360 ASP A CA 1
ATOM 2929 C C . ASP A 1 360 ? -14.766 -4.838 41.100 1.00 74.12 360 ASP A C 1
ATOM 2931 O O . ASP A 1 360 ? -15.462 -3.928 40.649 1.00 74.12 360 ASP A O 1
ATOM 2935 N N . ASN A 1 361 ? -15.224 -6.076 41.257 1.00 67.56 361 ASN A N 1
ATOM 2936 C CA . ASN A 1 361 ? -16.535 -6.511 40.802 1.00 67.56 361 ASN A CA 1
ATOM 2937 C C . ASN A 1 361 ? -17.159 -7.489 41.803 1.00 67.56 361 ASN A C 1
ATOM 2939 O O . ASN A 1 361 ? -16.469 -8.209 42.525 1.00 67.56 361 ASN A O 1
ATOM 2943 N N . ASP A 1 362 ? -18.486 -7.538 41.816 1.00 65.62 362 ASP A N 1
ATOM 2944 C CA . ASP A 1 362 ? -19.302 -8.450 42.623 1.00 65.62 362 ASP A CA 1
ATOM 2945 C C . ASP A 1 362 ? -19.537 -9.811 41.938 1.00 65.62 362 ASP A C 1
ATOM 2947 O O . ASP A 1 362 ? -20.209 -10.684 42.489 1.00 65.62 362 ASP A O 1
ATOM 2951 N N . LYS A 1 363 ? -18.946 -10.013 40.753 1.00 63.84 363 LYS A N 1
ATOM 2952 C CA . LYS A 1 363 ? -19.104 -11.208 39.910 1.00 63.84 363 LYS A CA 1
ATOM 2953 C C . LYS A 1 363 ? -18.108 -12.324 40.239 1.00 63.84 363 LYS A C 1
ATOM 2955 O O . LYS A 1 363 ? -18.142 -13.381 39.617 1.00 63.84 363 LYS A O 1
ATOM 2960 N N . GLY A 1 364 ? -17.225 -12.107 41.216 1.00 74.31 364 GLY A N 1
ATOM 2961 C CA . GLY A 1 364 ? -16.201 -13.077 41.614 1.00 74.31 364 GLY A CA 1
ATOM 2962 C C . GLY A 1 364 ? -15.058 -13.217 40.603 1.00 74.31 364 GLY A C 1
ATOM 2963 O O . GLY A 1 364 ? -14.311 -14.194 40.660 1.00 74.31 364 GLY A O 1
ATOM 2964 N N . VAL A 1 365 ? -14.909 -12.257 39.683 1.00 76.94 365 VAL A N 1
ATOM 2965 C CA . VAL A 1 365 ? -13.808 -12.229 38.718 1.00 76.94 365 VAL A CA 1
ATOM 2966 C C . VAL A 1 365 ? -12.585 -11.617 39.388 1.00 76.94 365 VAL A C 1
ATOM 2968 O O . VAL A 1 365 ? -12.636 -10.500 39.902 1.00 76.94 365 VAL A O 1
ATOM 2971 N N . TRP A 1 366 ? -11.466 -12.340 39.364 1.00 83.38 366 TRP A N 1
ATOM 2972 C CA . TRP A 1 366 ? -10.199 -11.857 39.910 1.00 83.38 366 TRP A CA 1
ATOM 2973 C C . TRP A 1 366 ? -9.752 -10.562 39.226 1.00 83.38 366 TRP A C 1
ATOM 2975 O O . TRP A 1 366 ? -9.834 -10.429 38.009 1.00 83.38 366 TRP A O 1
ATOM 2985 N N . THR A 1 367 ? -9.219 -9.614 39.989 1.00 83.88 367 THR A N 1
ATOM 2986 C CA . THR A 1 367 ? -8.779 -8.313 39.456 1.00 83.88 367 THR A CA 1
ATOM 2987 C C . THR A 1 367 ? -7.560 -8.404 38.550 1.00 83.88 367 THR A C 1
ATOM 2989 O O . THR A 1 367 ? -7.290 -7.470 37.804 1.00 83.88 367 THR A O 1
ATOM 2992 N N . SER A 1 368 ? -6.816 -9.510 38.588 1.00 89.38 368 SER A N 1
ATOM 2993 C CA . SER A 1 368 ? -5.701 -9.785 37.686 1.00 89.38 368 SER A CA 1
ATOM 2994 C C . SER A 1 368 ? -6.041 -10.962 36.785 1.00 89.38 368 SER A C 1
ATOM 2996 O O . SER A 1 368 ? -6.455 -12.020 37.258 1.00 89.38 368 SER A O 1
ATOM 2998 N N . GLN A 1 369 ? -5.854 -10.757 35.486 1.00 92.75 369 GLN A N 1
ATOM 2999 C CA . GLN A 1 369 ? -6.156 -11.714 34.435 1.00 92.75 369 GLN A CA 1
ATOM 3000 C C . GLN A 1 369 ? -4.907 -12.019 33.618 1.00 92.75 369 GLN A C 1
ATOM 3002 O O . GLN A 1 369 ? -4.029 -11.169 33.438 1.00 92.75 369 GLN A O 1
ATOM 3007 N N . ARG A 1 370 ? -4.847 -13.249 33.110 1.00 94.81 370 ARG A N 1
ATOM 3008 C CA . ARG A 1 370 ? -3.789 -13.728 32.225 1.00 94.81 370 ARG A CA 1
ATOM 3009 C C . ARG A 1 370 ? -4.414 -14.539 31.100 1.00 94.81 370 ARG A C 1
ATOM 3011 O O . ARG A 1 370 ? -5.170 -15.470 31.367 1.00 94.81 370 ARG A O 1
ATOM 3018 N N . ILE A 1 371 ? -4.061 -14.208 29.863 1.00 92.38 371 ILE A N 1
ATOM 3019 C CA . ILE A 1 371 ? -4.471 -14.959 28.676 1.00 92.38 371 ILE A CA 1
ATOM 3020 C C . ILE A 1 371 ? -3.230 -15.266 27.841 1.00 92.38 371 ILE A C 1
ATOM 3022 O O . ILE A 1 371 ? -2.379 -14.403 27.639 1.00 92.38 371 ILE A O 1
ATOM 3026 N N . ASP A 1 372 ? -3.148 -16.497 27.350 1.00 93.56 372 ASP A N 1
ATOM 3027 C CA . ASP A 1 372 ? -2.076 -16.990 26.492 1.00 93.56 372 ASP A CA 1
ATOM 3028 C C . ASP A 1 372 ? -2.663 -17.385 25.125 1.00 93.56 372 ASP A C 1
ATOM 3030 O O . ASP A 1 372 ? -3.682 -18.080 25.059 1.00 93.56 372 ASP A O 1
ATOM 3034 N N . VAL A 1 373 ? -2.043 -16.923 24.035 1.00 92.19 373 VAL A N 1
ATOM 3035 C CA . VAL A 1 373 ? -2.447 -17.213 22.646 1.00 92.19 373 VAL A CA 1
ATOM 3036 C C . VAL A 1 373 ? -1.234 -17.540 21.770 1.00 92.19 373 VAL A C 1
ATOM 3038 O O . VAL A 1 373 ? -0.102 -17.194 22.113 1.00 92.19 373 VAL A O 1
ATOM 3041 N N . GLU A 1 374 ? -1.473 -18.172 20.620 1.00 89.44 374 GLU A N 1
ATOM 3042 C CA . GLU A 1 374 ? -0.454 -18.558 19.635 1.00 89.44 374 GLU A CA 1
ATOM 3043 C C . GLU A 1 374 ? -0.904 -18.134 18.229 1.00 89.44 374 GLU A C 1
ATOM 3045 O O . GLU A 1 374 ? -2.052 -18.377 17.863 1.00 89.44 374 GLU A O 1
ATOM 3050 N N . GLU A 1 375 ? -0.011 -17.505 17.459 1.00 87.50 375 GLU A N 1
ATOM 3051 C CA . GLU A 1 375 ? -0.256 -17.036 16.084 1.00 87.50 375 GLU A CA 1
ATOM 3052 C C . GLU A 1 375 ? 1.018 -17.073 15.220 1.00 87.50 375 GLU A C 1
ATOM 3054 O O . GLU A 1 375 ? 2.133 -17.260 15.710 1.00 87.50 375 GLU A O 1
ATOM 3059 N N . GLU A 1 376 ? 0.863 -16.864 13.911 1.00 75.81 376 GLU A N 1
ATOM 3060 C CA . GLU A 1 376 ? 1.950 -16.960 12.918 1.00 75.81 376 GLU A CA 1
ATOM 3061 C C . GLU A 1 376 ? 2.968 -15.811 12.982 1.00 75.81 376 GLU A C 1
ATOM 3063 O O . GLU A 1 376 ? 4.135 -15.992 12.635 1.00 75.81 376 GLU A O 1
ATOM 3068 N N . THR A 1 377 ? 2.552 -14.622 13.432 1.00 78.69 377 THR A N 1
ATOM 3069 C CA . THR A 1 377 ? 3.411 -13.427 13.500 1.00 78.69 377 THR A CA 1
ATOM 3070 C C . THR A 1 377 ? 3.310 -12.740 14.859 1.00 78.69 377 THR A C 1
ATOM 3072 O O . THR A 1 377 ? 2.310 -12.861 15.569 1.00 78.69 377 THR A O 1
ATOM 3075 N N . ARG A 1 378 ? 4.342 -11.967 15.229 1.00 79.19 378 ARG A N 1
ATOM 3076 C CA . ARG A 1 378 ? 4.365 -11.190 16.487 1.00 79.19 378 ARG A CA 1
ATOM 3077 C C . ARG A 1 378 ? 3.184 -10.219 16.583 1.00 79.19 378 ARG A C 1
ATOM 3079 O O . ARG A 1 378 ? 2.622 -10.060 17.663 1.00 79.19 378 ARG A O 1
ATOM 3086 N N . GLY A 1 379 ? 2.832 -9.583 15.463 1.00 75.56 379 GLY A N 1
ATOM 3087 C CA . GLY A 1 379 ? 1.709 -8.650 15.366 1.00 75.56 379 GLY A CA 1
ATOM 3088 C C . GLY A 1 379 ? 0.367 -9.352 15.561 1.00 75.56 379 GLY A C 1
ATOM 3089 O O . GLY A 1 379 ? -0.381 -8.978 16.461 1.00 75.56 379 GLY A O 1
ATOM 3090 N N . LYS A 1 380 ? 0.113 -10.434 14.807 1.00 78.50 380 LYS A N 1
ATOM 3091 C CA . LYS A 1 380 ? -1.118 -11.236 14.933 1.00 78.50 380 LYS A CA 1
ATOM 3092 C C . LYS A 1 380 ? -1.296 -11.794 16.349 1.00 78.50 380 LYS A C 1
ATOM 3094 O O . LYS A 1 380 ? -2.389 -11.708 16.899 1.00 78.50 380 LYS A O 1
ATOM 3099 N N . ALA A 1 381 ? -0.225 -12.296 16.972 1.00 85.69 381 ALA A N 1
ATOM 3100 C CA . ALA A 1 381 ? -0.276 -12.833 18.336 1.00 85.69 381 ALA A CA 1
ATOM 3101 C C . ALA A 1 381 ? -0.712 -11.777 19.359 1.00 85.69 381 ALA A C 1
ATOM 3103 O O . ALA A 1 381 ? -1.545 -12.046 20.223 1.00 85.69 381 ALA A O 1
ATOM 3104 N N . ARG A 1 382 ? -0.176 -10.559 19.240 1.00 88.25 382 ARG A N 1
ATOM 3105 C CA . ARG A 1 382 ? -0.504 -9.435 20.122 1.00 88.25 382 ARG A CA 1
ATOM 3106 C C . ARG A 1 382 ? -1.940 -8.949 19.919 1.00 88.25 382 ARG A C 1
ATOM 3108 O O . ARG A 1 382 ? -2.661 -8.764 20.898 1.00 88.25 382 ARG A O 1
ATOM 3115 N N . GLU A 1 383 ? -2.351 -8.800 18.665 1.00 86.62 383 GLU A N 1
ATOM 3116 C CA . GLU A 1 383 ? -3.717 -8.428 18.290 1.00 86.62 383 GLU A CA 1
ATOM 3117 C C . GLU A 1 383 ? -4.731 -9.444 18.826 1.00 86.62 383 GLU A C 1
ATOM 3119 O O . GLU A 1 383 ? -5.732 -9.088 19.452 1.00 86.62 383 GLU A O 1
ATOM 3124 N N . TYR A 1 384 ? -4.441 -10.736 18.657 1.00 84.31 384 TYR A N 1
ATOM 3125 C CA . TYR A 1 384 ? -5.328 -11.789 19.120 1.00 84.31 384 TYR A CA 1
ATOM 3126 C C . TYR A 1 384 ? -5.407 -11.863 20.649 1.00 84.31 384 TYR A C 1
ATOM 3128 O O . TYR A 1 384 ? -6.497 -12.059 21.196 1.00 84.31 384 TYR A O 1
ATOM 3136 N N . ALA A 1 385 ? -4.288 -11.654 21.350 1.00 90.44 385 ALA A N 1
ATOM 3137 C CA . ALA A 1 385 ? -4.269 -11.597 22.809 1.00 90.44 385 ALA A CA 1
ATOM 3138 C C . ALA A 1 385 ? -5.169 -10.466 23.327 1.00 90.44 385 ALA A C 1
ATOM 3140 O O . ALA A 1 385 ? -6.008 -10.691 24.203 1.00 90.44 385 ALA A O 1
ATOM 3141 N N . ALA A 1 386 ? -5.056 -9.277 22.729 1.00 86.44 386 ALA A N 1
ATOM 3142 C CA . ALA A 1 386 ? -5.895 -8.138 23.072 1.00 86.44 386 ALA A CA 1
ATOM 3143 C C . ALA A 1 386 ? -7.375 -8.377 22.742 1.00 86.44 386 ALA A C 1
ATOM 3145 O O . ALA A 1 386 ? -8.238 -8.080 23.563 1.00 86.44 386 ALA A O 1
ATOM 3146 N N . ARG A 1 387 ? -7.684 -9.013 21.604 1.00 85.62 387 ARG A N 1
ATOM 3147 C CA . ARG A 1 387 ? -9.054 -9.428 21.251 1.00 85.62 387 ARG A CA 1
ATOM 3148 C C . ARG A 1 387 ? -9.661 -10.366 22.288 1.00 85.62 387 ARG A C 1
ATOM 3150 O O . ARG A 1 387 ? -10.816 -10.209 22.675 1.00 85.62 387 ARG A O 1
ATOM 3157 N N . ARG A 1 388 ? -8.893 -11.352 22.755 1.00 87.56 388 ARG A N 1
ATOM 3158 C CA . ARG A 1 388 ? -9.346 -12.287 23.795 1.00 87.56 388 ARG A CA 1
ATOM 3159 C C . ARG A 1 388 ? -9.587 -11.574 25.124 1.00 87.56 388 ARG A C 1
ATOM 3161 O O . ARG A 1 388 ? -10.577 -11.874 25.784 1.00 87.56 388 ARG A O 1
ATOM 3168 N N . ALA A 1 389 ? -8.724 -10.629 25.487 1.00 87.56 389 ALA A N 1
ATOM 3169 C CA . ALA A 1 389 ? -8.889 -9.820 26.689 1.00 87.56 389 ALA A CA 1
ATOM 3170 C C . ALA A 1 389 ? -10.105 -8.882 26.597 1.00 87.56 389 ALA A C 1
ATOM 3172 O O . ALA A 1 389 ? -10.901 -8.826 27.531 1.00 87.56 389 ALA A O 1
ATOM 3173 N N . TYR A 1 390 ? -10.310 -8.237 25.447 1.00 80.44 390 TYR A N 1
ATOM 3174 C CA . TYR A 1 390 ? -11.500 -7.442 25.141 1.00 80.44 390 TYR A CA 1
ATOM 3175 C C . TYR A 1 390 ? -12.781 -8.255 25.344 1.00 80.44 390 TYR A C 1
ATOM 3177 O O . TYR A 1 390 ? -13.638 -7.870 26.138 1.00 80.44 390 TYR A O 1
ATOM 3185 N N . TYR A 1 391 ? -12.891 -9.416 24.690 1.00 73.81 391 TYR A N 1
ATOM 3186 C CA . TYR A 1 391 ? -14.092 -10.244 24.805 1.00 73.81 391 TYR A CA 1
ATOM 3187 C C . TYR A 1 391 ? -14.292 -10.790 26.214 1.00 73.81 391 TYR A C 1
ATOM 3189 O O . TYR A 1 391 ? -15.429 -10.881 26.657 1.00 73.81 391 TYR A O 1
ATOM 3197 N N . PHE A 1 392 ? -13.212 -11.103 26.935 1.00 84.06 392 PHE A N 1
ATOM 3198 C CA . PHE A 1 392 ? -13.305 -11.481 28.342 1.00 84.06 392 PHE A CA 1
ATOM 3199 C C . PHE A 1 392 ? -13.946 -10.362 29.175 1.00 84.06 392 PHE A C 1
ATOM 3201 O O . PHE A 1 392 ? -14.896 -10.604 29.910 1.00 84.06 392 PHE A O 1
ATOM 3208 N N . VAL A 1 393 ? -13.477 -9.121 29.033 1.00 77.12 393 VAL A N 1
ATOM 3209 C CA . VAL A 1 393 ? -14.019 -7.973 29.779 1.00 77.12 393 VAL A CA 1
ATOM 3210 C C . VAL A 1 393 ? -15.466 -7.657 29.364 1.00 77.12 393 VAL A C 1
ATOM 3212 O O . VAL A 1 393 ? -16.293 -7.349 30.225 1.00 77.12 393 VAL A O 1
ATOM 3215 N N . MET A 1 394 ? -15.794 -7.781 28.075 1.00 62.66 394 MET A N 1
ATOM 3216 C CA . MET A 1 394 ? -17.154 -7.611 27.544 1.00 62.66 394 MET A CA 1
ATOM 3217 C C . MET A 1 394 ? -18.135 -8.666 28.060 1.00 62.66 394 MET A C 1
ATOM 3219 O O . MET A 1 394 ? -19.193 -8.306 28.567 1.00 62.66 394 MET A O 1
ATOM 3223 N N . ASP A 1 395 ? -17.783 -9.951 27.978 1.00 66.62 395 ASP A N 1
ATOM 3224 C CA . ASP A 1 395 ? -18.622 -11.076 28.423 1.00 66.62 395 ASP A CA 1
ATOM 3225 C C . ASP A 1 395 ? -18.915 -11.005 29.929 1.00 66.62 395 ASP A C 1
ATOM 3227 O O . ASP A 1 395 ? -20.014 -11.307 30.392 1.00 66.62 395 ASP A O 1
ATOM 3231 N N . GLN A 1 396 ? -17.958 -10.490 30.704 1.00 71.19 396 GLN A N 1
ATOM 3232 C CA . GLN A 1 396 ? -18.141 -10.226 32.130 1.00 71.19 396 GLN A CA 1
ATOM 3233 C C . GLN A 1 396 ? -18.896 -8.914 32.416 1.00 71.19 396 GLN A C 1
ATOM 3235 O O . GLN A 1 396 ? -19.153 -8.593 33.577 1.00 71.19 396 GLN A O 1
ATOM 3240 N N . GLY A 1 397 ? -19.284 -8.141 31.395 1.00 61.56 397 GLY A N 1
ATOM 3241 C CA . GLY A 1 397 ? -19.988 -6.860 31.526 1.00 61.56 397 GLY A CA 1
ATOM 3242 C C . GLY A 1 397 ? -19.170 -5.773 32.229 1.00 61.56 397 GLY A C 1
ATOM 3243 O O . GLY A 1 397 ? -19.743 -4.908 32.883 1.00 61.56 397 GLY A O 1
ATOM 3244 N N . LEU A 1 398 ? -17.840 -5.855 32.149 1.00 69.12 398 LEU A N 1
ATOM 3245 C CA . LEU A 1 398 ? -16.890 -4.945 32.802 1.00 69.12 398 LEU A CA 1
ATOM 3246 C C . LEU A 1 398 ? -16.352 -3.871 31.843 1.00 69.12 398 LEU A C 1
ATOM 3248 O O . LEU A 1 398 ? -15.611 -2.984 32.257 1.00 69.12 398 LEU A O 1
ATOM 3252 N N . TRP A 1 399 ? -16.705 -3.956 30.558 1.00 61.91 399 TRP A N 1
ATOM 3253 C CA . TRP A 1 399 ? -16.212 -3.051 29.518 1.00 61.91 399 TRP A CA 1
ATOM 3254 C C . TRP A 1 399 ? -16.804 -1.646 29.639 1.00 61.91 399 TRP A C 1
ATOM 3256 O O . TRP A 1 399 ? -16.096 -0.648 29.491 1.00 61.91 399 TRP A O 1
ATOM 3266 N N . ILE A 1 400 ? -18.097 -1.570 29.963 1.00 58.09 400 ILE A N 1
ATOM 3267 C CA . ILE A 1 400 ? -18.834 -0.317 30.108 1.00 58.09 400 ILE A CA 1
ATOM 3268 C C . ILE A 1 400 ? -18.714 0.153 31.558 1.00 58.09 400 ILE A C 1
ATOM 3270 O O . ILE A 1 400 ? -19.446 -0.288 32.444 1.00 58.09 400 ILE A O 1
ATOM 3274 N N . ASN A 1 401 ? -17.805 1.091 31.802 1.00 55.47 401 ASN A N 1
ATOM 3275 C CA . ASN A 1 401 ? -17.701 1.752 33.095 1.00 55.47 401 ASN A CA 1
ATOM 3276 C C . ASN A 1 401 ? -18.704 2.911 33.183 1.00 55.47 401 ASN A C 1
ATOM 3278 O O . ASN A 1 401 ? -18.383 4.078 32.956 1.00 55.47 401 ASN A O 1
ATOM 3282 N N . LEU A 1 402 ? -19.946 2.572 33.533 1.00 57.66 402 LEU A N 1
ATOM 3283 C CA . LEU A 1 402 ? -20.989 3.540 33.887 1.00 57.66 402 LEU A CA 1
ATOM 3284 C C . LEU A 1 402 ? -20.629 4.385 35.131 1.00 57.66 402 LEU A C 1
ATOM 3286 O O . LEU A 1 402 ? -21.284 5.398 35.372 1.00 57.66 402 LEU A O 1
ATOM 3290 N N . ALA A 1 403 ? -19.608 4.015 35.917 1.00 52.44 403 ALA A N 1
ATOM 3291 C CA . ALA A 1 403 ? -19.188 4.777 37.097 1.00 52.44 403 ALA A CA 1
ATOM 3292 C C . ALA A 1 403 ? -18.459 6.079 36.716 1.00 52.44 403 ALA A C 1
ATOM 3294 O O . ALA A 1 403 ? -18.676 7.104 37.362 1.00 52.44 403 ALA A O 1
ATOM 3295 N N . ASP A 1 404 ? -17.689 6.075 35.621 1.00 52.19 404 ASP A N 1
ATOM 3296 C CA . ASP A 1 404 ? -17.027 7.271 35.067 1.00 52.19 404 ASP A CA 1
ATOM 3297 C C . ASP A 1 404 ? -18.026 8.319 34.551 1.00 52.19 404 ASP A C 1
ATOM 3299 O O . ASP A 1 404 ? -17.704 9.504 34.447 1.00 52.19 404 ASP A O 1
ATOM 3303 N N . ALA A 1 405 ? -19.253 7.902 34.218 1.00 59.69 405 ALA A N 1
ATOM 3304 C CA . ALA A 1 405 ? -20.299 8.826 33.799 1.00 59.69 405 ALA A CA 1
ATOM 3305 C C . ALA A 1 405 ? -20.775 9.725 34.956 1.00 59.69 405 ALA A C 1
ATOM 3307 O O . ALA A 1 405 ? -21.400 10.756 34.701 1.00 59.69 405 ALA A O 1
ATOM 3308 N N . GLY A 1 406 ? -20.485 9.353 36.214 1.00 62.62 406 GLY A N 1
ATOM 3309 C CA . GLY A 1 406 ? -20.866 10.115 37.406 1.00 62.62 406 GLY A CA 1
ATOM 3310 C C . GLY A 1 406 ? -22.380 10.224 37.609 1.00 62.62 406 GLY A C 1
ATOM 3311 O O . GLY A 1 406 ? -22.847 11.093 38.346 1.00 62.62 406 GLY A O 1
ATOM 3312 N N . ILE A 1 407 ? -23.163 9.372 36.941 1.00 71.50 407 ILE A N 1
ATOM 3313 C CA . ILE A 1 407 ? -24.620 9.468 36.936 1.00 71.50 407 ILE A CA 1
ATOM 3314 C C . ILE A 1 407 ? -25.181 8.827 38.200 1.00 71.50 407 ILE A C 1
ATOM 3316 O O . ILE A 1 407 ? -25.057 7.626 38.428 1.00 71.50 407 ILE A O 1
ATOM 3320 N N . VAL A 1 408 ? -25.864 9.642 38.999 1.00 79.62 408 VAL A N 1
ATOM 3321 C CA . VAL A 1 408 ? -26.743 9.174 40.072 1.00 79.62 408 VAL A CA 1
ATOM 3322 C C . VAL A 1 408 ? -28.153 9.049 39.490 1.00 79.62 408 VAL A C 1
ATOM 3324 O O . VAL A 1 408 ? -28.723 10.078 39.115 1.00 79.62 408 VAL A O 1
ATOM 3327 N N . PRO A 1 409 ? -28.733 7.838 39.389 1.00 82.62 409 PRO A N 1
ATOM 3328 C CA . PRO A 1 409 ? -30.065 7.645 38.825 1.00 82.62 409 PRO A CA 1
ATOM 3329 C C . PRO A 1 409 ? -31.099 8.529 39.501 1.00 82.62 409 PRO A C 1
ATOM 3331 O O . PRO A 1 409 ? -31.276 8.468 40.718 1.00 82.62 409 PRO A O 1
ATOM 3334 N N . SER A 1 410 ? -31.833 9.293 38.700 1.00 86.25 410 SER A N 1
ATOM 3335 C CA . SER A 1 410 ? -32.974 10.076 39.163 1.00 86.25 410 SER A CA 1
ATOM 3336 C C . SER A 1 410 ? -34.167 9.827 38.255 1.00 86.25 410 SER A C 1
ATOM 3338 O O . SER A 1 410 ? -34.033 9.868 37.034 1.00 86.25 410 SER A O 1
ATOM 3340 N N . LEU A 1 411 ? -35.343 9.591 38.841 1.00 86.56 411 LEU A N 1
ATOM 3341 C CA . LEU A 1 411 ? -36.572 9.364 38.081 1.00 86.56 411 LEU A CA 1
ATOM 3342 C C . LEU A 1 411 ? -36.880 10.553 37.159 1.00 86.56 411 LEU A C 1
ATOM 3344 O O . LEU A 1 411 ? -37.167 10.362 35.978 1.00 86.56 411 LEU A O 1
ATOM 3348 N N . GLU A 1 412 ? -36.737 11.774 37.676 1.00 86.25 412 GLU A N 1
ATOM 3349 C CA . GLU A 1 412 ? -37.067 13.009 36.957 1.00 86.25 412 GLU A CA 1
ATOM 3350 C C . GLU A 1 412 ? -36.159 13.272 35.753 1.00 86.25 412 GLU A C 1
ATOM 3352 O O . GLU A 1 412 ? -36.626 13.755 34.721 1.00 86.25 412 GLU A O 1
ATOM 3357 N N . ASN A 1 413 ? -34.879 12.907 35.866 1.00 87.56 413 ASN A N 1
ATOM 3358 C CA . ASN A 1 413 ? -33.864 13.159 34.840 1.00 87.56 413 ASN A CA 1
ATOM 3359 C C . ASN A 1 413 ? -33.476 11.911 34.040 1.00 87.56 413 ASN A C 1
ATOM 3361 O O . ASN A 1 413 ? -32.591 11.985 33.194 1.00 87.56 413 ASN A O 1
ATOM 3365 N N . SER A 1 414 ? -34.138 10.782 34.270 1.00 88.81 414 SER A N 1
ATOM 3366 C CA . SER A 1 414 ? -33.803 9.475 33.691 1.00 88.81 414 SER A CA 1
ATOM 3367 C C . SER A 1 414 ? -33.687 9.475 32.160 1.00 88.81 414 SER A C 1
ATOM 3369 O O . SER A 1 414 ? -32.764 8.887 31.605 1.00 88.81 414 SER A O 1
ATOM 3371 N N . ILE A 1 415 ? -34.575 10.190 31.465 1.00 89.38 415 ILE A N 1
ATOM 3372 C CA . ILE A 1 415 ? -34.535 10.321 29.998 1.00 89.38 415 ILE A CA 1
ATOM 3373 C C . ILE A 1 415 ? -33.253 11.045 29.559 1.00 89.38 415 ILE A C 1
ATOM 3375 O O . ILE A 1 415 ? -32.530 10.573 28.682 1.00 89.38 415 ILE A O 1
ATOM 3379 N N . ASN A 1 416 ? -32.950 12.175 30.203 1.00 87.56 416 ASN A N 1
ATOM 3380 C CA . ASN A 1 416 ? -31.766 12.976 29.893 1.00 87.56 416 ASN A CA 1
ATOM 3381 C C . ASN A 1 416 ? -30.480 12.229 30.252 1.00 87.56 416 ASN A C 1
ATOM 3383 O O . ASN A 1 416 ? -29.502 12.332 29.527 1.00 87.56 416 ASN A O 1
ATOM 3387 N N . GLN A 1 417 ? -30.493 11.439 31.327 1.00 87.88 417 GLN A N 1
ATOM 3388 C CA . GLN A 1 417 ? -29.357 10.625 31.755 1.00 87.88 417 GLN A CA 1
ATOM 3389 C C . GLN A 1 417 ? -29.023 9.523 30.738 1.00 87.88 417 GLN A C 1
ATOM 3391 O O . GLN A 1 417 ? -27.851 9.339 30.419 1.00 87.88 417 GLN A O 1
ATOM 3396 N N . LEU A 1 418 ? -30.020 8.839 30.159 1.00 86.25 418 LEU A N 1
ATOM 3397 C CA . LEU A 1 418 ? -29.781 7.896 29.052 1.00 86.25 418 LEU A CA 1
ATOM 3398 C C . LEU A 1 418 ? -29.244 8.603 27.804 1.00 86.25 418 LEU A C 1
ATOM 3400 O O . LEU A 1 418 ? -28.316 8.119 27.158 1.00 86.25 418 LEU A O 1
ATOM 3404 N N . GLN A 1 419 ? -29.793 9.774 27.481 1.00 86.81 419 GLN A N 1
ATOM 3405 C CA . GLN A 1 419 ? -29.318 10.566 26.351 1.00 86.81 419 GLN A CA 1
ATOM 3406 C C . GLN A 1 419 ? -27.879 11.064 26.556 1.00 86.81 419 GLN A C 1
ATOM 3408 O O . GLN A 1 419 ? -27.093 11.055 25.612 1.00 86.81 419 GLN A O 1
ATOM 3413 N N . GLU A 1 420 ? -27.517 11.465 27.773 1.00 84.75 420 GLU A N 1
ATOM 3414 C CA . GLU A 1 420 ? -26.167 11.892 28.139 1.00 84.75 420 GLU A CA 1
ATOM 3415 C C . GLU A 1 420 ? -25.165 10.738 28.020 1.00 84.75 420 GLU A C 1
ATOM 3417 O O . GLU A 1 420 ? -24.068 10.931 27.495 1.00 84.75 420 GLU A O 1
ATOM 3422 N N . LEU A 1 421 ? -25.550 9.527 28.436 1.00 80.56 421 LEU A N 1
ATOM 3423 C CA . LEU A 1 421 ? -24.731 8.326 28.258 1.00 80.56 421 LEU A CA 1
ATOM 3424 C C . LEU A 1 421 ? -24.475 8.018 26.779 1.00 80.56 421 LEU A C 1
ATOM 3426 O O . LEU A 1 421 ? -23.337 7.731 26.410 1.00 80.56 421 LEU A O 1
ATOM 3430 N N . TYR A 1 422 ? -25.495 8.142 25.928 1.00 81.44 422 TYR A N 1
ATOM 3431 C CA . TYR A 1 422 ? -25.347 7.997 24.478 1.00 81.44 422 TYR A CA 1
ATOM 3432 C C . TYR A 1 422 ? -24.446 9.090 23.877 1.00 81.44 422 TYR A C 1
ATOM 3434 O O . TYR A 1 422 ? -23.494 8.798 23.158 1.00 81.44 422 TYR A O 1
ATOM 3442 N N . GLN A 1 423 ? -24.666 10.361 24.230 1.00 79.06 423 GLN A N 1
ATOM 3443 C CA . GLN A 1 423 ? -23.866 11.486 23.721 1.00 79.06 423 GLN A CA 1
ATOM 3444 C C . GLN A 1 423 ? -22.391 11.405 24.124 1.00 79.06 423 GLN A C 1
ATOM 3446 O O . GLN A 1 423 ? -21.509 11.741 23.334 1.00 79.06 423 GLN A O 1
ATOM 3451 N N . LYS A 1 424 ? -22.114 10.935 25.343 1.00 74.31 424 LYS A N 1
ATOM 3452 C CA . LYS A 1 424 ? -20.753 10.699 25.839 1.00 74.31 424 LYS A CA 1
ATOM 3453 C C . LYS A 1 424 ? -20.155 9.370 25.351 1.00 74.31 424 LYS A C 1
ATOM 3455 O O . LYS A 1 424 ? -19.062 9.018 25.788 1.00 74.31 424 LYS A O 1
ATOM 3460 N N . LYS A 1 425 ? -20.845 8.655 24.451 1.00 70.75 425 LYS A N 1
ATOM 3461 C CA . LYS A 1 425 ? -20.440 7.366 23.865 1.00 70.75 425 LYS A CA 1
ATOM 3462 C C . LYS A 1 425 ? -20.204 6.253 24.898 1.00 70.75 425 LYS A C 1
ATOM 3464 O O . LYS A 1 425 ? -19.385 5.367 24.679 1.00 70.75 425 LYS A O 1
ATOM 3469 N N . TYR A 1 426 ? -20.916 6.293 26.027 1.00 68.50 426 TYR A N 1
ATOM 3470 C CA . TYR A 1 426 ? -21.004 5.156 26.956 1.00 68.50 426 TYR A CA 1
ATOM 3471 C C . TYR A 1 426 ? -22.030 4.112 26.496 1.00 68.50 426 TYR A C 1
ATOM 3473 O O . TYR A 1 426 ? -21.972 2.972 26.948 1.00 68.50 426 TYR A O 1
ATOM 3481 N N . LEU A 1 427 ? -22.965 4.503 25.624 1.00 72.19 427 LEU A N 1
ATOM 3482 C CA . LEU A 1 427 ? -23.937 3.627 24.973 1.00 72.19 427 LEU A CA 1
ATOM 3483 C C . LEU A 1 427 ? -23.744 3.718 23.459 1.00 72.19 427 LEU A C 1
ATOM 3485 O O . LEU A 1 427 ? -23.575 4.819 22.934 1.00 72.19 427 LEU A O 1
ATOM 3489 N N . GLU A 1 428 ? -23.766 2.570 22.785 1.00 67.31 428 GLU A N 1
ATOM 3490 C CA . GLU A 1 428 ? -23.633 2.474 21.325 1.00 67.31 428 GLU A CA 1
ATOM 3491 C C . GLU A 1 428 ? -24.918 2.924 20.620 1.00 67.31 428 GLU A C 1
ATOM 3493 O O . GLU A 1 428 ? -24.855 3.670 19.645 1.00 67.31 428 GLU A O 1
ATOM 3498 N N . ASP A 1 429 ? -26.076 2.570 21.189 1.00 74.81 429 ASP A N 1
ATOM 3499 C CA . ASP A 1 429 ? -27.391 2.865 20.624 1.00 74.81 429 ASP A CA 1
ATOM 3500 C C . ASP A 1 429 ? -28.179 3.882 21.452 1.00 74.81 429 ASP A C 1
ATOM 3502 O O . ASP A 1 429 ? -28.107 3.944 22.687 1.00 74.81 429 ASP A O 1
ATOM 3506 N N . LYS A 1 430 ? -29.001 4.667 20.752 1.00 85.31 430 LYS A N 1
ATOM 3507 C CA . LYS A 1 430 ? -29.953 5.593 21.366 1.00 85.31 430 LYS A CA 1
ATOM 3508 C C . LYS A 1 430 ? -31.116 4.815 21.995 1.00 85.31 430 LYS A C 1
ATOM 3510 O O . LYS A 1 430 ? -31.552 3.807 21.460 1.00 85.31 430 LYS A O 1
ATOM 3515 N N . ALA A 1 431 ? -31.655 5.311 23.110 1.00 88.38 431 ALA A N 1
ATOM 3516 C CA . ALA A 1 431 ? -32.839 4.722 23.734 1.00 88.38 431 ALA A CA 1
ATOM 3517 C C . ALA A 1 431 ? -34.086 4.834 22.835 1.00 88.38 431 ALA A C 1
ATOM 3519 O O . ALA A 1 431 ? -34.452 5.936 22.401 1.00 88.38 431 ALA A O 1
ATOM 3520 N N . GLU A 1 432 ? -34.745 3.700 22.615 1.00 90.69 432 GLU A N 1
ATOM 3521 C CA . GLU A 1 432 ? -35.995 3.568 21.864 1.00 90.69 432 GLU A CA 1
ATOM 3522 C C . GLU A 1 432 ? -37.184 3.430 22.813 1.00 90.69 432 GLU A C 1
ATOM 3524 O O . GLU A 1 432 ? -37.044 2.905 23.920 1.00 90.69 432 GLU A O 1
ATOM 3529 N N . TYR A 1 433 ? -38.343 3.946 22.393 1.00 92.88 433 TYR A N 1
ATOM 3530 C CA . TYR A 1 433 ? -39.526 4.062 23.239 1.00 92.88 433 TYR A CA 1
ATOM 3531 C C . TYR A 1 433 ? -40.802 3.702 22.488 1.00 92.88 433 TYR A C 1
ATOM 3533 O O . TYR A 1 433 ? -41.173 4.412 21.551 1.00 92.88 433 TYR A O 1
ATOM 3541 N N . ASP A 1 434 ? -41.521 2.713 23.005 1.00 91.75 434 ASP A N 1
ATOM 3542 C CA . ASP A 1 434 ? -42.832 2.299 22.514 1.00 91.75 434 ASP A CA 1
ATOM 3543 C C . ASP A 1 434 ? -43.918 2.638 23.535 1.00 91.75 434 ASP A C 1
ATOM 3545 O O . ASP A 1 434 ? -43.693 2.570 24.745 1.00 91.75 434 ASP A O 1
ATOM 3549 N N . PHE A 1 435 ? -45.096 3.049 23.056 1.00 91.81 435 PHE A N 1
ATOM 3550 C CA . PHE A 1 435 ? -46.206 3.490 23.904 1.00 91.81 435 PHE A CA 1
ATOM 3551 C C . PHE A 1 435 ? -47.467 2.676 23.650 1.00 91.81 435 PHE A C 1
ATOM 3553 O O . PHE A 1 435 ? -47.895 2.523 22.508 1.00 91.81 435 PHE A O 1
ATOM 3560 N N . GLU A 1 436 ? -48.119 2.278 24.736 1.00 90.00 436 GLU A N 1
ATOM 3561 C CA . GLU A 1 436 ? -49.413 1.603 24.730 1.00 90.00 436 GLU A CA 1
ATOM 3562 C C . GLU A 1 436 ? -50.395 2.368 25.631 1.00 90.00 436 GLU A C 1
ATOM 3564 O O . GLU A 1 436 ? -50.042 2.832 26.721 1.00 90.00 436 GLU A O 1
ATOM 3569 N N . GLU A 1 437 ? -51.629 2.540 25.163 1.00 89.06 437 GLU A N 1
ATOM 3570 C CA . GLU A 1 437 ? -52.701 3.166 25.938 1.00 89.06 437 GLU A CA 1
ATOM 3571 C C . GLU A 1 437 ? -53.397 2.109 26.803 1.00 89.06 437 GLU A C 1
ATOM 3573 O O . GLU A 1 437 ? -53.888 1.096 26.305 1.00 89.06 437 GLU A O 1
ATOM 3578 N N . LEU A 1 438 ? -53.423 2.339 28.114 1.00 86.38 438 LEU A N 1
ATOM 3579 C CA . LEU A 1 438 ? -54.037 1.455 29.098 1.00 86.38 438 LEU A CA 1
ATOM 3580 C C . LEU A 1 438 ? -55.434 1.967 29.493 1.00 86.38 438 LEU A C 1
ATOM 3582 O O . LEU A 1 438 ? -55.702 3.170 29.428 1.00 86.38 438 LEU A O 1
ATOM 3586 N N . PRO A 1 439 ? -56.324 1.088 29.993 1.00 83.81 439 PRO A N 1
ATOM 3587 C CA . PRO A 1 439 ? -57.609 1.508 30.547 1.00 83.81 439 PRO A CA 1
ATOM 3588 C C . PRO A 1 439 ? -57.450 2.566 31.654 1.00 83.81 439 PRO A C 1
ATOM 3590 O O . PRO A 1 439 ? -56.504 2.496 32.438 1.00 83.81 439 PRO A O 1
ATOM 3593 N N . GLN A 1 440 ? -58.432 3.472 31.776 1.00 79.94 440 GLN A N 1
ATOM 3594 C CA . GLN A 1 440 ? -58.482 4.566 32.772 1.00 79.94 440 GLN A CA 1
ATOM 3595 C C . GLN A 1 440 ? -57.517 5.741 32.499 1.00 79.94 440 GLN A C 1
ATOM 3597 O O . GLN A 1 440 ? -56.931 6.274 33.439 1.00 79.94 440 GLN A O 1
ATOM 3602 N N . ASP A 1 441 ? -57.359 6.152 31.234 1.00 80.25 441 ASP A N 1
ATOM 3603 C CA . ASP A 1 441 ? -56.497 7.275 30.812 1.00 80.25 441 ASP A CA 1
ATOM 3604 C C . ASP A 1 441 ? -55.036 7.134 31.283 1.00 80.25 441 ASP A C 1
ATOM 3606 O O . ASP A 1 441 ? -54.383 8.093 31.707 1.00 80.25 441 ASP A O 1
ATOM 3610 N N . ARG A 1 442 ? -54.505 5.908 31.230 1.00 86.12 442 ARG A N 1
ATOM 3611 C CA . ARG A 1 442 ? -53.117 5.601 31.593 1.00 86.12 442 ARG A CA 1
ATOM 3612 C C . ARG A 1 442 ? -52.297 5.243 30.361 1.00 86.12 442 ARG A C 1
ATOM 3614 O O . ARG A 1 442 ? -52.812 4.784 29.352 1.00 86.12 442 ARG A O 1
ATOM 3621 N N . TRP A 1 443 ? -50.990 5.413 30.475 1.00 90.19 443 TRP A N 1
ATOM 3622 C CA . TRP A 1 443 ? -50.014 5.104 29.440 1.00 90.19 443 TRP A CA 1
ATOM 3623 C C . TRP A 1 443 ? -48.986 4.125 29.981 1.00 90.19 443 TRP A C 1
ATOM 3625 O O . TRP A 1 443 ? -48.470 4.320 31.085 1.00 90.19 443 TRP A O 1
ATOM 3635 N N . ARG A 1 444 ? -48.666 3.115 29.178 1.00 90.31 444 ARG A N 1
ATOM 3636 C CA . ARG A 1 444 ? -47.485 2.271 29.326 1.00 90.31 444 ARG A CA 1
ATOM 3637 C C . ARG A 1 444 ? -46.428 2.727 28.336 1.00 90.31 444 ARG A C 1
ATOM 3639 O O . ARG A 1 444 ? -46.738 3.043 27.190 1.00 90.31 444 ARG A O 1
ATOM 3646 N N . CYS A 1 445 ? -45.184 2.768 28.789 1.00 92.75 445 CYS A N 1
ATOM 3647 C CA . CYS A 1 445 ? -44.028 2.966 27.933 1.00 92.75 445 CYS A CA 1
ATOM 3648 C C . CYS A 1 445 ? -43.057 1.805 28.119 1.00 92.75 445 CYS A C 1
ATOM 3650 O O . CYS A 1 445 ? -42.717 1.487 29.258 1.00 92.75 445 CYS A O 1
ATOM 3652 N N . GLU A 1 446 ? -42.603 1.210 27.023 1.00 91.50 446 GLU A N 1
ATOM 3653 C CA . GLU A 1 446 ? -41.471 0.287 26.996 1.00 91.50 446 GLU A CA 1
ATOM 3654 C C . GLU A 1 446 ? -40.243 1.024 26.464 1.00 91.50 446 GLU A C 1
ATOM 3656 O O . GLU A 1 446 ? -40.336 1.822 25.534 1.00 91.50 446 GLU A O 1
ATOM 3661 N N . CYS A 1 447 ? -39.101 0.811 27.107 1.00 90.88 447 CYS A N 1
ATOM 3662 C CA . CYS A 1 447 ? -37.828 1.423 26.764 1.00 90.88 447 CYS A CA 1
ATOM 3663 C C . CYS A 1 447 ? -36.798 0.326 26.521 1.00 90.88 447 CYS A C 1
ATOM 3665 O O . CYS A 1 447 ? -36.571 -0.505 27.405 1.00 90.88 447 CYS A O 1
ATOM 3667 N N . THR A 1 448 ? -36.120 0.394 25.381 1.00 85.19 448 THR A N 1
ATOM 3668 C CA . THR A 1 448 ? -35.029 -0.514 25.010 1.00 85.19 448 THR A CA 1
ATOM 3669 C C . THR A 1 448 ? -33.775 0.309 24.759 1.00 85.19 448 THR A C 1
ATOM 3671 O O . THR A 1 448 ? -33.802 1.288 24.013 1.00 85.19 448 THR A O 1
ATOM 3674 N N . CYS A 1 449 ? -32.672 -0.031 25.423 1.00 80.00 449 CYS A N 1
ATOM 3675 C CA . CYS A 1 449 ? -31.400 0.659 25.222 1.00 80.00 449 CYS A CA 1
ATOM 3676 C C . CYS A 1 449 ? -30.229 -0.258 25.589 1.00 80.00 449 CYS A C 1
ATOM 3678 O O . CYS A 1 449 ? -30.244 -0.866 26.660 1.00 80.00 449 CYS A O 1
ATOM 3680 N N . GLY A 1 450 ? -29.224 -0.378 24.714 1.00 68.00 450 GLY A N 1
ATOM 3681 C CA . GLY A 1 450 ? -28.016 -1.177 24.973 1.00 68.00 450 GLY A CA 1
ATOM 3682 C C . GLY A 1 450 ? -28.301 -2.632 25.371 1.00 68.00 450 GLY A C 1
ATOM 3683 O O . GLY A 1 450 ? -27.668 -3.154 26.286 1.00 68.00 450 GLY A O 1
ATOM 3684 N N . GLY A 1 451 ? -29.320 -3.256 24.766 1.00 71.88 451 GLY A N 1
ATOM 3685 C CA . GLY A 1 451 ? -29.762 -4.621 25.089 1.00 71.88 451 GLY A CA 1
ATOM 3686 C C . GLY A 1 451 ? -30.507 -4.778 26.425 1.00 71.88 451 GLY A C 1
ATOM 3687 O O . GLY A 1 451 ? -30.835 -5.900 26.814 1.00 71.88 451 GLY A O 1
ATOM 3688 N N . VAL A 1 452 ? -30.787 -3.681 27.137 1.00 76.50 452 VAL A N 1
ATOM 3689 C CA . VAL A 1 452 ? -31.541 -3.667 28.397 1.00 76.50 452 VAL A CA 1
ATOM 3690 C C . VAL A 1 452 ? -32.930 -3.085 28.165 1.00 76.50 452 VAL A C 1
ATOM 3692 O O . VAL A 1 452 ? -33.077 -1.968 27.670 1.00 76.50 452 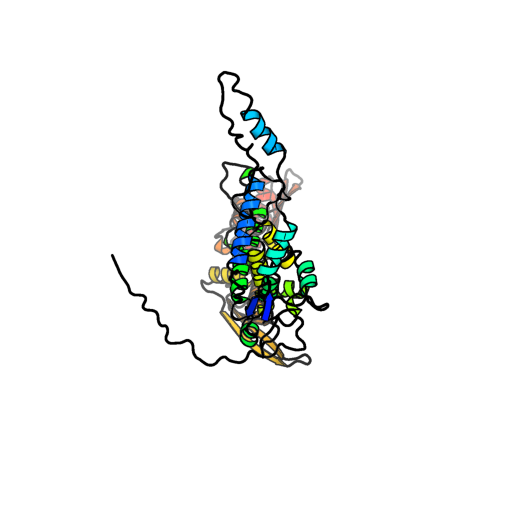VAL A O 1
ATOM 3695 N N . ASN A 1 453 ? -33.947 -3.823 28.611 1.00 83.06 453 ASN A N 1
ATOM 3696 C CA . ASN A 1 453 ? -35.343 -3.408 28.506 1.00 83.06 453 ASN A CA 1
ATOM 3697 C C . ASN A 1 453 ? -35.862 -2.909 29.855 1.00 83.06 453 ASN A C 1
ATOM 3699 O O . ASN A 1 453 ? -35.460 -3.400 30.918 1.00 83.06 453 ASN A O 1
ATOM 3703 N N . GLY A 1 454 ? -36.804 -1.979 29.823 1.00 87.31 454 GLY A N 1
ATOM 3704 C CA . GLY A 1 454 ? -37.543 -1.495 30.981 1.00 87.31 454 GLY A CA 1
ATOM 3705 C C . GLY A 1 454 ? -38.921 -1.008 30.568 1.00 87.31 454 GLY A C 1
ATOM 3706 O O . GLY A 1 454 ? -39.179 -0.781 29.392 1.00 87.31 454 GLY A O 1
ATOM 3707 N N . TYR A 1 455 ? -39.818 -0.860 31.532 1.00 90.31 455 TYR A N 1
ATOM 3708 C CA . TYR A 1 455 ? -41.169 -0.380 31.275 1.00 90.31 455 TYR A CA 1
ATOM 3709 C C . TYR A 1 455 ? -41.631 0.551 32.388 1.00 90.31 455 TYR A C 1
ATOM 3711 O O . TYR A 1 455 ? -41.022 0.599 33.457 1.00 90.31 455 TYR A O 1
ATOM 3719 N N . GLY A 1 456 ? -42.694 1.308 32.142 1.00 90.19 456 GLY A N 1
ATOM 3720 C CA . GLY A 1 456 ? -43.275 2.198 33.135 1.00 90.19 456 GLY A CA 1
ATOM 3721 C C . GLY A 1 456 ? -44.707 2.589 32.807 1.00 90.19 456 GLY A C 1
ATOM 3722 O O . GLY A 1 456 ? -44.996 2.990 31.682 1.00 90.19 456 GLY A O 1
ATOM 3723 N N . ASP A 1 457 ? -45.574 2.531 33.819 1.00 89.75 457 ASP A N 1
ATOM 3724 C CA . ASP A 1 457 ? -46.990 2.883 33.696 1.00 89.75 457 ASP A CA 1
ATOM 3725 C C . ASP A 1 457 ? -47.294 4.179 34.474 1.00 89.75 457 ASP A C 1
ATOM 3727 O O . ASP A 1 457 ? -46.954 4.311 35.661 1.00 89.75 457 ASP A O 1
ATOM 3731 N N . ALA A 1 458 ? -47.978 5.141 33.847 1.00 88.94 458 ALA A N 1
ATOM 3732 C CA . ALA A 1 458 ? -48.342 6.420 34.472 1.00 88.94 458 ALA A CA 1
ATOM 3733 C C . ALA A 1 458 ? -49.605 7.056 33.861 1.00 88.94 458 ALA A C 1
ATOM 3735 O O . ALA A 1 458 ? -50.135 6.563 32.874 1.00 88.94 458 ALA A O 1
ATOM 3736 N N . GLY A 1 459 ? -50.093 8.157 34.445 1.00 87.00 459 GLY A N 1
ATOM 3737 C CA . GLY A 1 459 ? -51.223 8.934 33.903 1.00 87.00 459 GLY A CA 1
ATOM 3738 C C . GLY A 1 459 ? -50.857 9.838 32.717 1.00 87.00 459 GLY A C 1
ATOM 3739 O O . GLY A 1 459 ? -51.725 10.449 32.109 1.00 87.00 459 GLY A O 1
ATOM 3740 N N . SER A 1 460 ? -49.571 9.941 32.369 1.00 89.00 460 SER A N 1
ATOM 3741 C CA . SER A 1 460 ? -49.091 10.716 31.224 1.00 89.00 460 SER A CA 1
ATOM 3742 C C . SER A 1 460 ? -48.003 9.947 30.468 1.00 89.00 460 SER A C 1
ATOM 3744 O O . SER A 1 460 ? -47.234 9.192 31.071 1.00 89.00 460 SER A O 1
ATOM 3746 N N . LYS A 1 461 ? -47.894 10.165 29.149 1.00 87.50 461 LYS A N 1
ATOM 3747 C CA . LYS A 1 461 ? -46.813 9.584 28.326 1.00 87.50 461 LYS A CA 1
ATOM 3748 C C . LYS A 1 461 ? -45.426 9.966 28.846 1.00 87.50 461 LYS A C 1
ATOM 3750 O O . LYS A 1 461 ? -44.516 9.144 28.839 1.00 87.50 461 LYS A O 1
ATOM 3755 N N . THR A 1 462 ? -45.263 11.201 29.315 1.00 88.38 462 THR A N 1
ATOM 3756 C CA . THR A 1 462 ? -43.982 11.711 29.821 1.00 88.38 462 THR A CA 1
ATOM 3757 C C . THR A 1 462 ? -43.547 10.983 31.088 1.00 88.38 462 THR A C 1
ATOM 3759 O O . THR A 1 462 ? -42.392 10.571 31.189 1.00 88.38 462 THR A O 1
ATOM 3762 N N . ASP A 1 463 ? -44.462 10.766 32.032 1.00 87.31 463 ASP A N 1
ATOM 3763 C CA . ASP A 1 463 ? -44.137 10.087 33.291 1.00 87.31 463 ASP A CA 1
ATOM 3764 C C . ASP A 1 463 ? -43.921 8.583 33.085 1.00 87.31 463 ASP A C 1
ATOM 3766 O O . ASP A 1 463 ? -43.023 8.000 33.694 1.00 87.31 463 ASP A O 1
ATOM 3770 N N . ALA A 1 464 ? -44.676 7.965 32.169 1.00 89.25 464 ALA A N 1
ATOM 3771 C CA . ALA A 1 464 ? -44.469 6.576 31.757 1.00 89.25 464 ALA A CA 1
ATOM 3772 C C . ALA A 1 464 ? -43.063 6.393 31.159 1.00 89.25 464 ALA A C 1
ATOM 3774 O O . ALA A 1 464 ? -42.317 5.493 31.550 1.00 89.25 464 ALA A O 1
ATOM 3775 N N . LYS A 1 465 ? -42.653 7.327 30.291 1.00 92.06 465 LYS A N 1
ATOM 3776 C CA . LYS A 1 465 ? -41.322 7.358 29.675 1.00 92.06 465 LYS A CA 1
ATOM 3777 C C . LYS A 1 465 ? -40.193 7.539 30.696 1.00 92.06 465 LYS A C 1
ATOM 3779 O O . LYS A 1 465 ? -39.157 6.879 30.581 1.00 92.06 465 LYS A O 1
ATOM 3784 N N . LYS A 1 466 ? -40.379 8.401 31.705 1.00 92.62 466 LYS A N 1
ATOM 3785 C CA . LYS A 1 466 ? -39.420 8.588 32.812 1.00 92.62 466 LYS A CA 1
ATOM 3786 C C . LYS A 1 466 ? -39.250 7.305 33.627 1.00 92.62 466 LYS A C 1
ATOM 3788 O O . LYS A 1 466 ? -38.127 6.873 33.870 1.00 92.62 466 LYS A O 1
ATOM 3793 N N . LYS A 1 467 ? -40.351 6.646 33.994 1.00 90.62 467 LYS A N 1
ATOM 3794 C CA . LYS A 1 467 ? -40.319 5.368 34.726 1.00 90.62 467 LYS A CA 1
ATOM 3795 C C . LYS A 1 467 ? -39.603 4.264 33.939 1.00 90.62 467 LYS A C 1
ATOM 3797 O O . LYS A 1 467 ? -38.720 3.611 34.494 1.00 90.62 467 LYS A O 1
ATOM 3802 N N . ALA A 1 468 ? -39.911 4.120 32.648 1.00 90.56 468 ALA A N 1
ATOM 3803 C CA . ALA A 1 468 ? -39.257 3.141 31.778 1.00 90.56 468 ALA A CA 1
ATOM 3804 C C . ALA A 1 468 ? -37.745 3.405 31.647 1.00 90.56 468 ALA A C 1
ATOM 3806 O O . ALA A 1 468 ? -36.933 2.502 31.849 1.00 90.56 468 ALA A O 1
ATOM 3807 N N . SER A 1 469 ? -37.360 4.666 31.419 1.00 90.69 469 SER A N 1
ATOM 3808 C CA . SER A 1 469 ? -35.952 5.096 31.344 1.00 90.69 469 SER A CA 1
ATOM 3809 C C . SER A 1 469 ? -35.197 4.863 32.656 1.00 90.69 469 SER A C 1
ATOM 3811 O O . SER A 1 469 ? -34.054 4.408 32.654 1.00 90.69 469 SER A O 1
ATOM 3813 N N . TYR A 1 470 ? -35.834 5.149 33.796 1.00 91.00 470 TYR A N 1
ATOM 3814 C CA . TYR A 1 470 ? -35.246 4.940 35.118 1.00 91.00 470 TYR A CA 1
ATOM 3815 C C . TYR A 1 470 ? -34.992 3.455 35.395 1.00 91.00 470 TYR A C 1
ATOM 3817 O O . TYR A 1 470 ? -33.930 3.091 35.901 1.00 91.00 470 TYR A O 1
ATOM 3825 N N . MET A 1 471 ? -35.927 2.586 35.001 1.00 86.94 471 MET A N 1
ATOM 3826 C CA . MET A 1 471 ? -35.768 1.138 35.122 1.00 86.94 471 MET A CA 1
ATOM 3827 C C . MET A 1 471 ? -34.581 0.622 34.301 1.00 86.94 471 MET A C 1
ATOM 3829 O O . MET A 1 471 ? -33.787 -0.171 34.811 1.00 86.94 471 MET A O 1
ATOM 3833 N N . VAL A 1 472 ? -34.431 1.095 33.060 1.00 86.62 472 VAL A N 1
ATOM 3834 C CA . VAL A 1 472 ? -33.291 0.749 32.196 1.00 86.62 472 VAL A CA 1
ATOM 3835 C C . VAL A 1 472 ? -31.974 1.208 32.823 1.00 86.62 472 VAL A C 1
ATOM 3837 O O . VAL A 1 472 ? -31.061 0.397 32.953 1.00 86.62 472 VAL A O 1
ATOM 3840 N N . LEU A 1 473 ? -31.892 2.450 33.313 1.00 85.94 473 LEU A N 1
ATOM 3841 C CA . LEU A 1 473 ? -30.698 2.974 33.993 1.00 85.94 473 LEU A CA 1
ATOM 3842 C C . LEU A 1 473 ? -30.299 2.140 35.213 1.00 85.94 473 LEU A C 1
ATOM 3844 O O . LEU A 1 473 ? -29.140 1.753 35.351 1.00 85.94 473 LEU A O 1
ATOM 3848 N N . VAL A 1 474 ? -31.247 1.831 36.102 1.00 83.44 474 VAL A N 1
ATOM 3849 C CA . VAL A 1 474 ? -30.970 1.030 37.306 1.00 83.44 474 VAL A CA 1
ATOM 3850 C C . VAL A 1 474 ? -30.544 -0.394 36.932 1.00 83.44 474 VAL A C 1
ATOM 3852 O O . VAL A 1 474 ? -29.636 -0.949 37.556 1.00 83.44 474 VAL A O 1
ATOM 3855 N N . ARG A 1 475 ? -31.140 -0.983 35.887 1.00 80.62 475 ARG A N 1
ATOM 3856 C CA . ARG A 1 475 ? -30.741 -2.299 35.365 1.00 80.62 475 ARG A CA 1
ATOM 3857 C C . ARG A 1 475 ? -29.340 -2.278 34.756 1.00 80.62 475 ARG A C 1
ATOM 3859 O O . ARG A 1 475 ? -28.552 -3.161 35.082 1.00 80.62 475 ARG A O 1
ATOM 3866 N N . MET A 1 476 ? -29.001 -1.258 33.969 1.00 77.69 476 MET A N 1
ATOM 3867 C CA . MET A 1 476 ? -27.655 -1.057 33.419 1.00 77.69 476 MET A CA 1
ATOM 3868 C C . MET A 1 476 ? -26.608 -0.919 34.530 1.00 77.69 476 MET A C 1
ATOM 3870 O O . MET A 1 476 ? -25.599 -1.620 34.530 1.00 77.69 476 MET A O 1
ATOM 3874 N N . LEU A 1 477 ? -26.878 -0.091 35.543 1.00 74.69 477 LEU A N 1
ATOM 3875 C CA . LEU A 1 477 ? -25.984 0.077 36.693 1.00 74.69 477 LEU A CA 1
ATOM 3876 C C . LEU A 1 477 ? -25.872 -1.189 37.544 1.00 74.69 477 LEU A C 1
ATOM 3878 O O . LEU A 1 477 ? -24.826 -1.446 38.140 1.00 74.69 477 LEU A O 1
ATOM 3882 N N . SER A 1 478 ? -26.936 -1.994 37.614 1.00 71.62 478 SER A N 1
ATOM 3883 C CA . SER A 1 478 ? -26.889 -3.290 38.289 1.00 71.62 478 SER A CA 1
ATOM 3884 C C . SER A 1 478 ? -26.104 -4.324 37.490 1.00 71.62 478 SER A C 1
ATOM 3886 O O . SER A 1 478 ? -25.437 -5.147 38.105 1.00 71.62 478 SER A O 1
ATOM 3888 N N . ALA A 1 479 ? -26.172 -4.299 36.158 1.00 63.97 479 ALA A N 1
ATOM 3889 C CA . ALA A 1 479 ? -25.370 -5.164 35.296 1.00 63.97 479 ALA A CA 1
ATOM 3890 C C . ALA A 1 479 ? -23.875 -4.802 35.360 1.00 63.97 479 ALA A C 1
ATOM 3892 O O . ALA A 1 479 ? -23.023 -5.691 35.289 1.00 63.97 479 ALA A O 1
ATOM 3893 N N . ALA A 1 480 ? -23.578 -3.517 35.569 1.00 59.94 480 ALA A N 1
ATOM 3894 C CA . ALA A 1 480 ? -22.238 -2.976 35.776 1.00 59.94 480 ALA A CA 1
ATOM 3895 C C . ALA A 1 480 ? -21.717 -3.092 37.227 1.00 59.94 480 ALA A C 1
ATOM 3897 O O . ALA A 1 480 ? -20.634 -2.596 37.518 1.00 59.94 480 ALA A O 1
ATOM 3898 N N . GLY A 1 481 ? -22.464 -3.711 38.154 1.00 59.59 481 GLY A N 1
ATOM 3899 C CA . GLY A 1 481 ? -21.999 -3.970 39.529 1.00 59.59 481 GLY A CA 1
ATOM 3900 C C . GLY A 1 481 ? -21.914 -2.741 40.451 1.00 59.59 481 GLY A C 1
ATOM 3901 O O . GLY A 1 481 ? -21.372 -2.829 41.548 1.00 59.59 481 GLY A O 1
ATOM 3902 N N . ILE A 1 482 ? -22.466 -1.591 40.048 1.00 66.19 482 ILE A N 1
ATOM 3903 C CA . ILE A 1 482 ? -22.376 -0.313 40.790 1.00 66.19 482 ILE A CA 1
ATOM 3904 C C . ILE A 1 482 ? -23.714 0.154 41.380 1.00 66.19 482 ILE A C 1
ATOM 3906 O O . ILE A 1 482 ? -23.829 1.255 41.923 1.00 66.19 482 ILE A O 1
ATOM 3910 N N . CYS A 1 483 ? -24.756 -0.672 41.287 1.00 70.62 483 CYS A N 1
ATOM 3911 C CA . CYS A 1 483 ? -26.087 -0.311 41.757 1.00 70.62 483 CYS A CA 1
ATOM 3912 C C . CYS A 1 483 ? -26.200 -0.342 43.287 1.00 70.62 483 CYS A C 1
ATOM 3914 O O . CYS A 1 483 ? -26.137 -1.403 43.912 1.00 70.62 483 CYS A O 1
ATOM 3916 N N . LYS A 1 484 ? -26.496 0.813 43.892 1.00 75.69 484 LYS A N 1
ATOM 3917 C CA . LYS A 1 484 ? -26.831 0.908 45.318 1.00 75.69 484 LYS A CA 1
ATOM 3918 C C . LYS A 1 484 ? -28.204 0.299 45.610 1.00 75.69 484 LYS A C 1
ATOM 3920 O O . LYS A 1 484 ? -29.114 0.351 44.779 1.00 75.69 484 LYS A O 1
ATOM 3925 N N . LYS A 1 485 ? -28.366 -0.236 46.825 1.00 76.06 485 LYS A N 1
ATOM 3926 C CA . LYS A 1 485 ? -29.629 -0.823 47.305 1.00 76.06 485 LYS A CA 1
ATOM 3927 C C . LYS A 1 485 ? -30.794 0.175 47.240 1.00 76.06 485 LYS A C 1
ATOM 3929 O O . LYS A 1 485 ? -31.869 -0.175 46.772 1.00 76.06 485 LYS A O 1
ATOM 3934 N N . GLU A 1 486 ? -30.530 1.431 47.592 1.00 79.00 486 GLU A N 1
ATOM 3935 C CA . GLU A 1 486 ? -31.501 2.535 47.576 1.00 79.00 486 GLU A CA 1
ATOM 3936 C C . GLU A 1 486 ? -32.139 2.760 46.194 1.00 79.00 486 GLU A C 1
ATOM 3938 O O . GLU A 1 486 ? -33.334 3.020 46.105 1.00 79.00 486 GLU A O 1
ATOM 3943 N N . TRP A 1 487 ? -31.376 2.602 45.106 1.00 81.06 487 TRP A N 1
ATOM 3944 C CA . TRP A 1 487 ? -31.885 2.791 43.741 1.00 81.06 487 TRP A CA 1
ATOM 3945 C C . TRP A 1 487 ? -32.767 1.630 43.281 1.00 81.06 487 TRP A C 1
ATOM 3947 O O . TRP A 1 487 ? -33.761 1.843 42.590 1.00 81.06 487 TRP A O 1
ATOM 3957 N N . LYS A 1 488 ? -32.442 0.397 43.698 1.00 77.81 488 LYS A N 1
ATOM 3958 C CA . LYS A 1 488 ? -33.318 -0.761 43.465 1.00 77.81 488 LYS A CA 1
ATOM 3959 C C . LYS A 1 488 ? -34.628 -0.596 44.224 1.00 77.81 488 LYS A C 1
ATOM 3961 O O . LYS A 1 488 ? -35.686 -0.787 43.634 1.00 77.81 488 LYS A O 1
ATOM 3966 N N . ASP A 1 489 ? -34.557 -0.203 45.492 1.00 80.88 489 ASP A N 1
ATOM 3967 C CA . ASP A 1 489 ? -35.737 -0.008 46.336 1.00 80.88 489 ASP A CA 1
ATOM 3968 C C . ASP A 1 489 ? -36.648 1.109 45.785 1.00 80.88 489 ASP A C 1
ATOM 3970 O O . ASP A 1 489 ? -37.871 0.955 45.771 1.00 80.88 489 ASP A O 1
ATOM 3974 N N . GLU A 1 490 ? -36.072 2.197 45.260 1.00 80.75 490 GLU A N 1
ATOM 3975 C CA . GLU A 1 490 ? -36.813 3.271 44.580 1.00 80.75 490 GLU A CA 1
ATOM 3976 C C . GLU A 1 490 ? -37.466 2.798 43.273 1.00 80.75 490 GLU A C 1
ATOM 3978 O O . GLU A 1 490 ? -38.636 3.095 43.025 1.00 80.75 490 GLU A O 1
ATOM 3983 N N . MET A 1 491 ? -36.752 2.013 42.458 1.00 83.00 491 MET A N 1
ATOM 3984 C CA . MET A 1 491 ? -37.288 1.420 41.226 1.00 83.00 491 MET A CA 1
ATOM 3985 C C . MET A 1 491 ? -38.482 0.502 41.528 1.00 83.00 491 MET A C 1
ATOM 3987 O O . MET A 1 491 ? -39.523 0.620 40.881 1.00 83.00 491 MET A O 1
ATOM 3991 N N . TYR A 1 492 ? -38.375 -0.367 42.539 1.00 79.50 492 TYR A N 1
ATOM 3992 C CA . TYR A 1 492 ? -39.492 -1.217 42.965 1.00 79.50 492 TYR A CA 1
ATOM 3993 C C . TYR A 1 492 ? -40.684 -0.394 43.463 1.00 79.50 492 TYR A C 1
ATOM 3995 O O . TYR A 1 492 ? -41.826 -0.737 43.167 1.00 79.50 492 TYR A O 1
ATOM 4003 N N . ARG A 1 493 ? -40.438 0.711 44.177 1.00 78.81 493 ARG A N 1
ATOM 4004 C CA . ARG A 1 493 ? -41.508 1.568 44.699 1.00 78.81 493 ARG A CA 1
ATOM 4005 C C . ARG A 1 493 ? -42.217 2.375 43.614 1.00 78.81 493 ARG A C 1
ATOM 4007 O O . ARG A 1 493 ? -43.410 2.602 43.732 1.00 78.81 493 ARG A O 1
ATOM 4014 N N . THR A 1 494 ? -41.516 2.848 42.591 1.00 71.56 494 THR A N 1
ATOM 4015 C CA . THR A 1 494 ? -42.063 3.845 41.647 1.00 71.56 494 THR A CA 1
ATOM 4016 C C . THR A 1 494 ? -42.508 3.264 40.309 1.00 71.56 494 THR A C 1
ATOM 4018 O O . THR A 1 494 ? -43.421 3.803 39.676 1.00 71.56 494 THR A O 1
ATOM 4021 N N . VAL A 1 495 ? -41.858 2.186 39.866 1.00 66.94 495 VAL A N 1
ATOM 4022 C CA . VAL A 1 495 ? -42.083 1.567 38.552 1.00 66.94 495 VAL A CA 1
ATOM 4023 C C . VAL A 1 495 ? -42.945 0.308 38.659 1.00 66.94 495 VAL A C 1
ATOM 4025 O O . VAL A 1 495 ? -43.707 0.015 37.743 1.00 66.94 495 VAL A O 1
ATOM 4028 N N . LEU A 1 496 ? -42.836 -0.425 39.773 1.00 60.00 496 LEU A N 1
ATOM 4029 C CA . LEU A 1 496 ? -43.522 -1.704 40.002 1.00 60.00 496 LEU A CA 1
ATOM 4030 C C . LEU A 1 496 ? -44.688 -1.614 41.006 1.00 60.00 496 LEU A C 1
ATOM 4032 O O . LEU A 1 496 ? -45.309 -2.641 41.286 1.00 60.00 496 LEU A O 1
ATOM 4036 N N . SER A 1 497 ? -44.992 -0.410 41.514 1.00 50.25 497 SER A N 1
ATOM 4037 C CA . SER A 1 497 ? -46.251 -0.082 42.205 1.00 50.25 497 SER A CA 1
ATOM 4038 C C . SER A 1 497 ? -47.139 0.785 41.320 1.00 50.25 497 SER A C 1
ATOM 4040 O O . SER A 1 497 ? -48.375 0.599 41.404 1.00 50.25 497 SER A O 1
#